Protein AF-A0A078KXL0-F1 (afdb_monomer_lite)

Foldseek 3Di:
DFAEEEEEFEEQPFALVVVCCLAANDDVPGHFAFDLRYKYKGFYAQLQCQQQVDHNVCSNAAGQRLNVLVQQLVQADPQRWGFPVSVCVSRPRRMDMDSQVPHGTGRHQAYEYEYAACSLLSLQSNLVSCLVVLHAYEYERELHFLQAFPVCLPDPSRSNVVRQEAQPRDRDAEYEYEHEDEACVCCVVPVSCLGGSFGEDHQHHLNHHYYYWYFYDHGRPDDDPLVSLVVSVSCQVVVRGPDHPPVSPLLSLQQTDSALQPPCRRSHYPQAPPCDVVNLVVLLVVCCVVPVVCVVVSVVDDPLLSSLSSLLVLADDDCPQLNVLSRDPPDLLSVLSSSLSRRVSSLLVSLCVNVVVPSPCDCLPLSNVLVNQLVVLSSVQDPPQALLSLVVSLVSSVVSLVVCCVVDDPSSSVSSCSHVNVCSLDGCSLPSVCVVLVDRPDDPLLDDQLLPDLELVSNLSVLSSGYLSSQASCCVSHLVCCLRRQDALLSLLSNLLSHPLVCLLVSCPDPNNVVNCPALVSLLNSLSSHRDLSNNASSCVNCLVVVQVHDDALLSLLSNLSRHDLVSNLVSLLSHADPDPVRVLSNLVSHALVSLQSRLLSCLVNLVVVVPPPDVVCLVVLVVSLVVVVVSHDDPSSVVSSCSRRNDPVVVVVVVVVVVVVVVVVVVVVVPDVPCVVVVVD

Sequence (682 aa):
MGKKILFVFAGTGGEASDEHSRFEEISDTDPVPYKEDVVRVYFSGCQYSQIGGRSTLMGLISPNLDTVGKNIKNCFNLNNYLSLNELQEKFGNAVIIEGAEGEDLIPVDSIDMTGFSRGAVTTFSVARHLDELNIPMSLLAVEPVPGHSKQNAKKNGSEFVKNCDLTGLQNLVQAEVMLGAYTKHPVLTMPFHGKFFRQMAPLFPSNCDTSIYTYPKFDHNEANRTLHQRMFNFIKRRNLSPFEDIPANNNDTVFFVPKVVQQKFLPGVDGRLQILPEIKEKLFALVAQKYPDLQTRLGTLSTKQLQALHALKQCYTSKEHLVNIVISDRTSQAEAIREFIIEFENINQYINKQFQRGNDLSPTNPVQIFRNNVYNLLRDFPENATPLQKRLFRENMLANLESIKPMIPYLEYGNLKNLMTPFIQENVLLHPDLLQYLDQQNDGELILDIKTIDNPKVLAKQLHFMSEASRKSAYDLFKGNLPNIVKNSEDLGNILRYIPAEKVESVLNKQGLKSLIGSMSDVNKLMDKLLTDQQKNAAFKALKGSIKEMEKTPEQLGELMQQISPAQGRSLLKSLSFTSEKFIHQFLRTLTTPQINQFLPALEKAWTPFKLLTNINHQMERMGLRTNLEAKVTSKEAKSCLDKICPSQTQIQAQQFNFKQQLQELRRDIDDTPQLSIARAC

pLDDT: mean 78.83, std 16.82, range [30.83, 98.5]

Radius of gyration: 33.64 Å; chains: 1; bounding box: 85×69×122 Å

Organism: NCBI:txid1034943

Secondary structure (DSSP, 8-state):
-PEEEEEEE--TT--HHHHHHHHHS--SS------TTEEEEEE--TTSHHHHSS-HHHHHHS--THHHHHHHHTTB-TTSEEEHHHHHHHHGGGEEEES-TT-SEEEEEEEEEEEETHHHHHHHHHHHHHGGG---EEEEEES------HHHHTSTT-HHHHHSB-TT-SSEEEEEEEEEEE-SHHHHH-HHHHHH------B--TTSEEEEEEEEESSSS---HHHHHHHHHHHHHTT-SSS------GGGGTT-B--TT-----TT-TTS----HHHHHHHHHHHHHH-GGGTTTGGG--HHHHHHHHHHHT--S--HHHHHHHH--S-HHHHHHHHHHHHHHHHHHHHHHHTT-TT---TT-HHHHHHHHHHHHHHT--TT--HHHHHHHHHHHHHHHHHTGGGS-HHHHHHHHHHHHHHHHS-TTT-GGGHHHH--SS-S-S-S-TTT---HHHHHHHHHTS-HHHHHHHHHHHTTTHHHH--SHHHHHHHHTTS-HHHHHHHHTSTTTGGG--SHHHHHHHHHH--SHHHHHHHHHHHHHHHHHS---HHHHHHHHHHS-HHHHHHHHTTPPPS-HHHHHHHHHHS-HHHHHHHHHHHHHHHGGGGG---GGGHHHHHHHHHHHHTT--SHHHHHHHHHHS--HHHHHHHHHHHHHHHHHHHHHHHT-TTSTTTT--

Structure (mmCIF, N/CA/C/O backbone):
data_AF-A0A078KXL0-F1
#
_entry.id   AF-A0A078KXL0-F1
#
loop_
_atom_site.group_PDB
_atom_site.id
_atom_site.type_symbol
_atom_site.label_atom_id
_atom_site.label_alt_id
_atom_site.label_comp_id
_atom_site.label_asym_id
_atom_site.label_entity_id
_atom_site.label_seq_id
_atom_site.pdbx_PDB_ins_code
_atom_site.Cartn_x
_atom_site.Cartn_y
_atom_site.Cartn_z
_atom_site.occupancy
_atom_site.B_iso_or_equiv
_atom_site.auth_seq_id
_atom_site.auth_comp_id
_atom_site.auth_asym_id
_atom_site.auth_atom_id
_atom_site.pdbx_PDB_model_num
ATOM 1 N N . MET A 1 1 ? 18.145 -22.558 -32.317 1.00 68.00 1 MET A N 1
ATOM 2 C CA . MET A 1 1 ? 17.330 -22.056 -31.191 1.00 68.00 1 MET A CA 1
ATOM 3 C C . MET A 1 1 ? 17.604 -20.569 -31.121 1.00 68.00 1 MET A C 1
ATOM 5 O O . MET A 1 1 ? 18.760 -20.221 -31.350 1.00 68.00 1 MET A O 1
ATOM 9 N N . GLY A 1 2 ? 16.594 -19.713 -30.963 1.00 83.62 2 GLY A N 1
ATOM 10 C CA . GLY A 1 2 ? 16.874 -18.290 -30.823 1.00 83.62 2 GLY A CA 1
ATOM 11 C C . GLY A 1 2 ? 17.541 -18.009 -29.482 1.00 83.62 2 GLY A C 1
ATOM 12 O O . GLY A 1 2 ? 17.475 -18.809 -28.547 1.00 83.62 2 GLY A O 1
ATOM 13 N N . LYS A 1 3 ? 18.266 -16.900 -29.432 1.00 93.50 3 LYS A N 1
ATOM 14 C CA . LYS A 1 3 ? 18.935 -16.390 -28.241 1.00 93.50 3 LYS A CA 1
ATOM 15 C C . LYS A 1 3 ? 17.990 -15.446 -27.504 1.00 93.50 3 LYS A C 1
ATOM 17 O O . LYS A 1 3 ? 17.107 -14.825 -28.104 1.00 93.50 3 LYS A O 1
ATOM 22 N N . LYS A 1 4 ? 18.206 -15.292 -26.205 1.00 96.44 4 LYS A N 1
ATOM 23 C CA . LYS A 1 4 ? 17.589 -14.230 -25.406 1.00 96.44 4 LYS A CA 1
ATOM 24 C C . LYS A 1 4 ? 18.556 -13.063 -25.315 1.00 96.44 4 LYS A C 1
ATOM 26 O O . LYS A 1 4 ? 19.750 -13.277 -25.117 1.00 96.44 4 LYS A O 1
ATOM 31 N N . ILE A 1 5 ? 18.047 -11.844 -25.426 1.00 97.88 5 ILE A N 1
ATOM 32 C CA . ILE A 1 5 ? 18.871 -10.637 -25.331 1.00 97.88 5 ILE A CA 1
ATOM 33 C C . ILE A 1 5 ? 18.564 -9.913 -24.030 1.00 97.88 5 ILE A C 1
ATOM 35 O O . ILE A 1 5 ? 17.402 -9.630 -23.756 1.00 97.88 5 ILE A O 1
ATOM 39 N N . LEU A 1 6 ? 19.596 -9.566 -23.264 1.00 97.62 6 LEU A N 1
ATOM 40 C CA . LEU A 1 6 ? 19.499 -8.655 -22.128 1.00 97.62 6 LEU A CA 1
ATOM 41 C C . LEU A 1 6 ? 20.152 -7.316 -22.483 1.00 97.62 6 LEU A C 1
ATOM 43 O O . LEU A 1 6 ? 21.374 -7.226 -22.579 1.00 97.62 6 LEU A O 1
ATOM 47 N N . PHE A 1 7 ? 19.344 -6.268 -22.634 1.00 98.38 7 PHE A N 1
ATOM 48 C CA . PHE A 1 7 ? 19.827 -4.895 -22.769 1.00 98.38 7 PHE A CA 1
ATOM 49 C C . PHE A 1 7 ?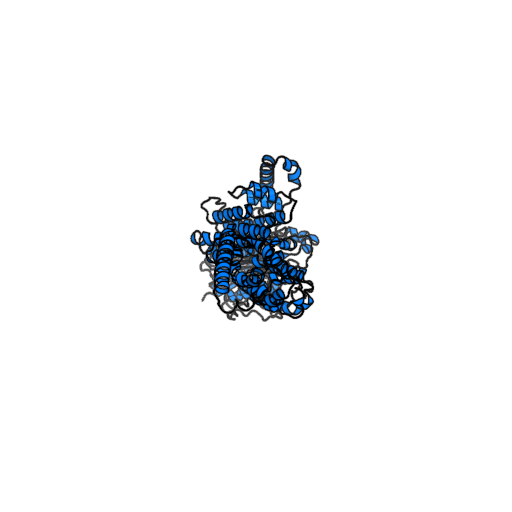 19.892 -4.206 -21.401 1.00 98.38 7 PHE A C 1
ATOM 51 O O . PHE A 1 7 ? 18.881 -4.094 -20.700 1.00 98.38 7 PHE A O 1
ATOM 58 N N . VAL A 1 8 ? 21.067 -3.694 -21.040 1.00 96.94 8 VAL A N 1
ATOM 59 C CA . VAL A 1 8 ? 21.310 -2.975 -19.782 1.00 96.94 8 VAL A CA 1
ATOM 60 C C . VAL A 1 8 ? 21.686 -1.529 -20.088 1.00 96.94 8 VAL A C 1
ATOM 62 O O . VAL A 1 8 ? 22.669 -1.278 -20.776 1.00 96.94 8 VAL A O 1
ATOM 65 N N . PHE A 1 9 ? 20.915 -0.566 -19.581 1.00 97.38 9 PHE A N 1
ATOM 66 C CA . PHE A 1 9 ? 21.124 0.859 -19.855 1.00 97.38 9 PHE A CA 1
ATOM 67 C C . PHE A 1 9 ? 21.590 1.622 -18.615 1.00 97.38 9 PHE A C 1
ATOM 69 O O . PHE A 1 9 ? 20.838 1.759 -17.640 1.00 97.38 9 PHE A O 1
ATOM 76 N N . ALA A 1 10 ? 22.789 2.200 -18.695 1.00 94.69 10 ALA A N 1
ATOM 77 C CA . ALA A 1 10 ? 23.344 3.023 -17.633 1.00 94.69 10 ALA A CA 1
ATOM 78 C C . ALA A 1 10 ? 22.560 4.332 -17.414 1.00 94.69 10 ALA A C 1
ATOM 80 O O . ALA A 1 10 ? 21.876 4.875 -18.295 1.00 94.69 10 ALA A O 1
ATOM 81 N N . GLY A 1 11 ? 22.687 4.870 -16.200 1.00 90.25 11 GLY A N 1
ATOM 82 C CA . GLY A 1 11 ? 22.170 6.187 -15.834 1.00 90.25 11 GLY A CA 1
ATOM 83 C C . GLY A 1 11 ? 22.905 7.343 -16.522 1.00 90.25 11 GLY A C 1
ATOM 84 O O . GLY A 1 11 ? 23.854 7.167 -17.278 1.00 90.25 11 GLY A O 1
ATOM 85 N N . THR A 1 12 ? 22.477 8.579 -16.246 1.00 87.38 12 THR A N 1
ATOM 86 C CA . THR A 1 12 ? 23.182 9.765 -16.770 1.00 87.38 12 THR A CA 1
ATOM 87 C C . THR A 1 12 ? 24.609 9.808 -16.223 1.00 87.38 12 THR A C 1
ATOM 89 O O . THR A 1 12 ? 24.774 9.877 -15.010 1.00 87.38 12 THR A O 1
ATOM 92 N N . GLY A 1 13 ? 25.611 9.831 -17.103 1.00 87.50 13 GLY A N 1
ATOM 93 C CA . GLY A 1 13 ? 27.024 9.862 -16.718 1.00 87.50 13 GLY A CA 1
ATOM 94 C C . GLY A 1 13 ? 27.641 8.495 -16.411 1.00 87.50 13 GLY A C 1
ATOM 95 O O . GLY A 1 13 ? 28.834 8.461 -16.150 1.00 87.50 13 GLY A O 1
ATOM 96 N N . GLY A 1 14 ? 26.866 7.404 -16.447 1.00 89.81 14 GLY A N 1
ATOM 97 C CA . GLY A 1 14 ? 27.397 6.044 -16.295 1.00 89.81 14 GLY A CA 1
ATOM 98 C C . GLY A 1 14 ? 27.927 5.485 -17.613 1.00 89.81 14 GLY A C 1
ATOM 99 O O . GLY A 1 14 ? 27.461 5.886 -18.688 1.00 89.81 14 GLY A O 1
ATOM 100 N N . GLU A 1 15 ? 28.884 4.570 -17.529 1.00 94.69 15 GLU A N 1
ATOM 101 C CA . GLU A 1 15 ? 29.526 3.933 -18.677 1.00 94.69 15 GLU A CA 1
ATOM 102 C C . GLU A 1 15 ? 29.092 2.475 -18.861 1.00 94.69 15 GLU A C 1
ATOM 104 O O . GLU A 1 15 ? 28.695 1.803 -17.910 1.00 94.69 15 GLU A O 1
ATOM 109 N N . ALA A 1 16 ? 29.190 1.966 -20.092 1.00 94.94 16 ALA A N 1
ATOM 110 C CA . ALA A 1 16 ? 28.942 0.559 -20.398 1.00 94.94 16 ALA A CA 1
ATOM 111 C C . ALA A 1 16 ? 29.853 -0.362 -19.574 1.00 94.94 16 ALA A C 1
ATOM 113 O O . ALA A 1 16 ? 29.405 -1.416 -19.137 1.00 94.94 16 ALA A O 1
ATOM 114 N N . SER A 1 17 ? 31.094 0.062 -19.310 1.00 94.25 17 SER A N 1
ATOM 115 C CA . SER A 1 17 ? 32.030 -0.651 -18.435 1.00 94.25 17 SER A CA 1
ATOM 116 C C . SER A 1 17 ? 31.536 -0.741 -16.995 1.00 94.25 17 SER A C 1
ATOM 118 O O . SER A 1 17 ? 31.717 -1.772 -16.369 1.00 94.25 17 SER A O 1
ATOM 120 N N . ASP A 1 18 ? 30.877 0.299 -16.474 1.00 90.00 18 ASP A N 1
ATOM 121 C CA . ASP A 1 18 ? 30.382 0.287 -15.093 1.00 90.00 18 ASP A CA 1
ATOM 122 C C . ASP A 1 18 ? 29.254 -0.738 -14.929 1.00 90.00 18 ASP A C 1
ATOM 124 O O . ASP A 1 18 ? 29.208 -1.475 -13.943 1.00 90.00 18 ASP A O 1
ATOM 128 N N . GLU A 1 19 ? 28.338 -0.799 -15.901 1.00 89.50 19 GLU A N 1
ATOM 129 C CA . GLU A 1 19 ? 27.270 -1.801 -15.895 1.00 89.50 19 GLU A CA 1
ATOM 130 C C . GLU A 1 19 ? 27.816 -3.198 -16.213 1.00 89.50 19 GLU A C 1
ATOM 132 O O . GLU A 1 19 ? 27.396 -4.159 -15.580 1.00 89.50 19 GLU A O 1
ATOM 137 N N . HIS A 1 20 ? 28.789 -3.328 -17.117 1.00 92.50 20 HIS A N 1
ATOM 138 C CA . HIS A 1 20 ? 29.473 -4.601 -17.362 1.00 92.50 20 HIS A CA 1
ATOM 139 C C . HIS A 1 20 ? 30.111 -5.135 -16.076 1.00 92.50 20 HIS A C 1
ATOM 141 O O . HIS A 1 20 ? 29.720 -6.206 -15.621 1.00 92.50 20 HIS A O 1
ATOM 147 N N . SER A 1 21 ? 30.959 -4.356 -15.398 1.00 87.44 21 SER A N 1
ATOM 148 C CA . SER A 1 21 ? 31.566 -4.772 -14.129 1.00 87.44 21 SER A CA 1
ATOM 149 C C . SER A 1 21 ? 30.506 -5.098 -13.072 1.00 87.44 21 SER A C 1
ATOM 151 O O . SER A 1 21 ? 30.623 -6.076 -12.342 1.00 87.44 21 SER A O 1
ATOM 153 N N . ARG A 1 22 ? 29.410 -4.337 -13.002 1.00 81.56 22 ARG A N 1
ATOM 154 C CA . ARG A 1 22 ? 28.330 -4.587 -12.033 1.00 81.56 22 ARG A CA 1
ATOM 155 C C . ARG A 1 22 ? 27.589 -5.909 -12.256 1.00 81.56 22 ARG A C 1
ATOM 157 O O . ARG A 1 22 ? 27.083 -6.475 -11.285 1.00 81.56 22 ARG A O 1
ATOM 164 N N . PHE A 1 23 ? 27.448 -6.351 -13.504 1.00 83.75 23 PHE A N 1
ATOM 165 C CA . PHE A 1 23 ? 26.671 -7.542 -13.858 1.00 83.75 23 PHE A CA 1
ATOM 166 C C . PHE A 1 23 ? 27.535 -8.778 -14.150 1.00 83.75 23 PHE A C 1
ATOM 168 O O . PHE A 1 23 ? 27.017 -9.887 -14.006 1.00 83.75 23 PHE A O 1
ATOM 175 N N . GLU A 1 24 ? 28.802 -8.600 -14.531 1.00 84.50 24 GLU A N 1
ATOM 176 C CA . GLU A 1 24 ? 29.737 -9.666 -14.921 1.00 84.50 24 GLU A CA 1
ATOM 177 C C . GLU A 1 24 ? 30.858 -9.886 -13.887 1.00 84.50 24 GLU A C 1
ATOM 179 O O . GLU A 1 24 ? 31.277 -11.024 -13.671 1.00 84.50 24 GLU A O 1
ATOM 184 N N . GLU A 1 25 ? 31.357 -8.835 -13.218 1.00 71.19 25 GLU A N 1
ATOM 185 C CA . GLU A 1 25 ? 32.474 -8.970 -12.274 1.00 71.19 25 GLU A CA 1
ATOM 186 C C . GLU A 1 25 ? 32.020 -9.376 -10.861 1.00 71.19 25 GLU A C 1
ATOM 188 O O . GLU A 1 25 ? 30.939 -9.043 -10.367 1.00 71.19 25 GLU A O 1
ATOM 193 N N . ILE A 1 26 ? 32.900 -10.117 -10.184 1.00 52.09 26 ILE A N 1
ATOM 194 C CA . ILE A 1 26 ? 32.725 -10.638 -8.827 1.00 52.09 26 ILE A CA 1
ATOM 195 C C . ILE A 1 26 ? 32.760 -9.466 -7.837 1.00 52.09 26 ILE A C 1
ATOM 197 O O . ILE A 1 26 ? 33.818 -9.083 -7.341 1.00 52.09 26 ILE A O 1
ATOM 201 N N . SER A 1 27 ? 31.604 -8.889 -7.521 1.00 46.97 27 SER A N 1
ATOM 202 C CA . SER A 1 27 ? 31.453 -8.165 -6.253 1.00 46.97 27 SER A CA 1
ATOM 203 C C . SER A 1 27 ? 31.366 -9.173 -5.094 1.00 46.97 27 SER A C 1
ATOM 205 O O . SER A 1 27 ? 31.181 -10.364 -5.327 1.00 46.97 27 SER A O 1
ATOM 207 N N . ASP A 1 28 ? 31.448 -8.730 -3.833 1.00 45.59 28 ASP A N 1
ATOM 208 C CA . ASP A 1 28 ? 31.313 -9.570 -2.616 1.00 45.59 28 ASP A CA 1
ATOM 209 C C . ASP A 1 28 ? 29.984 -10.376 -2.511 1.00 45.59 28 ASP A C 1
ATOM 211 O O . ASP A 1 28 ? 29.689 -11.020 -1.500 1.00 45.59 28 ASP A O 1
ATOM 215 N N . THR A 1 29 ? 29.146 -10.325 -3.545 1.00 48.81 29 THR A N 1
ATOM 216 C CA . THR A 1 29 ? 27.987 -11.175 -3.799 1.00 48.81 29 THR A CA 1
ATOM 217 C C . THR A 1 29 ? 28.222 -11.906 -5.118 1.00 48.81 29 THR A C 1
ATOM 219 O O . THR A 1 29 ? 28.430 -11.231 -6.122 1.00 48.81 29 THR A O 1
ATOM 222 N N . ASP A 1 30 ? 28.201 -13.244 -5.092 1.00 52.59 30 ASP A N 1
ATOM 223 C CA . ASP A 1 30 ? 28.503 -14.149 -6.215 1.00 52.59 30 ASP A CA 1
ATOM 224 C C . ASP A 1 30 ? 28.101 -13.585 -7.599 1.00 52.59 30 ASP A C 1
ATOM 226 O O . ASP A 1 30 ? 26.975 -13.087 -7.734 1.00 52.59 30 ASP A O 1
ATOM 230 N N . PRO A 1 31 ? 28.972 -13.681 -8.628 1.00 60.44 31 PRO A N 1
ATOM 231 C CA . PRO A 1 31 ? 28.665 -13.204 -9.977 1.00 60.44 31 PRO A CA 1
ATOM 232 C C . PRO A 1 31 ? 27.371 -13.843 -10.485 1.00 60.44 31 PRO A C 1
ATOM 234 O O . PRO A 1 31 ? 27.039 -14.970 -10.112 1.00 60.44 31 PRO A O 1
ATOM 237 N N . VAL A 1 32 ? 26.634 -13.144 -11.349 1.00 66.44 32 VAL A N 1
ATOM 238 C CA . VAL A 1 32 ? 25.444 -13.723 -11.981 1.00 66.44 32 VAL A CA 1
ATOM 239 C C . VAL A 1 32 ? 25.909 -14.643 -13.092 1.00 66.44 32 VAL A C 1
ATOM 241 O O . VAL A 1 32 ? 26.371 -14.147 -14.115 1.00 66.44 32 VAL A O 1
ATOM 244 N N . PRO A 1 33 ? 25.769 -15.972 -12.980 1.00 80.12 33 PRO A N 1
ATOM 245 C CA . PRO A 1 33 ? 25.959 -16.778 -14.160 1.00 80.12 33 PRO A CA 1
ATOM 246 C C . PRO A 1 33 ? 24.772 -16.549 -15.084 1.00 80.12 33 PRO A C 1
ATOM 248 O O . PRO A 1 33 ? 23.611 -16.498 -14.652 1.00 80.12 33 PRO A O 1
ATOM 251 N N . TYR A 1 34 ? 25.078 -16.467 -16.365 1.00 90.06 34 TYR A N 1
ATOM 252 C CA . TYR A 1 34 ? 24.105 -16.428 -17.439 1.00 90.06 34 TYR A CA 1
ATOM 253 C C . TYR A 1 34 ? 24.125 -17.743 -18.195 1.00 90.06 34 TYR A C 1
ATOM 255 O O . TYR A 1 34 ? 25.107 -18.486 -18.164 1.00 90.06 34 TYR A O 1
ATOM 263 N N . LYS A 1 35 ? 23.004 -18.068 -18.832 1.00 91.12 35 LYS A N 1
ATOM 264 C CA . LYS A 1 35 ? 22.946 -19.234 -19.709 1.00 91.12 35 LYS A CA 1
ATOM 265 C C . LYS A 1 35 ? 23.684 -18.956 -21.019 1.00 91.12 35 LYS A C 1
ATOM 267 O O . LYS A 1 35 ? 23.788 -17.810 -21.447 1.00 91.12 35 LYS A O 1
ATOM 272 N N . GLU A 1 36 ? 24.128 -20.020 -21.678 1.00 90.25 36 GLU A N 1
ATOM 273 C CA . GLU A 1 36 ? 24.818 -19.957 -22.977 1.00 90.25 36 GLU A CA 1
ATOM 274 C C . GLU A 1 36 ? 23.938 -19.391 -24.112 1.00 90.25 36 GLU A C 1
ATOM 276 O O . GLU A 1 36 ? 24.443 -18.935 -25.138 1.00 90.25 36 GLU A O 1
ATOM 281 N N . ASP A 1 37 ? 22.610 -19.410 -23.950 1.00 93.44 37 ASP A N 1
ATOM 282 C CA . ASP A 1 37 ? 21.651 -18.847 -24.904 1.00 93.44 37 ASP A CA 1
ATOM 283 C C . ASP A 1 37 ? 21.340 -17.359 -24.665 1.00 93.44 37 ASP A C 1
ATOM 285 O O . ASP A 1 37 ? 20.463 -16.810 -25.334 1.00 93.44 37 ASP A O 1
ATOM 289 N N . VAL A 1 38 ? 22.040 -16.694 -23.737 1.00 95.50 38 VAL A N 1
ATOM 290 C CA . VAL A 1 38 ? 21.784 -15.297 -23.356 1.00 95.50 38 VAL A CA 1
ATOM 291 C C . VAL A 1 38 ? 22.918 -14.384 -23.806 1.00 95.50 38 VAL A C 1
ATOM 293 O O . VAL A 1 38 ? 24.023 -14.446 -23.266 1.00 95.50 38 VAL A O 1
ATOM 296 N N . VAL A 1 39 ? 22.602 -13.464 -24.715 1.00 97.25 39 VAL A N 1
ATOM 297 C CA . VAL A 1 39 ? 23.498 -12.378 -25.133 1.00 97.25 39 VAL A CA 1
ATOM 298 C C . VAL A 1 39 ? 23.200 -11.137 -24.303 1.00 97.25 39 VAL A C 1
ATOM 300 O O . VAL A 1 39 ? 22.041 -10.750 -24.130 1.00 97.25 39 VAL A O 1
ATOM 303 N N . ARG A 1 40 ? 24.244 -10.508 -23.770 1.00 96.50 40 ARG A N 1
ATOM 304 C CA . ARG A 1 40 ? 24.143 -9.390 -22.826 1.00 96.50 40 ARG A CA 1
ATOM 305 C C . ARG A 1 40 ? 24.803 -8.181 -23.453 1.00 96.50 40 ARG A C 1
ATOM 307 O O . ARG A 1 40 ? 25.907 -8.281 -23.977 1.00 96.50 40 ARG A O 1
ATOM 314 N N . VAL A 1 41 ? 24.109 -7.053 -23.445 1.00 97.88 41 VAL A N 1
ATOM 315 C CA . VAL A 1 41 ? 24.576 -5.838 -24.107 1.00 97.88 41 VAL A CA 1
ATOM 316 C C . VAL A 1 41 ? 24.422 -4.666 -23.148 1.00 97.88 41 VAL A C 1
ATOM 318 O O . VAL A 1 41 ? 23.310 -4.286 -22.766 1.00 97.88 41 VAL A O 1
ATOM 321 N N . TYR A 1 42 ? 25.558 -4.101 -22.764 1.00 97.62 42 TYR A N 1
ATOM 322 C CA . TYR A 1 42 ? 25.678 -3.021 -21.795 1.00 97.62 42 TYR A CA 1
ATOM 323 C C . TYR A 1 42 ? 25.855 -1.700 -22.530 1.00 97.62 42 TYR A C 1
ATOM 325 O O . TYR A 1 42 ? 26.774 -1.561 -23.330 1.00 97.62 42 TYR A O 1
ATOM 333 N N . PHE A 1 43 ? 24.988 -0.730 -22.262 1.00 98.19 43 PHE A N 1
ATOM 334 C CA . PHE A 1 43 ? 25.017 0.593 -22.878 1.00 98.19 43 PHE A CA 1
ATOM 335 C C . PHE A 1 43 ? 25.427 1.661 -21.868 1.00 98.19 43 PHE A C 1
ATOM 337 O O . PHE A 1 43 ? 24.896 1.707 -20.755 1.00 98.19 43 PHE A O 1
ATOM 344 N N . SER A 1 44 ? 26.282 2.590 -22.302 1.00 97.12 44 SER A N 1
ATOM 345 C CA . SER A 1 44 ? 26.569 3.819 -21.559 1.00 97.12 44 SER A CA 1
ATOM 346 C C . SER A 1 44 ? 25.324 4.713 -21.422 1.00 97.12 44 SER A C 1
ATOM 348 O O . SER A 1 44 ? 24.249 4.476 -21.978 1.00 97.12 44 SER A O 1
ATOM 350 N N . GLY A 1 45 ? 25.458 5.789 -20.656 1.00 93.50 45 GLY A N 1
ATOM 351 C CA . GLY A 1 45 ? 24.387 6.743 -20.418 1.00 93.50 45 GLY A CA 1
ATOM 352 C C . GLY A 1 45 ? 24.105 7.692 -21.587 1.00 93.50 45 GLY A C 1
ATOM 353 O O . GLY A 1 45 ? 24.798 7.764 -22.605 1.00 93.50 45 GLY A O 1
ATOM 354 N N . CYS A 1 46 ? 23.076 8.522 -21.409 1.00 92.25 46 CYS A N 1
ATOM 355 C CA . CYS A 1 46 ? 22.597 9.462 -22.426 1.00 92.25 46 CYS A CA 1
ATOM 356 C C . CYS A 1 46 ? 23.558 10.625 -22.755 1.00 92.25 46 CYS A C 1
ATOM 358 O O . CYS A 1 46 ? 23.230 11.463 -23.597 1.00 92.25 46 CYS A O 1
ATOM 360 N N . GLN A 1 47 ? 24.717 10.711 -22.096 1.00 91.75 47 GLN A N 1
ATOM 361 C CA . GLN A 1 47 ? 25.797 11.633 -22.452 1.00 91.75 47 GLN A CA 1
ATOM 362 C C . GLN A 1 47 ? 26.469 11.266 -23.783 1.00 91.75 47 GLN A C 1
ATOM 364 O O . GLN A 1 47 ? 27.078 12.127 -24.416 1.00 91.75 47 GLN A O 1
ATOM 369 N N . TYR A 1 48 ? 26.332 10.021 -24.241 1.00 93.88 48 TYR A N 1
ATOM 370 C CA . TYR A 1 48 ? 26.819 9.604 -25.552 1.00 93.88 48 TYR A CA 1
ATOM 371 C C . TYR A 1 48 ? 25.837 10.009 -26.641 1.00 93.88 48 TYR A C 1
ATOM 373 O O . TYR A 1 48 ? 24.637 9.758 -26.539 1.00 93.88 48 TYR A O 1
ATOM 381 N N . SER A 1 49 ? 26.339 10.621 -27.712 1.00 93.62 49 SER A N 1
ATOM 382 C CA . SER A 1 49 ? 25.499 11.126 -28.806 1.00 93.62 49 SER A CA 1
ATOM 383 C C . SER A 1 49 ? 24.727 10.025 -29.539 1.00 93.62 49 SER A C 1
ATOM 385 O O . SER A 1 49 ? 23.601 10.247 -29.973 1.00 93.62 49 SER A O 1
ATOM 387 N N . GLN A 1 50 ? 25.290 8.820 -29.580 1.00 94.19 50 GLN A N 1
ATOM 388 C CA . GLN A 1 50 ? 24.698 7.600 -30.121 1.00 94.19 50 GLN A CA 1
ATOM 389 C C . GLN A 1 50 ? 23.492 7.133 -29.294 1.00 94.19 50 GLN A C 1
ATOM 391 O O . GLN A 1 50 ? 22.631 6.417 -29.802 1.00 94.19 50 GLN A O 1
ATOM 396 N N . ILE A 1 51 ? 23.418 7.566 -28.028 1.00 93.56 51 ILE A N 1
ATOM 397 C CA . ILE A 1 51 ? 22.383 7.173 -27.074 1.00 93.56 51 ILE A CA 1
ATOM 398 C C . ILE A 1 51 ? 21.378 8.307 -26.864 1.00 93.56 51 ILE A C 1
ATOM 400 O O . ILE A 1 51 ? 20.181 8.152 -27.107 1.00 93.56 51 ILE A O 1
ATOM 404 N N . GLY A 1 52 ? 21.867 9.478 -26.453 1.00 90.75 52 GLY A N 1
ATOM 405 C CA . GLY A 1 52 ? 21.068 10.670 -26.176 1.00 90.75 52 GLY A CA 1
ATOM 406 C C . GLY A 1 52 ? 20.809 11.579 -27.380 1.00 90.75 52 GLY A C 1
ATOM 407 O O . GLY A 1 52 ? 20.151 12.605 -27.213 1.00 90.75 52 GLY A O 1
ATOM 408 N N . GLY A 1 53 ? 21.321 11.270 -28.575 1.00 89.56 53 GLY A N 1
ATOM 409 C CA . GLY A 1 53 ? 21.030 12.003 -29.818 1.00 89.56 53 GLY A CA 1
ATOM 410 C C . GLY A 1 53 ? 21.527 13.442 -29.885 1.00 89.56 53 GLY A C 1
ATOM 411 O O . GLY A 1 53 ? 21.076 14.207 -30.737 1.00 89.56 53 GLY A O 1
ATOM 412 N N . ARG A 1 54 ? 22.376 13.861 -28.944 1.00 85.56 54 ARG A N 1
ATOM 413 C CA . ARG A 1 54 ? 22.859 15.240 -28.805 1.00 85.56 54 ARG A CA 1
ATOM 414 C C . ARG A 1 54 ? 24.319 15.253 -28.368 1.00 85.56 54 ARG A C 1
ATOM 416 O O . ARG A 1 54 ? 24.851 14.229 -27.953 1.00 85.56 54 ARG A O 1
ATOM 423 N N . SER A 1 55 ? 24.959 16.421 -28.446 1.00 83.31 55 SER A N 1
ATOM 424 C CA . SER A 1 55 ? 26.297 16.620 -27.878 1.00 83.31 55 SER A CA 1
ATOM 425 C C . SER A 1 55 ? 26.316 16.273 -26.389 1.00 83.31 55 SER A C 1
ATOM 427 O O . SER A 1 55 ? 25.292 16.402 -25.719 1.00 83.31 55 SER A O 1
ATOM 429 N N . THR A 1 56 ? 27.476 15.891 -25.855 1.00 79.00 56 THR A N 1
ATOM 430 C CA . THR A 1 56 ? 27.630 15.389 -24.480 1.00 79.00 56 THR A CA 1
ATOM 431 C C . THR A 1 56 ? 26.941 16.266 -23.435 1.00 79.00 56 THR A C 1
ATOM 433 O O . THR A 1 56 ? 26.102 15.789 -22.672 1.00 79.00 56 THR A O 1
ATOM 436 N N . LEU A 1 57 ? 27.193 17.579 -23.463 1.00 77.19 57 LEU A N 1
ATOM 437 C CA . LEU A 1 57 ? 26.578 18.527 -22.531 1.00 77.19 57 LEU A CA 1
ATOM 438 C C . LEU A 1 57 ? 25.046 18.589 -22.670 1.00 77.19 57 LEU A C 1
ATOM 440 O O . LEU A 1 57 ? 24.329 18.665 -21.675 1.00 77.19 57 LEU A O 1
ATOM 444 N N . MET A 1 58 ? 24.525 18.535 -23.897 1.00 74.88 58 MET A N 1
ATOM 445 C CA . MET A 1 58 ? 23.082 18.584 -24.146 1.00 74.88 58 MET A CA 1
ATOM 446 C C . MET A 1 58 ? 22.391 17.247 -23.869 1.00 74.88 58 MET A C 1
ATOM 448 O O . MET A 1 58 ? 21.247 17.255 -23.417 1.00 74.88 58 MET A O 1
ATOM 452 N N . GLY A 1 59 ? 23.073 16.118 -24.075 1.00 74.81 59 GLY A N 1
ATOM 453 C CA . GLY A 1 59 ? 22.611 14.782 -23.695 1.00 74.81 59 GLY A CA 1
ATOM 454 C C . GLY A 1 59 ? 22.467 14.630 -22.179 1.00 74.81 59 GLY A C 1
ATOM 455 O O . GLY A 1 59 ? 21.503 14.034 -21.705 1.00 74.81 59 GLY A O 1
ATOM 456 N N . LEU A 1 60 ? 23.339 15.278 -21.398 1.00 77.38 60 LEU A N 1
ATOM 457 C CA . LEU A 1 60 ? 23.225 15.346 -19.936 1.00 77.38 60 LEU A CA 1
ATOM 458 C C . LEU A 1 60 ? 22.019 16.167 -19.448 1.00 77.38 60 LEU A C 1
ATOM 460 O O . LEU A 1 60 ? 21.530 15.951 -18.339 1.00 77.38 60 LEU A O 1
ATOM 464 N N . ILE A 1 61 ? 21.506 17.110 -20.240 1.00 73.00 61 ILE A N 1
ATOM 465 C CA . ILE A 1 61 ? 20.448 18.036 -19.796 1.00 73.00 61 ILE A CA 1
ATOM 466 C C . ILE A 1 61 ? 19.084 17.651 -20.377 1.00 73.00 61 ILE A C 1
ATOM 468 O O . ILE A 1 61 ? 18.085 17.625 -19.661 1.00 73.00 61 ILE A O 1
ATOM 472 N N . SER A 1 62 ? 19.030 17.356 -21.672 1.00 77.88 62 SER A N 1
ATOM 473 C CA . SER A 1 62 ? 17.807 17.092 -22.429 1.00 77.88 62 SER A CA 1
ATOM 474 C C . SER A 1 62 ? 18.125 16.102 -23.553 1.00 77.88 62 SER A C 1
ATOM 476 O O . SER A 1 62 ? 18.257 16.520 -24.706 1.00 77.88 62 SER A O 1
ATOM 478 N N . PRO A 1 63 ? 18.299 14.810 -23.234 1.00 87.50 63 PRO A N 1
ATOM 479 C CA . PRO A 1 63 ? 18.563 13.798 -24.245 1.00 87.50 63 PRO A CA 1
ATOM 480 C C . PRO A 1 63 ? 17.330 13.546 -25.115 1.00 87.50 63 PRO A C 1
ATOM 482 O O . PRO A 1 63 ? 16.202 13.850 -24.729 1.00 87.50 63 PRO A O 1
ATOM 485 N N . ASN A 1 64 ? 17.574 12.974 -26.289 1.00 92.00 64 ASN A N 1
ATOM 486 C CA . ASN A 1 64 ? 16.588 12.387 -27.180 1.00 92.00 64 ASN A CA 1
ATOM 487 C C . ASN A 1 64 ? 16.774 10.864 -27.200 1.00 92.00 64 ASN A C 1
ATOM 489 O O . ASN A 1 64 ? 17.548 10.342 -28.010 1.00 92.00 64 ASN A O 1
ATOM 493 N N . LEU A 1 65 ? 16.065 10.162 -26.315 1.00 94.69 65 LEU A N 1
ATOM 494 C CA . LEU A 1 65 ? 16.234 8.716 -26.121 1.00 94.69 65 LEU A CA 1
ATOM 495 C C . LEU A 1 65 ? 15.613 7.885 -27.252 1.00 94.69 65 LEU A C 1
ATOM 497 O O . LEU A 1 65 ? 15.796 6.671 -27.298 1.00 94.69 65 LEU A O 1
ATOM 501 N N . ASP A 1 66 ? 14.917 8.508 -28.209 1.00 95.75 66 ASP A N 1
ATOM 502 C CA . ASP A 1 66 ? 14.529 7.826 -29.450 1.00 95.75 66 ASP A CA 1
ATOM 503 C C . ASP A 1 66 ? 15.755 7.421 -30.284 1.00 95.75 66 ASP A C 1
ATOM 505 O O . ASP A 1 66 ? 15.651 6.543 -31.132 1.00 95.75 66 ASP A O 1
ATOM 509 N N . THR A 1 67 ? 16.907 8.064 -30.068 1.00 96.31 67 THR A N 1
ATOM 510 C CA . THR A 1 67 ? 18.135 7.800 -30.833 1.00 96.31 67 THR A CA 1
ATOM 511 C C . THR A 1 67 ? 18.637 6.382 -30.593 1.00 96.31 67 THR A C 1
ATOM 513 O O . THR A 1 67 ? 18.766 5.626 -31.550 1.00 96.31 67 THR A O 1
ATOM 516 N N . VAL A 1 68 ? 18.834 5.990 -29.330 1.00 97.19 68 VAL A N 1
ATOM 517 C CA . VAL A 1 68 ? 19.223 4.614 -28.978 1.00 97.19 68 VAL A CA 1
ATOM 518 C C . VAL A 1 68 ? 18.191 3.591 -29.444 1.00 97.19 68 VAL A C 1
ATOM 520 O O . VAL A 1 68 ? 18.573 2.603 -30.057 1.00 97.19 68 VAL A O 1
ATOM 523 N N . GLY A 1 69 ? 16.892 3.851 -29.252 1.00 97.06 69 GLY A N 1
ATOM 524 C CA . GLY A 1 69 ? 15.839 2.934 -29.699 1.00 97.06 69 GLY A CA 1
ATOM 525 C C . GLY A 1 69 ? 15.862 2.691 -31.210 1.00 97.06 69 GLY A C 1
ATOM 526 O O . GLY A 1 69 ? 15.836 1.544 -31.646 1.00 97.06 69 GLY A O 1
ATOM 527 N N . LYS A 1 70 ? 15.998 3.753 -32.014 1.00 97.69 70 LYS A N 1
ATOM 528 C CA . LYS A 1 70 ? 16.136 3.643 -33.476 1.00 97.69 70 LYS A CA 1
ATOM 529 C C . LYS A 1 70 ? 17.433 2.957 -33.888 1.00 97.69 70 LYS A C 1
ATOM 531 O O . LYS A 1 70 ? 17.421 2.160 -34.817 1.00 97.69 70 LYS A O 1
ATOM 536 N N . ASN A 1 71 ? 18.540 3.266 -33.217 1.00 97.81 71 ASN A N 1
ATOM 537 C CA . ASN A 1 71 ? 19.831 2.665 -33.530 1.00 97.81 71 ASN A CA 1
ATOM 538 C C . ASN A 1 71 ? 19.823 1.158 -33.258 1.00 97.81 71 ASN A C 1
ATOM 540 O O . ASN A 1 71 ? 20.235 0.416 -34.140 1.00 97.81 71 ASN A O 1
ATOM 544 N N . ILE A 1 72 ? 19.283 0.714 -32.113 1.00 98.19 72 ILE A N 1
ATOM 545 C CA . ILE A 1 72 ? 19.115 -0.716 -31.801 1.00 98.19 72 ILE A CA 1
ATOM 546 C C . ILE A 1 72 ? 18.186 -1.374 -32.820 1.00 98.19 72 ILE A C 1
ATOM 548 O O . ILE A 1 72 ? 18.535 -2.404 -33.381 1.00 98.19 72 ILE A O 1
ATOM 552 N N . LYS A 1 73 ? 17.029 -0.764 -33.106 1.00 97.69 73 LYS A N 1
ATOM 553 C CA . LYS A 1 73 ? 16.080 -1.273 -34.105 1.00 97.69 73 LYS A CA 1
ATOM 554 C C . LYS A 1 73 ? 16.747 -1.506 -35.462 1.00 97.69 73 LYS A C 1
ATOM 556 O O . LYS A 1 73 ? 16.528 -2.535 -36.082 1.00 97.69 73 LYS A O 1
ATOM 561 N N . ASN A 1 74 ? 17.576 -0.565 -35.906 1.00 97.38 74 ASN A N 1
ATOM 562 C CA . ASN A 1 74 ? 18.268 -0.657 -37.188 1.00 97.38 74 ASN A CA 1
ATOM 563 C C . ASN A 1 74 ? 19.326 -1.768 -37.235 1.00 97.38 74 ASN A C 1
ATOM 565 O O . ASN A 1 74 ? 19.787 -2.072 -38.324 1.00 97.38 74 ASN A O 1
ATOM 569 N N . CYS A 1 75 ? 19.715 -2.345 -36.095 1.00 97.62 75 CYS A N 1
ATOM 570 C CA . CYS A 1 75 ? 20.580 -3.523 -36.043 1.00 97.62 75 CYS A CA 1
ATOM 571 C C . CYS A 1 75 ? 19.798 -4.837 -36.218 1.00 97.62 75 CYS A C 1
ATOM 573 O O . CYS A 1 75 ? 20.419 -5.895 -36.287 1.00 97.62 75 CYS A O 1
ATOM 575 N N . PHE A 1 76 ? 18.460 -4.802 -36.271 1.00 97.75 76 PHE A N 1
ATOM 576 C CA . PHE A 1 76 ? 17.635 -5.964 -36.597 1.00 97.75 76 PHE A CA 1
ATOM 577 C C . PHE A 1 76 ? 17.335 -6.015 -38.096 1.00 97.75 76 PHE A C 1
ATOM 579 O O . PHE A 1 76 ? 16.941 -5.019 -38.705 1.00 97.75 76 PHE A O 1
ATOM 586 N N . ASN A 1 77 ? 17.469 -7.199 -38.692 1.00 93.62 77 ASN A N 1
ATOM 587 C CA . ASN A 1 77 ? 17.038 -7.433 -40.068 1.00 93.62 77 ASN A CA 1
ATOM 588 C C . ASN A 1 77 ? 15.541 -7.799 -40.152 1.00 93.62 77 ASN A C 1
ATOM 590 O O . ASN A 1 77 ? 14.863 -7.984 -39.144 1.00 93.62 77 ASN A O 1
ATOM 594 N N . LEU A 1 78 ? 15.026 -7.962 -41.376 1.00 88.00 78 LEU A N 1
ATOM 595 C CA . LEU A 1 78 ? 13.614 -8.298 -41.636 1.00 88.00 78 LEU A CA 1
ATOM 596 C C . LEU A 1 78 ? 13.162 -9.651 -41.056 1.00 88.00 78 LEU A C 1
ATOM 598 O O . LEU A 1 78 ? 11.965 -9.896 -40.955 1.00 88.00 78 LEU A O 1
ATOM 602 N N . ASN A 1 79 ? 14.106 -10.521 -40.694 1.00 90.12 79 ASN A N 1
ATOM 603 C CA . ASN A 1 79 ? 13.845 -11.823 -40.085 1.00 90.12 79 ASN A CA 1
ATOM 604 C C . ASN A 1 79 ? 14.054 -11.799 -38.561 1.00 90.12 79 ASN A C 1
ATOM 606 O O . ASN A 1 79 ? 14.171 -12.865 -37.962 1.00 90.12 79 ASN A O 1
ATOM 610 N N . ASN A 1 80 ? 14.136 -10.614 -37.943 1.00 90.06 80 ASN A N 1
ATOM 611 C CA . ASN A 1 80 ? 14.369 -10.426 -36.508 1.00 90.06 80 ASN A CA 1
ATOM 612 C C . ASN A 1 80 ? 15.711 -10.965 -35.994 1.00 90.06 80 ASN A C 1
ATOM 614 O O . ASN A 1 80 ? 15.851 -11.265 -34.807 1.00 90.06 80 ASN A O 1
ATOM 618 N N . TYR A 1 81 ? 16.717 -11.068 -36.863 1.00 96.06 81 TYR A N 1
ATOM 619 C CA . TYR A 1 81 ? 18.074 -11.337 -36.406 1.00 96.06 81 TYR A CA 1
ATOM 620 C C . TYR A 1 81 ? 18.760 -10.026 -36.046 1.00 96.06 81 TYR A C 1
ATOM 622 O O . TYR A 1 81 ? 18.715 -9.076 -36.829 1.00 96.06 81 TYR A O 1
ATOM 630 N N . LEU A 1 82 ? 19.428 -10.007 -34.899 1.00 97.38 82 LEU A N 1
ATOM 631 C CA . LEU A 1 82 ? 20.234 -8.890 -34.427 1.00 97.38 82 LEU A CA 1
ATOM 632 C C . LEU A 1 82 ? 21.671 -9.028 -34.950 1.00 97.38 82 LEU A C 1
ATOM 634 O O . LEU A 1 82 ? 22.285 -10.075 -34.755 1.00 97.38 82 LEU A O 1
ATOM 638 N N . SER A 1 83 ? 22.208 -7.992 -35.599 1.00 97.81 83 SER A N 1
ATOM 639 C CA . SER A 1 83 ? 23.630 -7.909 -35.957 1.00 97.81 83 SER A CA 1
ATOM 640 C C . SER A 1 83 ? 24.438 -7.258 -34.834 1.00 97.81 83 SER A C 1
ATOM 642 O O . SER A 1 83 ? 24.208 -6.103 -34.461 1.00 97.81 83 SER A O 1
ATOM 644 N N . LEU A 1 84 ? 25.407 -8.006 -34.312 1.00 96.38 84 LEU A N 1
ATOM 645 C CA . LEU A 1 84 ? 26.320 -7.571 -33.262 1.00 96.38 84 LEU A CA 1
ATOM 646 C C . LEU A 1 84 ? 27.415 -6.655 -33.813 1.00 96.38 84 LEU A C 1
ATOM 648 O O . LEU A 1 84 ? 27.756 -5.674 -33.151 1.00 96.38 84 LEU A O 1
ATOM 652 N N . ASN A 1 85 ? 27.892 -6.890 -35.042 1.00 95.75 85 ASN A N 1
ATOM 653 C CA . ASN A 1 85 ? 28.808 -5.961 -35.708 1.00 95.75 85 ASN A CA 1
ATOM 654 C C . ASN A 1 85 ? 28.147 -4.599 -35.928 1.00 95.75 85 ASN A C 1
ATOM 656 O O . ASN A 1 85 ? 28.738 -3.577 -35.586 1.00 95.75 85 ASN A O 1
ATOM 660 N N . GLU A 1 86 ? 26.898 -4.554 -36.408 1.00 97.06 86 GLU A N 1
ATOM 661 C CA . GLU A 1 86 ? 26.195 -3.278 -36.568 1.00 97.06 86 GLU A CA 1
ATOM 662 C C . GLU A 1 86 ? 25.951 -2.569 -35.230 1.00 97.06 86 GLU A C 1
ATOM 664 O O . GLU A 1 86 ? 26.008 -1.339 -35.175 1.00 97.06 86 GLU A O 1
ATOM 669 N N . LEU A 1 87 ? 25.679 -3.309 -34.147 1.00 96.00 87 LEU A N 1
ATOM 670 C CA . LEU A 1 87 ? 25.606 -2.720 -32.806 1.00 96.00 87 LEU A CA 1
ATOM 671 C C . LEU A 1 87 ? 26.949 -2.085 -32.422 1.00 96.00 87 LEU A C 1
ATOM 673 O O . LEU A 1 87 ? 26.986 -0.911 -32.041 1.00 96.00 87 LEU A O 1
ATOM 677 N N . GLN A 1 88 ? 28.049 -2.824 -32.564 1.00 96.31 88 GLN A N 1
ATOM 678 C CA . GLN A 1 88 ? 29.383 -2.338 -32.225 1.00 96.31 88 GLN A CA 1
ATOM 679 C C . GLN A 1 88 ? 29.789 -1.129 -33.083 1.00 96.31 88 GLN A C 1
ATOM 681 O O . GLN A 1 88 ? 30.342 -0.164 -32.558 1.00 96.31 88 GLN A O 1
ATOM 686 N N . GLU A 1 89 ? 29.465 -1.126 -34.378 1.00 96.44 89 GLU A N 1
ATOM 687 C CA . GLU A 1 89 ? 29.719 -0.000 -35.284 1.00 96.44 89 GLU A CA 1
ATOM 688 C C . GLU A 1 89 ? 28.894 1.241 -34.920 1.00 96.44 89 GLU A C 1
ATOM 690 O O . GLU A 1 89 ? 29.422 2.356 -34.897 1.00 96.44 89 GLU A O 1
ATOM 695 N N . LYS A 1 90 ? 27.596 1.076 -34.618 1.00 96.38 90 LYS A N 1
ATOM 696 C CA . LYS A 1 90 ? 26.708 2.210 -34.309 1.00 96.38 90 LYS A CA 1
ATOM 697 C C . LYS A 1 90 ? 27.016 2.847 -32.960 1.00 96.38 90 LYS A C 1
ATOM 699 O O . LYS A 1 90 ? 26.885 4.066 -32.831 1.00 96.38 90 LYS A O 1
ATOM 704 N N . PHE A 1 91 ? 27.373 2.051 -31.954 1.00 96.44 91 PHE A N 1
ATOM 705 C CA . PHE A 1 91 ? 27.550 2.532 -30.583 1.00 96.44 91 PHE A CA 1
ATOM 706 C C . PHE A 1 91 ? 29.021 2.713 -30.185 1.00 96.44 91 PHE A C 1
ATOM 708 O O . PHE A 1 91 ? 29.307 3.525 -29.302 1.00 96.44 91 PHE A O 1
ATOM 715 N N . GLY A 1 92 ? 29.964 2.056 -30.865 1.00 95.31 92 GLY A N 1
ATOM 716 C CA . GLY A 1 92 ? 31.395 2.152 -30.579 1.00 95.31 92 GLY A CA 1
ATOM 717 C C . GLY A 1 92 ? 31.694 1.826 -29.116 1.00 95.31 92 GLY A C 1
ATOM 718 O O . GLY A 1 92 ? 31.187 0.857 -28.567 1.00 95.31 92 GLY A O 1
ATOM 719 N N . ASN A 1 93 ? 32.460 2.688 -28.451 1.00 93.62 93 ASN A N 1
ATOM 720 C CA . ASN A 1 93 ? 32.820 2.505 -27.040 1.00 93.62 93 ASN A CA 1
ATOM 721 C C . ASN A 1 93 ? 31.643 2.700 -26.062 1.00 93.62 93 ASN A C 1
ATOM 723 O O . ASN A 1 93 ? 31.824 2.526 -24.863 1.00 93.62 93 ASN A O 1
ATOM 727 N N . ALA A 1 94 ? 30.457 3.092 -26.543 1.00 95.00 94 ALA A N 1
ATOM 728 C CA . ALA A 1 94 ? 29.264 3.235 -25.710 1.00 95.00 94 ALA A CA 1
ATOM 729 C C . ALA A 1 94 ? 28.499 1.912 -25.521 1.00 95.00 94 ALA A C 1
ATOM 731 O O . ALA A 1 94 ? 27.419 1.930 -24.924 1.00 95.00 94 ALA A O 1
ATOM 732 N N . VAL A 1 95 ? 29.013 0.797 -26.060 1.00 97.38 95 VAL A N 1
ATOM 733 C CA . VAL A 1 95 ? 28.443 -0.543 -25.903 1.00 97.38 95 VAL A CA 1
ATOM 734 C C . VAL A 1 95 ? 29.520 -1.581 -25.578 1.00 97.38 95 VAL A C 1
ATOM 736 O O . VAL A 1 95 ? 30.637 -1.497 -26.087 1.00 97.38 95 VAL A O 1
ATOM 739 N N . ILE A 1 96 ? 29.165 -2.565 -24.752 1.00 97.12 96 ILE A N 1
ATOM 740 C CA . ILE A 1 96 ? 29.923 -3.805 -24.528 1.00 97.12 96 ILE A CA 1
ATOM 741 C C . ILE A 1 96 ? 28.964 -4.980 -24.748 1.00 97.12 96 ILE A C 1
ATOM 743 O O . ILE A 1 96 ? 27.825 -4.929 -24.281 1.00 97.12 96 ILE A O 1
ATOM 747 N N . ILE A 1 97 ? 29.403 -6.013 -25.470 1.00 96.56 97 ILE A N 1
ATOM 748 C CA . ILE A 1 97 ? 28.595 -7.183 -25.849 1.00 96.56 97 ILE A CA 1
ATOM 749 C C . ILE A 1 97 ? 29.265 -8.448 -25.303 1.00 96.56 97 ILE A C 1
ATOM 751 O O . ILE A 1 97 ? 30.461 -8.632 -25.503 1.00 96.56 97 ILE A O 1
ATOM 755 N N . GLU A 1 98 ? 28.489 -9.317 -24.655 1.00 95.44 98 GLU A N 1
ATOM 756 C CA . GLU A 1 98 ? 28.955 -10.542 -23.991 1.00 95.44 98 GLU A CA 1
ATOM 757 C C . GLU A 1 98 ? 28.052 -11.748 -24.313 1.00 95.44 98 GLU A C 1
ATOM 759 O O . GLU A 1 98 ? 26.840 -11.596 -24.512 1.00 95.44 98 GLU A O 1
ATOM 764 N N . GLY A 1 99 ? 28.618 -12.964 -24.312 1.00 91.62 99 GLY A N 1
ATOM 765 C CA . GLY A 1 99 ? 27.864 -14.217 -24.494 1.00 91.62 99 GLY A CA 1
ATOM 766 C C . GLY A 1 99 ? 27.475 -14.534 -25.941 1.00 91.62 99 GLY A C 1
ATOM 767 O O . GLY A 1 99 ? 26.468 -15.204 -26.180 1.00 91.62 99 GLY A O 1
ATOM 768 N N . ALA A 1 100 ? 28.245 -14.020 -26.900 1.00 89.44 100 ALA A N 1
ATOM 769 C CA . ALA A 1 100 ? 28.043 -14.223 -28.333 1.00 89.44 100 ALA A CA 1
ATOM 770 C C . ALA A 1 100 ? 29.375 -14.400 -29.087 1.00 89.44 100 ALA A C 1
ATOM 772 O O . ALA A 1 100 ? 29.544 -13.911 -30.205 1.00 89.44 100 ALA A O 1
ATOM 773 N N . GLU A 1 101 ? 30.360 -15.050 -28.463 1.00 86.94 101 GLU A N 1
ATOM 774 C CA . GLU A 1 101 ? 31.702 -15.177 -29.026 1.00 86.94 101 GLU A CA 1
ATOM 775 C C . GLU A 1 101 ? 31.669 -15.899 -30.385 1.00 86.94 101 GLU A C 1
ATOM 777 O O . GLU A 1 101 ? 31.303 -17.068 -30.489 1.00 86.94 101 GLU A O 1
ATOM 782 N N . GLY A 1 102 ? 32.083 -15.197 -31.445 1.00 82.69 102 GLY A N 1
ATOM 783 C CA . GLY A 1 102 ? 32.125 -15.741 -32.807 1.00 82.69 102 GLY A CA 1
ATOM 784 C C . GLY A 1 102 ? 30.789 -15.726 -33.560 1.00 82.69 102 GLY A C 1
ATOM 785 O O . GLY A 1 102 ? 30.741 -16.202 -34.695 1.00 82.69 102 GLY A O 1
ATOM 786 N N . GLU A 1 103 ? 29.727 -15.162 -32.980 1.00 89.06 103 GLU A N 1
ATOM 787 C CA . GLU A 1 103 ? 28.448 -14.922 -33.651 1.00 89.06 103 GLU A CA 1
ATOM 788 C C . GLU A 1 103 ? 28.362 -13.444 -34.090 1.00 89.06 103 GLU A C 1
ATOM 790 O O . GLU A 1 103 ? 28.686 -12.548 -33.321 1.00 89.06 103 GLU A O 1
ATOM 795 N N . ASP A 1 104 ? 27.931 -13.166 -35.325 1.00 90.75 104 ASP A N 1
ATOM 796 C CA . ASP A 1 104 ? 27.610 -11.791 -35.767 1.00 90.75 104 ASP A CA 1
ATOM 797 C C . ASP A 1 104 ? 26.097 -11.581 -35.850 1.00 90.75 104 ASP A C 1
ATOM 799 O O . ASP A 1 104 ? 25.564 -10.595 -35.356 1.00 90.75 104 ASP A O 1
ATOM 803 N N . LEU A 1 105 ? 25.383 -12.536 -36.446 1.00 94.94 105 LEU A N 1
ATOM 804 C CA . LEU A 1 105 ? 23.954 -12.426 -36.698 1.00 94.94 105 LEU A CA 1
ATOM 805 C C . LEU A 1 105 ? 23.188 -13.451 -35.858 1.00 94.94 105 LEU A C 1
ATOM 807 O O . LEU A 1 105 ? 23.232 -14.647 -36.150 1.00 94.94 105 LEU A O 1
ATOM 811 N N . ILE A 1 106 ? 22.456 -12.981 -34.847 1.00 94.88 106 ILE A N 1
ATOM 812 C CA . ILE A 1 106 ? 21.788 -13.851 -33.872 1.00 94.88 106 ILE A CA 1
ATOM 813 C C . ILE A 1 106 ? 20.260 -13.817 -34.023 1.00 94.88 106 ILE A C 1
ATOM 815 O O . ILE A 1 106 ? 19.675 -12.733 -34.029 1.00 94.88 106 ILE A O 1
ATOM 819 N N . PRO A 1 107 ? 19.576 -14.972 -34.144 1.00 95.25 107 PRO A N 1
ATOM 820 C CA . PRO A 1 107 ? 18.118 -15.021 -34.069 1.00 95.25 107 PRO A CA 1
ATOM 821 C C . PRO A 1 107 ? 17.669 -14.721 -32.639 1.00 95.25 107 PRO A C 1
ATOM 823 O O . PRO A 1 107 ? 18.223 -15.292 -31.701 1.00 95.25 107 PRO A O 1
ATOM 826 N N . VAL A 1 108 ? 16.665 -13.861 -32.461 1.00 96.88 108 VAL A N 1
ATOM 827 C CA . VAL A 1 108 ? 16.224 -13.413 -31.132 1.00 96.88 108 VAL A CA 1
ATOM 828 C C . VAL A 1 108 ? 14.828 -13.941 -30.795 1.00 96.88 108 VAL A C 1
ATOM 830 O O . VAL A 1 108 ? 13.863 -13.627 -31.486 1.00 96.88 108 VAL A O 1
ATOM 833 N N . ASP A 1 109 ? 14.723 -14.696 -29.697 1.00 96.06 109 ASP A N 1
ATOM 834 C CA . ASP A 1 109 ? 13.455 -15.254 -29.195 1.00 96.06 109 ASP A CA 1
ATOM 835 C C . ASP A 1 109 ? 12.767 -14.324 -28.182 1.00 96.06 109 ASP A C 1
ATOM 837 O O . ASP A 1 109 ? 11.538 -14.263 -28.118 1.00 96.06 109 ASP A O 1
ATOM 841 N N . SER A 1 110 ? 13.542 -13.598 -27.371 1.00 97.38 110 SER A N 1
ATOM 842 C CA . SER A 1 110 ? 13.014 -12.627 -26.408 1.00 97.38 110 SER A CA 1
ATOM 843 C C . SER A 1 110 ? 14.005 -11.510 -26.112 1.00 97.38 110 SER A C 1
ATOM 845 O O . SER A 1 110 ? 15.221 -11.704 -26.178 1.00 97.38 110 SER A O 1
ATOM 847 N N . ILE A 1 111 ? 13.469 -10.348 -25.741 1.00 98.50 111 ILE A N 1
ATOM 848 C CA . ILE A 1 111 ? 14.249 -9.176 -25.341 1.00 98.50 111 ILE A CA 1
ATOM 849 C C . ILE A 1 111 ? 13.878 -8.800 -23.907 1.00 98.50 111 ILE A C 1
ATOM 851 O O . ILE A 1 111 ? 12.732 -8.481 -23.596 1.00 98.50 111 ILE A O 1
ATOM 855 N N . ASP A 1 112 ? 14.861 -8.783 -23.027 1.00 98.19 112 ASP A N 1
ATOM 856 C CA . ASP A 1 112 ? 14.734 -8.334 -21.652 1.00 98.19 112 ASP A CA 1
ATOM 857 C C . ASP A 1 112 ? 15.550 -7.046 -21.478 1.00 98.19 112 ASP A C 1
ATOM 859 O O . ASP A 1 112 ? 16.648 -6.900 -22.010 1.00 98.19 112 ASP A O 1
ATOM 863 N N . MET A 1 113 ? 14.996 -6.068 -20.767 1.00 98.25 113 MET A N 1
ATOM 864 C CA . MET A 1 113 ? 15.599 -4.745 -20.611 1.00 98.25 113 MET A CA 1
ATOM 865 C C . MET A 1 113 ? 15.673 -4.347 -19.145 1.00 98.25 113 MET A C 1
ATOM 867 O O . MET A 1 113 ? 14.724 -4.533 -18.385 1.00 98.25 113 MET A O 1
ATOM 871 N N . THR A 1 114 ? 16.770 -3.720 -18.745 1.00 96.25 114 THR A N 1
ATOM 872 C CA . THR A 1 114 ? 16.870 -3.086 -17.432 1.00 96.25 114 THR A CA 1
ATOM 873 C C . THR A 1 114 ? 17.668 -1.798 -17.510 1.00 96.25 114 THR A C 1
ATOM 875 O O . THR A 1 114 ? 18.504 -1.612 -18.392 1.00 96.25 114 THR A O 1
ATOM 878 N N . GLY A 1 115 ? 17.398 -0.872 -16.601 1.00 94.25 115 GLY A N 1
ATOM 879 C CA . GLY A 1 115 ? 18.165 0.359 -16.525 1.00 94.25 115 GLY A CA 1
ATOM 880 C C . GLY A 1 115 ? 17.862 1.156 -15.273 1.00 94.25 115 GLY A C 1
ATOM 881 O O . GLY A 1 115 ? 16.874 0.902 -14.581 1.00 94.25 115 GLY A O 1
ATOM 882 N N . PHE A 1 116 ? 18.710 2.145 -15.009 1.00 91.31 116 PHE A N 1
ATOM 883 C CA . PHE A 1 116 ? 18.608 3.044 -13.862 1.00 91.31 116 PHE A CA 1
ATOM 884 C C . PHE A 1 116 ? 18.481 4.509 -14.305 1.00 91.31 116 PHE A C 1
ATOM 886 O O . PHE A 1 116 ? 19.100 4.927 -15.284 1.00 91.31 116 PHE A O 1
ATOM 893 N N . SER A 1 117 ? 17.698 5.325 -13.593 1.00 90.44 117 SER A N 1
ATOM 894 C CA . SER A 1 117 ? 17.568 6.765 -13.857 1.00 90.44 117 SER A CA 1
ATOM 895 C C . SER A 1 117 ? 17.076 7.060 -15.284 1.00 90.44 117 SER A C 1
ATOM 897 O O . SER A 1 117 ? 15.992 6.632 -15.681 1.00 90.44 117 SER A O 1
ATOM 899 N N . ARG A 1 118 ? 17.845 7.788 -16.100 1.00 90.69 118 ARG A N 1
ATOM 900 C CA . ARG A 1 118 ? 17.542 7.957 -17.529 1.00 90.69 118 ARG A CA 1
ATOM 901 C C . ARG A 1 118 ? 17.684 6.665 -18.330 1.00 90.69 118 ARG A C 1
ATOM 903 O O . ARG A 1 118 ? 16.928 6.503 -19.278 1.00 90.69 118 ARG A O 1
ATOM 910 N N . GLY A 1 119 ? 18.558 5.743 -17.930 1.00 95.12 119 GLY A N 1
ATOM 911 C CA . GLY A 1 119 ? 18.637 4.402 -18.513 1.00 95.12 119 GLY A CA 1
ATOM 912 C C . GLY A 1 119 ? 17.341 3.613 -18.319 1.00 95.12 119 GLY A C 1
ATOM 913 O O . GLY A 1 119 ? 16.880 2.932 -19.228 1.00 95.12 119 GLY A O 1
ATOM 914 N N . ALA A 1 120 ? 16.650 3.802 -17.192 1.00 94.38 120 ALA A N 1
ATOM 915 C CA . ALA A 1 120 ? 15.315 3.239 -16.998 1.00 94.38 120 ALA A CA 1
ATOM 916 C C . ALA A 1 120 ? 14.286 3.830 -17.980 1.00 94.38 120 ALA A C 1
ATOM 918 O O . ALA A 1 120 ? 13.481 3.090 -18.537 1.00 94.38 120 ALA A O 1
ATOM 919 N N . VAL A 1 121 ? 14.341 5.137 -18.272 1.00 93.00 121 VAL A N 1
ATOM 920 C CA . VAL A 1 121 ? 13.491 5.748 -19.318 1.00 93.00 121 VAL A CA 1
ATOM 921 C C . VAL A 1 121 ? 13.887 5.261 -20.716 1.00 93.00 121 VAL A C 1
ATOM 923 O O . VAL A 1 121 ? 13.021 5.097 -21.575 1.00 93.00 121 VAL A O 1
ATOM 926 N N . THR A 1 122 ? 15.170 4.965 -20.938 1.00 97.50 122 THR A N 1
ATOM 927 C CA . THR A 1 122 ? 15.647 4.345 -22.177 1.00 97.50 122 THR A CA 1
ATOM 928 C C . THR A 1 122 ? 14.961 3.007 -22.433 1.00 97.50 122 THR A C 1
ATOM 930 O O . THR A 1 122 ? 14.567 2.779 -23.571 1.00 97.50 122 THR A O 1
ATOM 933 N N . THR A 1 123 ? 14.710 2.179 -21.408 1.00 98.19 123 THR A N 1
ATOM 934 C CA . THR A 1 123 ? 13.964 0.914 -21.593 1.00 98.19 123 THR A CA 1
ATOM 935 C C . THR A 1 123 ? 12.582 1.145 -22.218 1.00 98.19 123 THR A C 1
ATOM 937 O O . THR A 1 123 ? 12.192 0.431 -23.137 1.00 98.19 123 THR A O 1
ATOM 940 N N . PHE A 1 124 ? 11.868 2.197 -21.798 1.00 95.31 124 PHE A N 1
ATOM 941 C CA . PHE A 1 124 ? 10.564 2.562 -22.361 1.00 95.31 124 PHE A CA 1
ATOM 942 C C . PHE A 1 124 ? 10.688 3.022 -23.813 1.00 95.31 124 PHE A C 1
ATOM 944 O O . PHE A 1 124 ? 9.886 2.641 -24.662 1.00 95.31 124 PHE A O 1
ATOM 951 N N . SER A 1 125 ? 11.707 3.834 -24.103 1.00 97.06 125 SER A N 1
ATOM 952 C CA . SER A 1 125 ? 11.969 4.315 -25.458 1.00 97.06 125 SER A CA 1
ATOM 953 C C . SER A 1 125 ? 12.300 3.162 -26.403 1.00 97.06 125 SER A C 1
ATOM 955 O O . SER A 1 125 ? 11.707 3.052 -27.472 1.00 97.06 125 SER A O 1
ATOM 957 N N . VAL A 1 126 ? 13.202 2.270 -25.992 1.00 98.50 126 VAL A N 1
ATOM 958 C CA . VAL A 1 126 ? 13.603 1.092 -26.767 1.00 98.50 126 VAL A CA 1
ATOM 959 C C . VAL A 1 126 ? 12.403 0.177 -26.996 1.00 98.50 126 VAL A C 1
ATOM 961 O O . VAL A 1 126 ? 12.150 -0.175 -28.143 1.00 98.50 126 VAL A O 1
ATOM 964 N N . ALA A 1 127 ? 11.585 -0.089 -25.972 1.00 98.12 127 ALA A N 1
ATOM 965 C CA . ALA A 1 127 ? 10.355 -0.865 -26.130 1.00 98.12 127 ALA A CA 1
ATOM 966 C C . ALA A 1 127 ? 9.429 -0.290 -27.220 1.00 98.12 127 ALA A C 1
ATOM 968 O O . ALA A 1 127 ? 8.937 -1.038 -28.059 1.00 98.12 127 ALA A O 1
ATOM 969 N N . ARG A 1 128 ? 9.245 1.040 -27.281 1.00 97.31 128 ARG A N 1
ATOM 970 C CA . ARG A 1 128 ? 8.439 1.681 -28.341 1.00 97.31 128 ARG A CA 1
ATOM 971 C C . ARG A 1 128 ? 8.995 1.463 -29.747 1.00 97.31 128 ARG A C 1
ATOM 973 O O . ARG A 1 128 ? 8.216 1.385 -30.689 1.00 97.31 128 ARG A O 1
ATOM 980 N N . HIS A 1 129 ? 10.319 1.429 -29.905 1.00 98.06 129 HIS A N 1
ATOM 981 C CA . HIS A 1 129 ? 10.955 1.274 -31.220 1.00 98.06 129 HIS A CA 1
ATOM 982 C C . HIS A 1 129 ? 11.083 -0.189 -31.654 1.00 98.06 129 HIS A C 1
ATOM 984 O O . HIS A 1 129 ? 11.130 -0.443 -32.854 1.00 98.06 129 HIS A O 1
ATOM 990 N N . LEU A 1 130 ? 11.123 -1.131 -30.709 1.00 97.88 130 LEU A N 1
ATOM 991 C CA . LEU A 1 130 ? 11.248 -2.565 -30.993 1.00 97.88 130 LEU A CA 1
ATOM 992 C C . LEU A 1 130 ? 9.903 -3.301 -31.068 1.00 97.88 130 LEU A C 1
ATOM 994 O O . LEU A 1 130 ? 9.876 -4.447 -31.502 1.00 97.88 130 LEU A O 1
ATOM 998 N N . ASP A 1 131 ? 8.788 -2.661 -30.701 1.00 97.06 131 ASP A N 1
ATOM 999 C CA . ASP A 1 131 ? 7.466 -3.304 -30.687 1.00 97.06 131 ASP A CA 1
ATOM 1000 C C . ASP A 1 131 ? 7.055 -3.890 -32.042 1.00 97.06 131 ASP A C 1
ATOM 1002 O O . ASP A 1 131 ? 6.416 -4.932 -32.084 1.00 97.06 131 ASP A O 1
ATOM 1006 N N . GLU A 1 13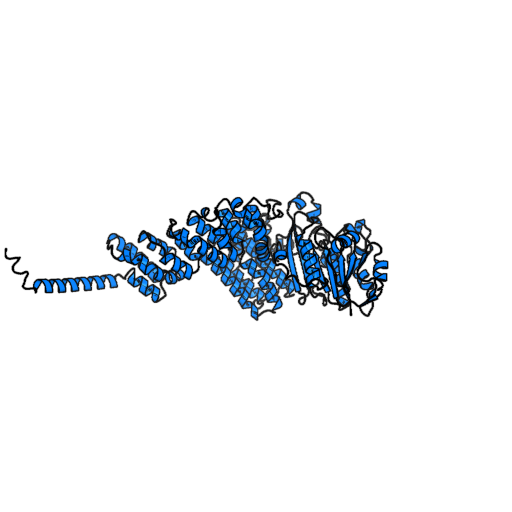2 ? 7.470 -3.298 -33.163 1.00 94.31 132 GLU A N 1
ATOM 1007 C CA . GLU A 1 132 ? 7.137 -3.825 -34.494 1.00 94.31 132 GLU A CA 1
ATOM 1008 C C . GLU A 1 132 ? 7.871 -5.123 -34.867 1.00 94.31 132 GLU A C 1
ATOM 1010 O O . GLU A 1 132 ? 7.480 -5.782 -35.830 1.00 94.31 132 GLU A O 1
ATOM 1015 N N . LEU A 1 133 ? 8.910 -5.509 -34.115 1.00 95.06 133 LEU A N 1
ATOM 1016 C CA . LEU A 1 133 ? 9.656 -6.743 -34.371 1.00 95.06 133 LEU A CA 1
ATOM 1017 C C . LEU A 1 133 ? 8.832 -7.993 -34.029 1.00 95.06 133 LEU A C 1
ATOM 1019 O O . LEU A 1 133 ? 9.199 -9.090 -34.430 1.00 95.06 133 LEU A O 1
ATOM 1023 N N . ASN A 1 134 ? 7.709 -7.869 -33.313 1.00 94.69 134 ASN A N 1
ATOM 1024 C CA . ASN A 1 134 ? 6.914 -9.016 -32.845 1.00 94.69 134 ASN A CA 1
ATOM 1025 C C . ASN A 1 134 ? 7.713 -10.003 -31.975 1.00 94.69 134 ASN A C 1
ATOM 1027 O O . ASN A 1 134 ? 7.439 -11.203 -31.959 1.00 94.69 134 ASN A O 1
ATOM 1031 N N . ILE A 1 135 ? 8.710 -9.490 -31.253 1.00 97.12 135 ILE A N 1
ATOM 1032 C CA . ILE A 1 135 ? 9.513 -10.246 -30.293 1.00 97.12 135 ILE A CA 1
ATOM 1033 C C . ILE A 1 135 ? 9.000 -9.917 -28.887 1.00 97.12 135 ILE A C 1
ATOM 1035 O O . ILE A 1 135 ? 8.935 -8.734 -28.547 1.00 97.12 135 ILE A O 1
ATOM 1039 N N . PRO A 1 136 ? 8.668 -10.911 -28.044 1.00 97.69 136 PRO A N 1
ATOM 1040 C CA . PRO A 1 136 ? 8.261 -10.666 -26.665 1.00 97.69 136 PRO A CA 1
ATOM 1041 C C . PRO A 1 136 ? 9.314 -9.880 -25.874 1.00 97.69 136 PRO A C 1
ATOM 1043 O O . PRO A 1 136 ? 10.485 -10.266 -25.811 1.00 97.69 136 PRO A O 1
ATOM 1046 N N . MET A 1 137 ? 8.873 -8.801 -25.228 1.00 98.31 137 MET A N 1
ATOM 1047 C CA . MET A 1 137 ? 9.706 -7.889 -24.451 1.00 98.31 137 MET A CA 1
ATOM 1048 C C . MET A 1 137 ? 9.332 -7.886 -22.973 1.00 98.31 137 MET A C 1
ATOM 1050 O O . MET A 1 137 ? 8.148 -7.854 -22.629 1.00 98.31 137 MET A O 1
ATOM 1054 N N . SER A 1 138 ? 10.330 -7.832 -22.092 1.00 97.81 138 SER A N 1
ATOM 1055 C CA . SER A 1 138 ? 10.127 -7.572 -20.662 1.00 97.81 138 SER A CA 1
ATOM 1056 C C . SER A 1 138 ? 11.067 -6.488 -20.158 1.00 97.81 138 SER A C 1
ATOM 1058 O O . SER A 1 138 ? 12.179 -6.359 -20.663 1.00 97.81 138 SER A O 1
ATOM 1060 N N . LEU A 1 139 ? 10.648 -5.705 -19.160 1.00 96.38 139 LEU A N 1
ATOM 1061 C CA . LEU A 1 139 ? 11.500 -4.652 -18.603 1.00 96.38 139 LEU A CA 1
ATOM 1062 C C . LEU A 1 139 ? 11.469 -4.539 -17.078 1.00 96.38 139 LEU A C 1
ATOM 1064 O O . LEU A 1 139 ? 10.445 -4.790 -16.439 1.00 96.38 139 LEU A O 1
ATOM 1068 N N . LEU A 1 140 ? 12.598 -4.092 -16.529 1.00 93.94 140 LEU A N 1
ATOM 1069 C CA . LEU A 1 140 ? 12.765 -3.593 -15.169 1.00 93.94 140 LEU A CA 1
ATOM 1070 C C . LEU A 1 140 ? 13.321 -2.161 -15.219 1.00 93.94 140 LEU A C 1
ATOM 1072 O O . LEU A 1 140 ? 14.499 -1.936 -15.485 1.00 93.94 140 LEU A O 1
ATOM 1076 N N . ALA A 1 141 ? 12.475 -1.174 -14.945 1.00 91.94 141 ALA A N 1
ATOM 1077 C CA . ALA A 1 141 ? 12.845 0.236 -14.947 1.00 91.94 141 ALA A CA 1
ATOM 1078 C C . ALA A 1 141 ? 13.068 0.745 -13.519 1.00 91.94 141 ALA A C 1
ATOM 1080 O O . ALA A 1 141 ? 12.130 0.853 -12.724 1.00 91.94 141 ALA A O 1
ATOM 1081 N N . VAL A 1 142 ? 14.308 1.105 -13.198 1.00 88.94 142 VAL A N 1
ATOM 1082 C CA . VAL A 1 142 ? 14.701 1.537 -11.857 1.00 88.94 142 VAL A CA 1
ATOM 1083 C C . VAL A 1 142 ? 14.843 3.051 -11.774 1.00 88.94 142 VAL A C 1
ATOM 1085 O O . VAL A 1 142 ? 15.661 3.658 -12.458 1.00 88.94 142 VAL A O 1
ATOM 1088 N N . GLU A 1 143 ? 14.084 3.664 -10.874 1.00 84.81 143 GLU A N 1
ATOM 1089 C CA . GLU A 1 143 ? 14.035 5.109 -10.648 1.00 84.81 143 GLU A CA 1
ATOM 1090 C C . GLU A 1 143 ? 13.958 5.916 -11.960 1.00 84.81 143 GLU A C 1
ATOM 1092 O O . GLU A 1 143 ? 14.774 6.811 -12.174 1.00 84.81 143 GLU A O 1
ATOM 1097 N N . PRO A 1 144 ? 13.014 5.617 -12.872 1.00 85.69 144 PRO A N 1
ATOM 1098 C CA . PRO A 1 144 ? 12.921 6.257 -14.186 1.00 85.69 144 PRO A CA 1
ATOM 1099 C C . PRO A 1 144 ? 12.783 7.775 -14.096 1.00 85.69 144 PRO A C 1
ATOM 1101 O O . PRO A 1 144 ? 11.722 8.290 -13.755 1.00 85.69 144 PRO A O 1
ATOM 1104 N N . VAL A 1 145 ? 13.842 8.503 -14.453 1.00 86.00 145 VAL A N 1
ATOM 1105 C CA . VAL A 1 145 ? 13.901 9.972 -14.437 1.00 86.00 145 VAL A CA 1
ATOM 1106 C C . VAL A 1 145 ? 13.986 10.483 -15.877 1.00 86.00 145 VAL A C 1
ATOM 1108 O O . VAL A 1 145 ? 15.021 10.308 -16.507 1.00 86.00 145 VAL A O 1
ATOM 1111 N N . PRO A 1 146 ? 12.977 11.188 -16.426 1.00 78.31 146 PRO A N 1
ATOM 1112 C CA . PRO A 1 146 ? 13.033 11.728 -17.782 1.00 78.31 146 PRO A CA 1
ATOM 1113 C C . PRO A 1 146 ? 13.910 12.987 -17.870 1.00 78.31 146 PRO A C 1
ATOM 1115 O O . PRO A 1 146 ? 14.145 13.503 -18.959 1.00 78.31 146 PRO A O 1
ATOM 1118 N N . GLY A 1 147 ? 14.379 13.532 -16.741 1.00 73.69 147 GLY A N 1
ATOM 1119 C CA . GLY A 1 147 ? 15.348 14.631 -16.698 1.00 73.69 147 GLY A CA 1
ATOM 1120 C C . GLY A 1 147 ? 14.810 16.001 -17.121 1.00 73.69 147 GLY A C 1
ATOM 1121 O O . GLY A 1 147 ? 15.595 16.871 -17.486 1.00 73.69 147 GLY A O 1
ATOM 1122 N N . HIS A 1 148 ? 13.492 16.213 -17.083 1.00 69.88 148 HIS A N 1
ATOM 1123 C CA . HIS A 1 148 ? 12.864 17.494 -17.416 1.00 69.88 148 HIS A CA 1
ATOM 1124 C C . HIS A 1 148 ? 12.359 18.211 -16.157 1.00 69.88 148 HIS A C 1
ATOM 1126 O O . HIS A 1 148 ? 11.862 17.590 -15.218 1.00 69.88 148 HIS A O 1
ATOM 1132 N N . SER A 1 149 ? 12.433 19.548 -16.152 1.00 64.94 149 SER A N 1
ATOM 1133 C CA . SER A 1 149 ? 11.788 20.355 -15.109 1.00 64.94 149 SER A CA 1
ATOM 1134 C C . SER A 1 149 ? 10.265 20.182 -15.138 1.00 64.94 149 SER A C 1
ATOM 1136 O O . SER A 1 149 ? 9.706 19.892 -16.191 1.00 64.94 149 SER A O 1
ATOM 1138 N N . LYS A 1 150 ? 9.559 20.453 -14.028 1.00 59.69 150 LYS A N 1
ATOM 1139 C CA . LYS A 1 150 ? 8.078 20.372 -13.965 1.00 59.69 150 LYS A CA 1
ATOM 1140 C C . LYS A 1 150 ? 7.368 21.056 -15.139 1.00 59.69 150 LYS A C 1
ATOM 1142 O O . LYS A 1 150 ? 6.399 20.536 -15.673 1.00 59.69 150 LYS A O 1
ATOM 1147 N N . GLN A 1 151 ? 7.824 22.255 -15.491 1.00 64.94 151 GLN A N 1
ATOM 1148 C CA . GLN A 1 151 ? 7.217 23.060 -16.551 1.00 64.94 151 GLN A CA 1
ATOM 1149 C C . GLN A 1 151 ? 7.538 22.501 -17.942 1.00 64.94 151 GLN A C 1
ATOM 1151 O O . GLN A 1 151 ? 6.733 22.632 -18.856 1.00 64.94 151 GLN A O 1
ATOM 1156 N N . ASN A 1 152 ? 8.700 21.861 -18.098 1.00 67.56 152 ASN A N 1
ATOM 1157 C CA . ASN A 1 152 ? 9.158 21.329 -19.378 1.00 67.56 152 ASN A CA 1
ATOM 1158 C C . ASN A 1 152 ? 8.755 19.866 -19.604 1.00 67.56 152 ASN A C 1
ATOM 1160 O O . ASN A 1 152 ? 8.695 19.446 -20.752 1.00 67.56 152 ASN A O 1
ATOM 1164 N N . ALA A 1 153 ? 8.440 19.108 -18.550 1.00 64.25 153 ALA A N 1
ATOM 1165 C CA . ALA A 1 153 ? 8.007 17.716 -18.655 1.00 64.25 153 ALA A CA 1
ATOM 1166 C C . ALA A 1 153 ? 6.730 17.571 -19.494 1.00 64.25 153 ALA A C 1
ATOM 1168 O O . ALA A 1 153 ? 6.579 16.579 -20.188 1.00 64.25 153 ALA A O 1
ATOM 1169 N N . LYS A 1 154 ? 5.862 18.588 -19.520 1.00 64.56 154 LYS A N 1
ATOM 1170 C CA . LYS A 1 154 ? 4.615 18.584 -20.300 1.00 64.56 154 LYS A CA 1
ATOM 1171 C C . LYS A 1 154 ? 4.744 19.123 -21.725 1.00 64.56 154 LYS A C 1
ATOM 1173 O O . LYS A 1 154 ? 3.747 19.191 -22.435 1.00 64.56 154 LYS A O 1
ATOM 1178 N N . LYS A 1 155 ? 5.931 19.576 -22.136 1.00 74.44 155 LYS A N 1
ATOM 1179 C CA . LYS A 1 155 ? 6.133 20.067 -23.504 1.00 74.44 155 LYS A CA 1
ATOM 1180 C C . LYS A 1 155 ? 6.142 18.889 -24.475 1.00 74.44 155 LYS A C 1
ATOM 1182 O O . LYS A 1 155 ? 6.725 17.849 -24.172 1.00 74.44 155 LYS A O 1
ATOM 1187 N N . ASN A 1 156 ? 5.542 19.085 -25.648 1.00 72.69 156 ASN A N 1
ATOM 1188 C CA . ASN A 1 156 ? 5.592 18.107 -26.732 1.00 72.69 156 ASN A CA 1
ATOM 1189 C C . ASN A 1 156 ? 7.051 17.753 -27.048 1.00 72.69 156 ASN A C 1
ATOM 1191 O O . ASN A 1 156 ? 7.893 18.640 -27.195 1.00 72.69 156 ASN A O 1
ATOM 1195 N N . GLY A 1 157 ? 7.340 16.453 -27.119 1.00 76.25 157 GLY A N 1
ATOM 1196 C CA . GLY A 1 157 ? 8.686 15.939 -27.371 1.00 76.25 157 GLY A CA 1
ATOM 1197 C C . GLY A 1 157 ? 9.594 15.835 -26.141 1.00 76.25 157 GLY A C 1
ATOM 1198 O O . GLY A 1 157 ? 10.765 15.502 -26.307 1.00 76.25 157 GLY A O 1
ATOM 1199 N N . SER A 1 158 ? 9.102 16.082 -24.922 1.00 80.44 158 SER A N 1
ATOM 1200 C CA . SER A 1 158 ? 9.843 15.703 -23.713 1.00 80.44 158 SER A CA 1
ATOM 1201 C C . SER A 1 158 ? 9.917 14.176 -23.579 1.00 80.44 158 SER A C 1
ATOM 1203 O O . SER A 1 158 ? 9.007 13.457 -23.993 1.00 80.44 158 SER A O 1
ATOM 1205 N N . GLU A 1 159 ? 10.962 13.674 -22.923 1.00 82.94 159 GLU A N 1
ATOM 1206 C CA . GLU A 1 159 ? 11.081 12.236 -22.636 1.00 82.94 159 GLU A CA 1
ATOM 1207 C C . GLU A 1 159 ? 9.978 11.724 -21.701 1.00 82.94 159 GLU A C 1
ATOM 1209 O O . GLU A 1 159 ? 9.656 10.543 -21.729 1.00 82.94 159 GLU A O 1
ATOM 1214 N N . PHE A 1 160 ? 9.339 12.599 -20.919 1.00 79.50 160 PHE A N 1
ATOM 1215 C CA . PHE A 1 160 ? 8.145 12.211 -20.172 1.00 79.50 160 PHE A CA 1
ATOM 1216 C C . PHE A 1 160 ? 6.970 11.948 -21.121 1.00 79.50 160 PHE A C 1
ATOM 1218 O O . PHE A 1 160 ? 6.425 10.854 -21.111 1.00 79.50 160 PHE A O 1
ATOM 1225 N N . VAL A 1 161 ? 6.610 12.915 -21.975 1.00 74.00 161 VAL A N 1
ATOM 1226 C CA . VAL A 1 161 ? 5.441 12.813 -22.872 1.00 74.00 161 VAL A CA 1
ATOM 1227 C C . VAL A 1 161 ? 5.574 11.646 -23.845 1.00 74.00 161 VAL A C 1
ATOM 1229 O O . VAL A 1 161 ? 4.593 10.965 -24.115 1.00 74.00 161 VAL A O 1
ATOM 1232 N N . LYS A 1 162 ? 6.782 11.396 -24.356 1.00 83.00 162 LYS A N 1
ATOM 1233 C CA . LYS A 1 162 ? 7.028 10.287 -25.285 1.00 83.00 162 LYS A CA 1
ATOM 1234 C C . LYS A 1 162 ? 6.855 8.910 -24.647 1.00 83.00 162 LYS A C 1
ATOM 1236 O O . LYS A 1 162 ? 6.491 7.975 -25.345 1.00 83.00 162 LYS A O 1
ATOM 1241 N N . ASN A 1 163 ? 7.183 8.780 -23.361 1.00 82.31 163 ASN A N 1
ATOM 1242 C CA . ASN A 1 163 ? 7.329 7.481 -22.707 1.00 82.31 163 ASN A CA 1
ATOM 1243 C C . ASN A 1 163 ? 6.315 7.257 -21.573 1.00 82.31 163 ASN A C 1
ATOM 1245 O O . ASN A 1 163 ? 6.375 6.220 -20.930 1.00 82.31 163 ASN A O 1
ATOM 1249 N N . CYS A 1 164 ? 5.420 8.208 -21.269 1.00 72.31 164 CYS A N 1
ATOM 1250 C CA . CYS A 1 164 ? 4.455 8.076 -20.168 1.00 72.31 164 CYS A CA 1
ATOM 1251 C C . CYS A 1 164 ? 3.248 7.198 -20.507 1.00 72.31 164 CYS A C 1
ATOM 1253 O O . CYS A 1 164 ? 2.527 6.790 -19.599 1.00 72.31 164 CYS A O 1
ATOM 1255 N N . ASP A 1 165 ? 3.013 6.935 -21.789 1.00 73.25 165 ASP A N 1
ATOM 1256 C CA . ASP A 1 165 ? 1.933 6.083 -22.269 1.00 73.25 165 ASP A CA 1
ATOM 1257 C C . ASP A 1 165 ? 2.504 5.046 -23.236 1.00 73.25 165 ASP A C 1
ATOM 1259 O O . ASP A 1 165 ? 2.920 5.371 -24.347 1.00 73.25 165 ASP A O 1
ATOM 1263 N N . LEU A 1 166 ? 2.561 3.803 -22.770 1.00 78.81 166 LEU A N 1
ATOM 1264 C CA . LEU A 1 166 ? 3.003 2.633 -23.519 1.00 78.81 166 LEU A CA 1
ATOM 1265 C C . LEU A 1 166 ? 1.830 1.679 -23.778 1.00 78.81 166 LEU A C 1
ATOM 1267 O O . LEU A 1 166 ? 2.051 0.530 -24.140 1.00 78.81 166 LEU A O 1
ATOM 1271 N N . THR A 1 167 ? 0.579 2.119 -23.592 1.00 75.75 167 THR A N 1
ATOM 1272 C CA . THR A 1 167 ? -0.606 1.250 -23.729 1.00 75.75 167 THR A CA 1
ATOM 1273 C C . THR A 1 167 ? -0.800 0.700 -25.140 1.00 75.75 167 THR A C 1
ATOM 1275 O O . THR A 1 167 ? -1.481 -0.307 -25.307 1.00 75.75 167 THR A O 1
ATOM 1278 N N . GLY A 1 168 ? -0.195 1.343 -26.143 1.00 80.38 168 GLY A N 1
ATOM 1279 C CA . GLY A 1 168 ? -0.234 0.908 -27.537 1.00 80.38 168 GLY A CA 1
ATOM 1280 C C . GLY A 1 168 ? 0.749 -0.207 -27.906 1.00 80.38 168 GLY A C 1
ATOM 1281 O O . GLY A 1 168 ? 0.668 -0.686 -29.032 1.00 80.38 168 GLY A O 1
ATOM 1282 N N . LEU A 1 169 ? 1.664 -0.603 -27.011 1.00 91.50 169 LEU A N 1
ATOM 1283 C CA . LEU A 1 169 ? 2.624 -1.674 -27.300 1.00 91.50 169 LEU A CA 1
ATOM 1284 C C . LEU A 1 169 ? 1.936 -3.041 -27.276 1.00 91.50 169 LEU A C 1
ATOM 1286 O O . LEU A 1 169 ? 1.118 -3.309 -26.399 1.00 91.50 169 LEU A O 1
ATOM 1290 N N . GLN A 1 170 ? 2.274 -3.918 -28.216 1.00 95.25 170 GLN A N 1
ATOM 1291 C CA . GLN A 1 170 ? 1.660 -5.247 -28.321 1.00 95.25 170 GLN A CA 1
ATOM 1292 C C . GLN A 1 170 ? 2.541 -6.347 -27.737 1.00 95.25 170 GLN A C 1
ATOM 1294 O O . GLN A 1 170 ? 2.029 -7.330 -27.197 1.00 95.25 170 GLN A O 1
ATOM 1299 N N . ASN A 1 171 ? 3.857 -6.162 -27.813 1.00 96.56 171 ASN A N 1
ATOM 1300 C CA . ASN A 1 171 ? 4.840 -7.196 -27.512 1.00 96.56 171 ASN A CA 1
ATOM 1301 C C . ASN A 1 171 ? 5.497 -7.027 -26.137 1.00 96.56 171 ASN A C 1
ATOM 1303 O O . ASN A 1 171 ? 6.281 -7.877 -25.720 1.00 96.56 171 ASN A O 1
ATOM 1307 N N . LEU A 1 172 ? 5.156 -5.970 -25.393 1.00 95.75 172 LEU A N 1
ATOM 1308 C CA . LEU A 1 172 ? 5.567 -5.810 -23.999 1.00 95.75 172 LEU A CA 1
ATOM 1309 C C . LEU A 1 172 ? 4.715 -6.709 -23.088 1.00 95.75 172 LEU A C 1
ATOM 1311 O O . LEU A 1 172 ? 3.584 -6.363 -22.750 1.00 95.75 172 LEU A O 1
ATOM 1315 N N . VAL A 1 173 ? 5.267 -7.855 -22.683 1.00 94.50 173 VAL A N 1
ATOM 1316 C CA . VAL A 1 173 ? 4.544 -8.882 -21.910 1.00 94.50 173 VAL A CA 1
ATOM 1317 C C . VAL A 1 173 ? 4.662 -8.703 -20.398 1.00 94.50 173 VAL A C 1
ATOM 1319 O O . VAL A 1 173 ? 3.786 -9.146 -19.659 1.00 94.50 173 VAL A O 1
ATOM 1322 N N . GLN A 1 174 ? 5.732 -8.058 -19.928 1.00 92.25 174 GLN A N 1
ATOM 1323 C CA . GLN A 1 174 ? 5.972 -7.834 -18.505 1.00 92.25 174 GLN A CA 1
ATOM 1324 C C . GLN A 1 174 ? 6.708 -6.514 -18.269 1.00 92.25 174 GLN A C 1
ATOM 1326 O O . GLN A 1 174 ? 7.686 -6.202 -18.951 1.00 92.25 174 GLN A O 1
ATOM 1331 N N . ALA A 1 175 ? 6.281 -5.758 -17.261 1.00 85.62 175 ALA A N 1
ATOM 1332 C CA . ALA A 1 175 ? 6.925 -4.510 -16.887 1.00 85.62 175 ALA A CA 1
ATOM 1333 C C . ALA A 1 175 ? 6.967 -4.314 -15.371 1.00 85.62 175 ALA A C 1
ATOM 1335 O O . ALA A 1 175 ? 5.943 -4.269 -14.687 1.00 85.62 175 ALA A O 1
ATOM 1336 N N . GLU A 1 176 ? 8.173 -4.129 -14.849 1.00 86.38 176 GLU A N 1
ATOM 1337 C CA . GLU A 1 176 ? 8.414 -3.780 -13.459 1.00 86.38 176 GLU A CA 1
ATOM 1338 C C . GLU A 1 176 ? 9.010 -2.374 -13.357 1.00 86.38 176 GLU A C 1
ATOM 1340 O O . GLU A 1 176 ? 9.983 -2.053 -14.035 1.00 86.38 176 GLU A O 1
ATOM 1345 N N . VAL A 1 177 ? 8.440 -1.525 -12.501 1.00 79.88 177 VAL A N 1
ATOM 1346 C CA . VAL A 1 177 ? 8.946 -0.169 -12.248 1.00 79.88 177 VAL A CA 1
ATOM 1347 C C . VAL A 1 177 ? 9.241 0.000 -10.767 1.00 79.88 177 VAL A C 1
ATOM 1349 O O . VAL A 1 177 ? 8.372 -0.213 -9.922 1.00 79.88 177 VAL A O 1
ATOM 1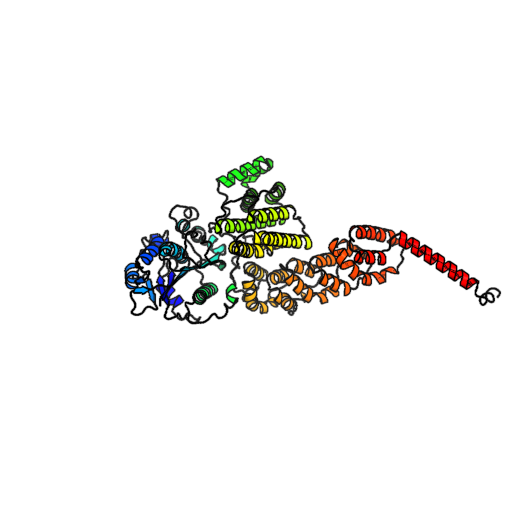352 N N . MET A 1 178 ? 10.454 0.434 -10.443 1.00 77.38 178 MET A N 1
ATOM 1353 C CA . MET A 1 178 ? 10.875 0.713 -9.074 1.00 77.38 178 MET A CA 1
ATOM 1354 C C . MET A 1 178 ? 11.050 2.217 -8.884 1.00 77.38 178 MET A C 1
ATOM 1356 O O . MET A 1 178 ? 11.767 2.860 -9.641 1.00 77.38 178 MET A O 1
ATOM 1360 N N . LEU A 1 179 ? 10.411 2.784 -7.868 1.00 71.75 179 LEU A N 1
ATOM 1361 C CA . LEU A 1 179 ? 10.423 4.213 -7.578 1.00 71.75 179 LEU A CA 1
ATOM 1362 C C . LEU A 1 179 ? 11.111 4.487 -6.234 1.00 71.75 179 LEU A C 1
ATOM 1364 O O . LEU A 1 179 ? 10.701 3.966 -5.197 1.00 71.75 179 LEU A O 1
ATOM 1368 N N . GLY A 1 180 ? 12.120 5.353 -6.231 1.00 70.38 180 GLY A N 1
ATOM 1369 C CA . GLY A 1 180 ? 12.795 5.810 -5.019 1.00 70.38 180 GLY A CA 1
ATOM 1370 C C . GLY A 1 180 ? 11.944 6.818 -4.236 1.00 70.38 180 GLY A C 1
ATOM 1371 O O . GLY A 1 180 ? 11.487 7.825 -4.778 1.00 70.38 180 GLY A O 1
ATOM 1372 N N . ALA A 1 181 ? 11.736 6.583 -2.947 1.00 65.06 181 ALA A N 1
ATOM 1373 C CA . ALA A 1 181 ? 11.092 7.504 -2.020 1.00 65.06 181 ALA A CA 1
ATOM 1374 C C . ALA A 1 181 ? 12.170 8.282 -1.253 1.00 65.06 181 ALA A C 1
ATOM 1376 O O . ALA A 1 181 ? 12.651 7.840 -0.209 1.00 65.06 181 ALA A O 1
ATOM 1377 N N . TYR A 1 182 ? 12.551 9.439 -1.803 1.00 62.97 182 TYR A N 1
ATOM 1378 C CA . TYR A 1 182 ? 13.607 10.287 -1.250 1.00 62.97 182 TYR A CA 1
ATOM 1379 C C . TYR A 1 182 ? 13.184 10.996 0.038 1.00 62.97 182 TYR A C 1
ATOM 1381 O O . TYR A 1 182 ? 12.038 11.440 0.183 1.00 62.97 182 TYR A O 1
ATOM 1389 N N . THR A 1 183 ? 14.138 11.210 0.944 1.00 53.97 183 THR A N 1
ATOM 1390 C CA . THR A 1 183 ? 13.950 12.172 2.038 1.00 53.97 183 THR A CA 1
ATOM 1391 C C . THR A 1 183 ? 13.858 13.600 1.477 1.00 53.97 183 THR A C 1
ATOM 1393 O O . THR A 1 183 ? 14.297 13.890 0.363 1.00 53.97 183 THR A O 1
ATOM 1396 N N . LYS A 1 184 ? 13.274 14.542 2.228 1.00 50.19 184 LYS A N 1
ATOM 1397 C CA . LYS A 1 184 ? 13.242 15.957 1.807 1.00 50.19 184 LYS A CA 1
ATOM 1398 C C . LYS A 1 184 ? 14.609 16.638 1.880 1.00 50.19 184 LYS A C 1
ATOM 1400 O O . LYS A 1 184 ? 14.772 17.699 1.282 1.00 50.19 184 LYS A O 1
ATOM 1405 N N . HIS A 1 185 ? 15.568 16.052 2.595 1.00 52.25 185 HIS A N 1
ATOM 1406 C CA . HIS A 1 185 ? 16.860 16.671 2.869 1.00 52.25 185 HIS A CA 1
ATOM 1407 C C . HIS A 1 185 ? 17.630 17.011 1.572 1.00 52.25 185 HIS A C 1
ATOM 1409 O O . HIS A 1 185 ? 17.923 18.190 1.387 1.00 52.25 185 HIS A O 1
ATOM 1415 N N . PRO A 1 186 ? 17.821 16.095 0.596 1.00 48.22 186 PRO A N 1
ATOM 1416 C CA . PRO A 1 186 ? 18.415 16.438 -0.700 1.00 48.22 186 PRO A CA 1
ATOM 1417 C C . PRO A 1 186 ? 17.626 17.473 -1.508 1.00 48.22 186 PRO A C 1
ATOM 1419 O O . PRO A 1 186 ? 18.209 18.225 -2.276 1.00 48.22 186 PRO A O 1
ATOM 1422 N N . VAL A 1 187 ? 16.297 17.537 -1.368 1.00 47.66 187 VAL A N 1
ATOM 1423 C CA . VAL A 1 187 ? 15.478 18.538 -2.079 1.00 47.66 187 VAL A CA 1
ATOM 1424 C C . VAL A 1 187 ? 15.709 19.943 -1.511 1.00 47.66 187 VAL A C 1
ATOM 1426 O O . VAL A 1 187 ? 15.640 20.920 -2.257 1.00 47.66 187 VAL A O 1
ATOM 1429 N N . LEU A 1 188 ? 15.990 20.041 -0.208 1.00 47.94 188 LEU A N 1
ATOM 1430 C CA . LEU A 1 188 ? 16.292 21.292 0.489 1.00 47.94 188 LEU A CA 1
ATOM 1431 C C . LEU A 1 188 ? 17.760 21.712 0.325 1.00 47.94 188 LEU A C 1
ATOM 1433 O O . LEU A 1 188 ? 18.027 22.904 0.197 1.00 47.94 188 LEU A O 1
ATOM 1437 N N . THR A 1 189 ? 18.700 20.762 0.287 1.00 49.31 189 THR A N 1
ATOM 1438 C CA . THR A 1 189 ? 20.140 21.047 0.158 1.00 49.31 189 THR A CA 1
ATOM 1439 C C . THR A 1 189 ? 20.639 21.081 -1.291 1.00 49.31 189 THR A C 1
ATOM 1441 O O . THR A 1 189 ? 21.637 21.740 -1.569 1.00 49.31 189 THR A O 1
ATOM 1444 N N . MET A 1 190 ? 19.938 20.443 -2.237 1.00 58.31 190 MET A N 1
ATOM 1445 C CA . MET A 1 190 ? 20.252 20.443 -3.673 1.00 58.31 190 MET A CA 1
ATOM 1446 C C . MET A 1 190 ? 19.001 20.796 -4.502 1.00 58.31 190 MET A C 1
ATOM 1448 O O . MET A 1 190 ? 18.315 19.913 -5.026 1.00 58.31 190 MET A O 1
ATOM 1452 N N . PRO A 1 191 ? 18.693 22.093 -4.702 1.00 57.28 191 PRO A N 1
ATOM 1453 C CA . PRO A 1 191 ? 17.468 22.547 -5.378 1.00 57.28 191 PRO A CA 1
ATOM 1454 C C . PRO A 1 191 ? 17.275 21.981 -6.797 1.00 57.28 191 PRO A C 1
ATOM 1456 O O . PRO A 1 191 ? 16.147 21.842 -7.282 1.00 57.28 191 PRO A O 1
ATOM 1459 N N . PHE A 1 192 ? 18.372 21.623 -7.472 1.00 58.19 192 PHE A N 1
ATOM 1460 C CA . PHE A 1 192 ? 18.352 20.971 -8.782 1.00 58.19 192 PHE A CA 1
ATOM 1461 C C . PHE A 1 192 ? 17.716 19.571 -8.735 1.00 58.19 192 PHE A C 1
ATOM 1463 O O . PHE A 1 192 ? 17.016 19.198 -9.682 1.00 58.19 192 PHE A O 1
ATOM 1470 N N . HIS A 1 193 ? 17.852 18.833 -7.627 1.00 57.19 193 HIS A N 1
ATOM 1471 C CA . HIS A 1 193 ? 17.290 17.490 -7.475 1.00 57.19 193 HIS A CA 1
ATOM 1472 C C . HIS A 1 193 ? 15.756 17.497 -7.521 1.00 57.19 193 HIS A C 1
ATOM 1474 O O . HIS A 1 193 ? 15.158 16.832 -8.368 1.00 57.19 193 HIS A O 1
ATOM 1480 N N . GLY A 1 194 ? 15.094 18.356 -6.738 1.00 54.31 194 GLY A N 1
ATOM 1481 C CA . GLY A 1 194 ? 13.627 18.501 -6.781 1.00 54.31 194 GLY A CA 1
ATOM 1482 C C . GLY A 1 194 ? 13.074 19.054 -8.109 1.00 54.31 194 GLY A C 1
ATOM 1483 O O . GLY A 1 194 ? 11.873 18.955 -8.404 1.00 54.31 194 GLY A O 1
ATOM 1484 N N . LYS A 1 195 ? 13.939 19.653 -8.938 1.00 61.41 195 LYS A N 1
ATOM 1485 C CA . LYS A 1 195 ? 13.556 20.202 -10.240 1.00 61.41 195 LYS A CA 1
ATOM 1486 C C . LYS A 1 195 ? 13.644 19.161 -11.354 1.00 61.41 195 LYS A C 1
ATOM 1488 O O . LYS A 1 195 ? 12.694 19.100 -12.130 1.00 61.41 195 LYS A O 1
ATOM 1493 N N . PHE A 1 196 ? 14.712 18.361 -11.415 1.00 63.00 196 PHE A N 1
ATOM 1494 C CA . PHE A 1 196 ? 15.027 17.498 -12.566 1.00 63.00 196 PHE A CA 1
ATOM 1495 C C . PHE A 1 196 ? 14.952 15.987 -12.293 1.00 63.00 196 PHE A C 1
ATOM 1497 O O . PHE A 1 196 ? 14.710 15.234 -13.233 1.00 63.00 196 PHE A O 1
ATOM 1504 N N . PHE A 1 197 ? 15.062 15.536 -11.038 1.00 65.56 197 PHE A N 1
ATOM 1505 C CA . PHE A 1 197 ? 15.062 14.108 -10.663 1.00 65.56 197 PHE A CA 1
ATOM 1506 C C . PHE A 1 197 ? 13.662 13.590 -10.340 1.00 65.56 197 PHE A C 1
ATOM 1508 O O . PHE A 1 197 ? 13.384 12.898 -9.360 1.00 65.56 197 PHE A O 1
ATOM 1515 N N . ARG A 1 198 ? 12.737 14.005 -11.196 1.00 69.94 198 ARG A N 1
ATOM 1516 C CA . ARG A 1 198 ? 11.328 13.661 -11.129 1.00 69.94 198 ARG A CA 1
ATOM 1517 C C . ARG A 1 198 ? 11.163 12.271 -11.703 1.00 69.94 198 ARG A C 1
ATOM 1519 O O . ARG A 1 198 ? 11.492 12.087 -12.862 1.00 69.94 198 ARG A O 1
ATOM 1526 N N . GLN A 1 199 ? 10.678 11.314 -10.927 1.00 73.31 199 GLN A N 1
ATOM 1527 C CA . GLN A 1 199 ? 10.483 9.968 -11.457 1.00 73.31 199 GLN A CA 1
ATOM 1528 C C . GLN A 1 199 ? 9.169 9.863 -12.247 1.00 73.31 199 GLN A C 1
ATOM 1530 O O . GLN A 1 199 ? 8.268 10.681 -12.048 1.00 73.31 199 GLN A O 1
ATOM 1535 N N . MET A 1 200 ? 9.043 8.881 -13.138 1.00 68.19 200 MET A N 1
ATOM 1536 C CA . MET A 1 200 ? 7.826 8.629 -13.915 1.00 68.19 200 MET A CA 1
ATOM 1537 C C . MET A 1 200 ? 7.389 7.169 -13.841 1.00 68.19 200 MET A C 1
ATOM 1539 O O . MET A 1 200 ? 8.206 6.267 -13.906 1.00 68.19 200 MET A O 1
ATOM 1543 N N . ALA A 1 201 ? 6.087 6.931 -13.756 1.00 73.62 201 ALA A N 1
ATOM 1544 C CA . ALA A 1 201 ? 5.515 5.605 -13.936 1.00 73.62 201 ALA A CA 1
ATOM 1545 C C . ALA A 1 201 ? 4.650 5.646 -15.201 1.00 73.62 201 ALA A C 1
ATOM 1547 O O . ALA A 1 201 ? 3.698 6.433 -15.230 1.00 73.62 201 ALA A O 1
ATOM 1548 N N . PRO A 1 202 ? 5.001 4.900 -16.257 1.00 72.12 202 PRO A N 1
ATOM 1549 C CA . PRO A 1 202 ? 4.221 4.892 -17.482 1.00 72.12 202 PRO A CA 1
ATOM 1550 C C . PRO A 1 202 ? 2.949 4.050 -17.334 1.00 72.12 202 PRO A C 1
ATOM 1552 O O . PRO A 1 202 ? 2.837 3.206 -16.444 1.00 72.12 202 PRO A O 1
ATOM 1555 N N . LEU A 1 203 ? 1.990 4.294 -18.222 1.00 67.75 203 LEU A N 1
ATOM 1556 C CA . LEU A 1 203 ? 0.870 3.386 -18.462 1.00 67.75 203 LEU A CA 1
ATOM 1557 C C . LEU A 1 203 ? 1.338 2.259 -19.381 1.00 67.75 203 LEU A C 1
ATOM 1559 O O . LEU A 1 203 ? 2.089 2.515 -20.319 1.00 67.75 203 LEU A O 1
ATOM 1563 N N . PHE A 1 204 ? 0.883 1.037 -19.134 1.00 77.31 204 PHE A N 1
ATOM 1564 C CA . PHE A 1 204 ? 1.309 -0.153 -19.875 1.00 77.31 204 PHE A CA 1
ATOM 1565 C C . PHE A 1 204 ? 0.126 -0.850 -20.559 1.00 77.31 204 PHE A C 1
ATOM 1567 O O . PHE A 1 204 ? -1.014 -0.633 -20.138 1.00 77.31 204 PHE A O 1
ATOM 1574 N N . PRO A 1 205 ? 0.374 -1.702 -21.573 1.00 80.25 205 PRO A N 1
ATOM 1575 C CA . PRO A 1 205 ? -0.668 -2.469 -22.253 1.00 80.25 205 PRO A CA 1
ATOM 1576 C C . PRO A 1 205 ? -1.511 -3.304 -21.286 1.00 80.25 205 PRO A C 1
ATOM 1578 O O . PRO A 1 205 ? -1.022 -3.777 -20.261 1.00 80.25 205 PRO A O 1
ATOM 1581 N N . SER A 1 206 ? -2.784 -3.523 -21.614 1.00 70.69 206 SER A N 1
ATOM 1582 C CA . SER A 1 206 ? -3.699 -4.287 -20.753 1.00 70.69 206 SER A CA 1
ATOM 1583 C C . SER A 1 206 ? -3.351 -5.775 -20.663 1.00 70.69 206 SER A C 1
ATOM 1585 O O . SER A 1 206 ? -3.761 -6.426 -19.711 1.00 70.69 206 SER A O 1
ATOM 1587 N N . ASN A 1 207 ? -2.599 -6.311 -21.624 1.00 79.31 207 ASN A N 1
ATOM 1588 C CA . ASN A 1 207 ? -2.072 -7.677 -21.645 1.00 79.31 207 ASN A CA 1
ATOM 1589 C C . ASN A 1 207 ? -0.679 -7.808 -20.998 1.00 79.31 207 ASN A C 1
ATOM 1591 O O . ASN A 1 207 ? -0.152 -8.917 -20.944 1.00 79.31 207 ASN A O 1
ATOM 1595 N N . CYS A 1 208 ? -0.087 -6.710 -20.524 1.00 81.75 208 CYS A N 1
ATOM 1596 C CA . CYS A 1 208 ? 1.204 -6.711 -19.846 1.00 81.75 208 CYS A CA 1
ATOM 1597 C C . CYS A 1 208 ? 1.028 -7.033 -18.353 1.00 81.75 208 CYS A C 1
ATOM 1599 O O . CYS A 1 208 ? 0.175 -6.445 -17.680 1.00 81.75 208 CYS A O 1
ATOM 1601 N N . ASP A 1 209 ? 1.848 -7.938 -17.813 1.00 78.00 209 ASP A N 1
ATOM 1602 C CA . ASP A 1 209 ? 1.957 -8.138 -16.365 1.00 78.00 209 ASP A CA 1
ATOM 1603 C C . ASP A 1 209 ? 2.769 -6.994 -15.744 1.00 78.00 209 ASP A C 1
ATOM 1605 O O . ASP A 1 209 ? 3.986 -6.892 -15.921 1.00 78.00 209 ASP A O 1
ATOM 1609 N N . THR A 1 210 ? 2.081 -6.097 -15.038 1.00 70.00 210 THR A N 1
ATOM 1610 C CA . THR A 1 210 ? 2.660 -4.844 -14.548 1.00 70.00 210 THR A CA 1
ATOM 1611 C C . THR A 1 210 ? 2.799 -4.833 -13.039 1.00 70.00 210 THR A C 1
ATOM 1613 O O . THR A 1 210 ? 1.827 -5.059 -12.315 1.00 70.00 210 THR A O 1
ATOM 1616 N N . SER A 1 211 ? 3.973 -4.443 -12.553 1.00 69.81 211 SER A N 1
ATOM 1617 C CA . SER A 1 211 ? 4.212 -4.209 -11.131 1.00 69.81 211 SER A CA 1
ATOM 1618 C C . SER A 1 211 ? 4.948 -2.892 -10.908 1.00 69.81 211 SER A C 1
ATOM 1620 O O . SER A 1 211 ? 5.980 -2.635 -11.519 1.00 69.81 211 SER A O 1
ATOM 1622 N N . ILE A 1 212 ? 4.431 -2.051 -10.012 1.00 64.94 212 ILE A N 1
ATOM 1623 C CA . ILE A 1 212 ? 5.068 -0.786 -9.630 1.00 64.94 212 ILE A CA 1
ATOM 1624 C C . ILE A 1 212 ? 5.325 -0.812 -8.131 1.00 64.94 212 ILE A C 1
ATOM 1626 O O . ILE A 1 212 ? 4.409 -1.039 -7.338 1.00 64.94 212 ILE A O 1
ATOM 1630 N N . TYR A 1 213 ? 6.567 -0.544 -7.755 1.00 62.78 213 TYR A N 1
ATOM 1631 C CA . TYR A 1 213 ? 7.029 -0.587 -6.379 1.00 62.78 213 TYR A CA 1
ATOM 1632 C C . TYR A 1 213 ? 7.645 0.744 -5.972 1.00 62.78 213 TYR A C 1
ATOM 1634 O O . TYR A 1 213 ? 8.290 1.411 -6.774 1.00 62.78 213 TYR A O 1
ATOM 1642 N N . THR A 1 214 ? 7.503 1.109 -4.702 1.00 59.59 214 THR A N 1
ATOM 1643 C CA . THR A 1 214 ? 8.257 2.209 -4.085 1.00 59.59 214 THR A CA 1
ATOM 1644 C C . THR A 1 214 ? 9.211 1.660 -3.033 1.00 59.59 214 THR A C 1
ATOM 1646 O O . THR A 1 214 ? 8.811 0.735 -2.333 1.00 59.59 214 THR A O 1
ATOM 1649 N N . TYR A 1 215 ? 10.403 2.239 -2.869 1.00 59.66 215 TYR A N 1
ATOM 1650 C CA . TYR A 1 215 ? 11.351 1.892 -1.798 1.00 59.66 215 TYR A CA 1
ATOM 1651 C C . TYR A 1 215 ? 12.034 3.139 -1.218 1.00 59.66 215 TYR A C 1
ATOM 1653 O O . TYR A 1 215 ? 12.247 4.100 -1.955 1.00 59.66 215 TYR A O 1
ATOM 1661 N N . PRO A 1 216 ? 12.372 3.176 0.082 1.00 60.38 216 PRO A N 1
ATOM 1662 C CA . PRO A 1 216 ? 12.990 4.342 0.701 1.00 60.38 216 PRO A CA 1
ATOM 1663 C C . PRO A 1 216 ? 14.460 4.483 0.277 1.00 60.38 216 PRO A C 1
ATOM 1665 O O . PRO A 1 216 ? 15.170 3.485 0.135 1.00 60.38 216 PRO A O 1
ATOM 1668 N N . LYS A 1 217 ? 14.905 5.728 0.066 1.00 60.16 217 LYS A N 1
ATOM 1669 C CA . LYS A 1 217 ? 16.282 6.064 -0.333 1.00 60.16 217 LYS A CA 1
ATOM 1670 C C . LYS A 1 217 ? 16.676 7.461 0.159 1.00 60.16 217 LYS A C 1
ATOM 1672 O O . LYS A 1 217 ? 15.818 8.345 0.237 1.00 60.16 217 LYS A O 1
ATOM 1677 N N . PHE A 1 218 ? 17.936 7.683 0.520 1.00 59.12 218 PHE A N 1
ATOM 1678 C CA . PHE A 1 218 ? 18.404 8.987 0.985 1.00 59.12 218 PHE A CA 1
ATOM 1679 C C . PHE A 1 218 ? 18.513 9.975 -0.171 1.00 59.12 218 PHE A C 1
ATOM 1681 O O . PHE A 1 218 ? 17.925 11.054 -0.092 1.00 59.12 218 PHE A O 1
ATOM 1688 N N . ASP A 1 219 ? 19.178 9.580 -1.256 1.00 65.25 219 ASP A N 1
ATOM 1689 C CA . ASP A 1 219 ? 19.364 10.372 -2.473 1.00 65.25 219 ASP A CA 1
ATOM 1690 C C . ASP A 1 219 ? 19.182 9.518 -3.740 1.00 65.25 219 ASP A C 1
ATOM 1692 O O . ASP A 1 219 ? 18.997 8.316 -3.657 1.00 65.25 219 ASP A O 1
ATOM 1696 N N . HIS A 1 220 ? 19.187 10.119 -4.931 1.00 73.25 220 HIS A N 1
ATOM 1697 C CA . HIS A 1 220 ? 18.961 9.369 -6.171 1.00 73.25 220 HIS A CA 1
ATOM 1698 C C . HIS A 1 220 ? 20.117 8.433 -6.550 1.00 73.25 220 HIS A C 1
ATOM 1700 O O . HIS A 1 220 ? 19.858 7.402 -7.152 1.00 73.25 220 HIS A O 1
ATOM 1706 N N . ASN A 1 221 ? 21.366 8.732 -6.196 1.00 73.00 221 ASN A N 1
ATOM 1707 C CA . ASN A 1 221 ? 22.541 7.974 -6.644 1.00 73.00 221 ASN A CA 1
ATOM 1708 C C . ASN A 1 221 ? 23.030 6.937 -5.620 1.00 73.00 221 ASN A C 1
ATOM 1710 O O . ASN A 1 221 ? 23.930 6.164 -5.929 1.00 73.00 221 ASN A O 1
ATOM 1714 N N . GLU A 1 222 ? 22.446 6.891 -4.423 1.00 70.31 222 GLU A N 1
ATOM 1715 C CA . GLU A 1 222 ? 22.811 5.934 -3.379 1.00 70.31 222 GLU A CA 1
ATOM 1716 C C . GLU A 1 222 ? 22.719 4.482 -3.893 1.00 70.31 222 GLU A C 1
ATOM 1718 O O . GLU A 1 222 ? 21.732 4.054 -4.504 1.00 70.31 222 GLU A O 1
ATOM 1723 N N . ALA A 1 223 ? 23.765 3.694 -3.655 1.00 60.12 223 ALA A N 1
ATOM 1724 C CA . ALA A 1 223 ? 23.751 2.276 -3.978 1.00 60.12 223 ALA A CA 1
ATOM 1725 C C . ALA A 1 223 ? 22.812 1.544 -3.009 1.00 60.12 223 ALA A C 1
ATOM 1727 O O . ALA A 1 223 ? 22.953 1.652 -1.793 1.00 60.12 223 ALA A O 1
ATOM 1728 N N . ASN A 1 224 ? 21.854 0.776 -3.533 1.00 62.00 224 ASN A N 1
ATOM 1729 C CA . ASN A 1 224 ? 20.919 0.017 -2.707 1.00 62.00 224 ASN A CA 1
ATOM 1730 C C . ASN A 1 224 ? 21.079 -1.482 -2.982 1.00 62.00 224 ASN A C 1
ATOM 1732 O O . ASN A 1 224 ? 20.761 -1.967 -4.066 1.00 62.00 224 ASN A O 1
ATOM 1736 N N . ARG A 1 225 ? 21.539 -2.242 -1.984 1.00 61.12 225 ARG A N 1
ATOM 1737 C CA . ARG A 1 225 ? 21.710 -3.701 -2.099 1.00 61.12 225 ARG A CA 1
ATOM 1738 C C . ARG A 1 225 ? 20.411 -4.417 -2.496 1.00 61.12 225 ARG A C 1
ATOM 1740 O O . ARG A 1 225 ? 20.449 -5.356 -3.284 1.00 61.12 225 ARG A O 1
ATOM 1747 N N . THR A 1 226 ? 19.266 -3.942 -2.008 1.00 57.81 226 THR A N 1
ATOM 1748 C CA . THR A 1 226 ? 17.934 -4.480 -2.346 1.00 57.81 226 THR A CA 1
ATOM 1749 C C . THR A 1 226 ? 17.618 -4.293 -3.824 1.00 57.81 226 THR A C 1
ATOM 1751 O O . THR A 1 226 ? 17.017 -5.158 -4.454 1.00 57.81 226 THR A O 1
ATOM 1754 N N . LEU A 1 227 ? 18.037 -3.160 -4.392 1.00 66.62 227 LEU A N 1
ATOM 1755 C CA . LEU A 1 227 ? 17.863 -2.890 -5.808 1.00 66.62 227 LEU A CA 1
ATOM 1756 C C . LEU A 1 227 ? 18.662 -3.888 -6.654 1.00 66.62 227 LEU A C 1
ATOM 1758 O O . LEU A 1 227 ? 18.110 -4.475 -7.581 1.00 66.62 227 LEU A O 1
ATOM 1762 N N . HIS A 1 228 ? 19.927 -4.123 -6.297 1.00 69.38 228 HIS A N 1
ATOM 1763 C CA . HIS A 1 228 ? 20.768 -5.110 -6.983 1.00 69.38 228 HIS A CA 1
ATOM 1764 C C . HIS A 1 228 ? 20.139 -6.498 -6.918 1.00 69.38 228 HIS A C 1
ATOM 1766 O O . HIS A 1 228 ? 19.978 -7.163 -7.937 1.00 69.38 228 HIS A O 1
ATOM 1772 N N . GLN A 1 229 ? 19.671 -6.895 -5.737 1.00 69.06 229 GLN A N 1
ATOM 1773 C CA . GLN A 1 229 ? 19.034 -8.190 -5.555 1.00 69.06 229 GLN A CA 1
ATOM 1774 C C . GLN A 1 229 ? 17.738 -8.334 -6.365 1.00 69.06 229 GLN A C 1
ATOM 1776 O O . GLN A 1 229 ? 17.471 -9.388 -6.944 1.00 69.06 229 GLN A O 1
ATOM 1781 N N . ARG A 1 230 ? 16.957 -7.257 -6.502 1.00 74.06 230 ARG A N 1
ATOM 1782 C CA . ARG A 1 230 ? 15.759 -7.251 -7.346 1.00 74.06 230 ARG A CA 1
ATOM 1783 C C . ARG A 1 230 ? 16.087 -7.352 -8.836 1.00 74.06 230 ARG A C 1
ATOM 1785 O O . ARG A 1 230 ? 15.397 -8.083 -9.545 1.00 74.06 230 ARG A O 1
ATOM 1792 N N . MET A 1 231 ? 17.144 -6.682 -9.289 1.00 77.81 231 MET A N 1
ATOM 1793 C CA . MET A 1 231 ? 17.660 -6.821 -10.653 1.00 77.81 231 MET A CA 1
ATOM 1794 C C . MET A 1 231 ? 18.117 -8.264 -10.922 1.00 77.81 231 MET A C 1
ATOM 1796 O O . MET A 1 231 ? 17.730 -8.845 -11.934 1.00 77.81 231 MET A O 1
ATOM 1800 N N . PHE A 1 232 ? 18.803 -8.905 -9.972 1.00 75.81 232 PHE A N 1
ATOM 1801 C CA . PHE A 1 232 ? 19.157 -10.326 -10.071 1.00 75.81 232 PHE A CA 1
ATOM 1802 C C . PHE A 1 232 ? 17.931 -11.247 -10.103 1.00 75.81 232 PHE A C 1
ATOM 1804 O O . PHE A 1 232 ? 17.871 -12.183 -10.899 1.00 75.81 232 PHE A O 1
ATOM 1811 N N . ASN A 1 233 ? 16.906 -10.968 -9.299 1.00 77.00 233 ASN A N 1
ATOM 1812 C CA . ASN A 1 233 ? 15.654 -11.727 -9.337 1.00 77.00 233 ASN A CA 1
ATOM 1813 C C . ASN A 1 233 ? 14.878 -11.534 -10.638 1.00 77.00 233 ASN A C 1
ATOM 1815 O O . ASN A 1 233 ? 14.156 -12.436 -11.057 1.00 77.00 233 ASN A O 1
ATOM 1819 N N . PHE A 1 234 ? 14.976 -10.364 -11.267 1.00 84.94 234 PHE A N 1
ATOM 1820 C CA . PHE A 1 234 ? 14.450 -10.167 -12.611 1.00 84.94 234 PHE A CA 1
ATOM 1821 C C . PHE A 1 234 ? 15.171 -11.095 -13.596 1.00 84.94 234 PHE A C 1
ATOM 1823 O O . PHE A 1 234 ? 14.500 -11.903 -14.230 1.00 84.94 234 PHE A O 1
ATOM 1830 N N . ILE A 1 235 ? 16.509 -11.107 -13.618 1.00 85.62 235 ILE A N 1
ATOM 1831 C CA . ILE A 1 235 ? 17.303 -12.014 -14.473 1.00 85.62 235 ILE A CA 1
ATOM 1832 C C . ILE A 1 235 ? 16.896 -13.487 -14.273 1.00 85.62 235 ILE A C 1
ATOM 1834 O O . ILE A 1 235 ? 16.667 -14.212 -15.244 1.00 85.62 235 ILE A O 1
ATOM 1838 N N . LYS A 1 236 ? 16.740 -13.930 -13.018 1.00 82.44 236 LYS A N 1
ATOM 1839 C CA . LYS A 1 236 ? 16.323 -15.305 -12.691 1.00 82.44 236 LYS A CA 1
ATOM 1840 C C . LYS A 1 236 ? 14.902 -15.624 -13.160 1.00 82.44 236 LYS A C 1
ATOM 1842 O O . LYS A 1 236 ? 14.718 -16.592 -13.889 1.00 82.44 236 LYS A O 1
ATOM 1847 N N . ARG A 1 237 ? 13.912 -14.778 -12.836 1.00 83.69 237 ARG A N 1
ATOM 1848 C CA . ARG A 1 237 ? 12.503 -14.968 -13.251 1.00 83.69 237 ARG A CA 1
ATOM 1849 C C . ARG A 1 237 ? 12.322 -14.964 -14.766 1.00 83.69 237 ARG A C 1
ATOM 1851 O O . ARG A 1 237 ? 11.422 -15.619 -15.281 1.00 83.69 237 ARG A O 1
ATOM 1858 N N . ARG A 1 238 ? 13.175 -14.231 -15.485 1.00 89.06 238 ARG A N 1
ATOM 1859 C CA . ARG A 1 238 ? 13.220 -14.216 -16.954 1.00 89.06 238 ARG A CA 1
ATOM 1860 C C . ARG A 1 238 ? 13.976 -15.412 -17.545 1.00 89.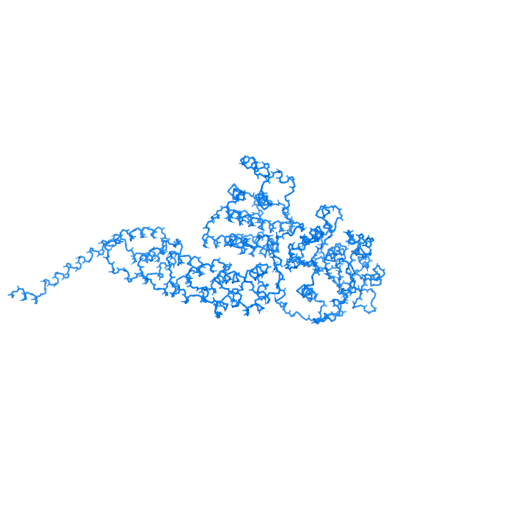06 238 ARG A C 1
ATOM 1862 O O . ARG A 1 238 ? 14.078 -15.554 -18.763 1.00 89.06 238 ARG A O 1
ATOM 1869 N N . ASN A 1 239 ? 14.440 -16.330 -16.693 1.00 89.62 239 ASN A N 1
ATOM 1870 C CA . ASN A 1 239 ? 15.133 -17.551 -17.079 1.00 89.62 239 ASN A CA 1
ATOM 1871 C C . ASN A 1 239 ? 16.408 -17.249 -17.895 1.00 89.62 239 ASN A C 1
ATOM 1873 O O . ASN A 1 239 ? 16.698 -17.941 -18.875 1.00 89.62 239 ASN A O 1
ATOM 1877 N N . LEU A 1 240 ? 17.122 -16.181 -17.514 1.00 90.31 240 LEU A N 1
ATOM 1878 C CA . LEU A 1 240 ? 18.385 -15.742 -18.123 1.00 90.31 240 LEU A CA 1
ATOM 1879 C C . LEU A 1 240 ? 19.619 -16.308 -17.392 1.00 90.31 240 LEU A C 1
ATOM 1881 O O . LEU A 1 240 ? 20.727 -16.281 -17.917 1.00 90.31 240 LEU A O 1
ATOM 1885 N N . SER A 1 241 ? 19.430 -16.838 -16.182 1.00 86.69 241 SER A N 1
ATOM 1886 C CA . SER A 1 241 ? 20.474 -17.462 -15.359 1.00 86.69 241 SER A CA 1
ATOM 1887 C C . SER A 1 241 ? 20.291 -18.989 -15.323 1.00 86.69 241 SER A C 1
ATOM 1889 O O . SER A 1 241 ? 19.146 -19.446 -15.367 1.00 86.69 241 SER A O 1
ATOM 1891 N N . PRO A 1 242 ? 21.368 -19.804 -15.265 1.00 80.81 242 PRO A N 1
ATOM 1892 C CA . PRO A 1 242 ? 21.275 -21.261 -15.171 1.00 80.81 242 PRO A CA 1
ATOM 1893 C C . PRO A 1 242 ? 20.848 -21.739 -13.780 1.00 80.81 242 PRO A C 1
ATOM 1895 O O . PRO A 1 242 ? 20.468 -22.897 -13.632 1.00 80.81 242 PRO A O 1
ATOM 1898 N N . PHE A 1 243 ? 20.890 -20.875 -12.764 1.00 75.81 243 PHE A N 1
ATOM 1899 C CA . PHE A 1 243 ? 20.369 -21.217 -11.449 1.00 75.81 243 PHE A CA 1
ATOM 1900 C C . PHE A 1 243 ? 18.842 -21.271 -11.470 1.00 75.81 243 PHE A C 1
ATOM 1902 O O . PHE A 1 243 ? 18.185 -20.300 -11.849 1.00 75.81 243 PHE A O 1
ATOM 1909 N N . GLU A 1 244 ? 18.292 -22.404 -11.028 1.00 61.25 244 GLU A N 1
ATOM 1910 C CA . GLU A 1 244 ? 16.857 -22.568 -10.807 1.00 61.25 244 GLU A CA 1
ATOM 1911 C C . GLU A 1 244 ? 16.332 -21.551 -9.783 1.00 61.25 244 GLU A C 1
ATOM 1913 O O . GLU A 1 244 ? 17.089 -21.013 -8.965 1.00 61.25 244 GLU A O 1
ATOM 1918 N N . ASP A 1 245 ? 15.019 -21.303 -9.827 1.00 53.03 245 ASP A N 1
ATOM 1919 C CA . ASP A 1 245 ? 14.302 -20.512 -8.830 1.00 53.03 245 ASP A CA 1
ATOM 1920 C C . ASP A 1 245 ? 14.611 -21.056 -7.425 1.00 53.03 245 ASP A C 1
ATOM 1922 O O . ASP A 1 245 ? 13.961 -21.973 -6.924 1.00 53.03 245 ASP A O 1
ATOM 1926 N N . ILE A 1 246 ? 15.571 -20.443 -6.726 1.00 45.12 246 ILE A N 1
ATOM 1927 C CA . ILE A 1 246 ? 15.500 -20.400 -5.269 1.00 45.12 246 ILE A CA 1
ATOM 1928 C C . ILE A 1 246 ? 14.197 -19.644 -5.037 1.00 45.12 246 ILE A C 1
ATOM 1930 O O . ILE A 1 246 ? 14.171 -18.470 -5.423 1.00 45.12 246 ILE A O 1
ATOM 1934 N N . PRO A 1 247 ? 13.128 -20.286 -4.516 1.00 41.84 247 PRO A N 1
ATOM 1935 C CA . PRO A 1 247 ? 11.792 -19.705 -4.444 1.00 41.84 247 PRO A CA 1
ATOM 1936 C C . PRO A 1 247 ? 11.974 -18.312 -3.904 1.00 41.84 247 PRO A C 1
ATOM 1938 O O . PRO A 1 247 ? 12.449 -18.228 -2.767 1.00 41.84 247 PRO A O 1
ATOM 1941 N N . ALA A 1 248 ? 11.749 -17.302 -4.773 1.00 39.75 248 ALA A N 1
ATOM 1942 C CA . ALA A 1 248 ? 12.232 -15.935 -4.595 1.00 39.75 248 ALA A CA 1
ATOM 1943 C C . ALA A 1 248 ? 12.149 -15.665 -3.119 1.00 39.75 248 ALA A C 1
ATOM 1945 O O . ALA A 1 248 ? 11.029 -15.690 -2.598 1.00 39.75 248 ALA A O 1
ATOM 1946 N N . ASN A 1 249 ? 13.301 -15.651 -2.432 1.00 37.72 249 ASN A N 1
ATOM 1947 C CA . ASN A 1 249 ? 13.276 -15.682 -0.983 1.00 37.72 249 ASN A CA 1
ATOM 1948 C C . ASN A 1 249 ? 12.402 -14.480 -0.671 1.00 37.72 249 ASN A C 1
ATOM 1950 O O . ASN A 1 249 ? 12.765 -13.372 -1.066 1.00 37.72 249 ASN A O 1
ATOM 1954 N N . ASN A 1 250 ? 11.189 -14.693 -0.138 1.00 39.00 250 ASN A N 1
ATOM 1955 C CA . ASN A 1 250 ? 10.177 -13.629 -0.085 1.00 39.00 250 ASN A CA 1
ATOM 1956 C C . ASN A 1 250 ? 10.734 -12.413 0.693 1.00 39.00 250 ASN A C 1
ATOM 1958 O O . ASN A 1 250 ? 10.182 -11.325 0.646 1.00 39.00 250 ASN A O 1
ATOM 1962 N N . ASN A 1 251 ? 11.894 -12.604 1.322 1.00 36.94 251 ASN A N 1
ATOM 1963 C CA . ASN A 1 251 ? 12.943 -11.682 1.732 1.00 36.94 251 ASN A CA 1
ATOM 1964 C C . ASN A 1 251 ? 13.415 -10.592 0.757 1.00 36.94 251 ASN A C 1
ATOM 1966 O O . ASN A 1 251 ? 13.990 -9.631 1.248 1.00 36.94 251 ASN A O 1
ATOM 1970 N N . ASP A 1 252 ? 13.142 -10.635 -0.546 1.00 34.62 252 ASP A N 1
ATOM 1971 C CA . ASP A 1 252 ? 13.366 -9.473 -1.428 1.00 34.62 252 ASP A CA 1
ATOM 1972 C C . ASP A 1 252 ? 12.170 -8.538 -1.507 1.00 34.62 252 ASP A C 1
ATOM 1974 O O . ASP A 1 252 ? 12.239 -7.475 -2.113 1.00 34.62 252 ASP A O 1
ATOM 1978 N N . THR A 1 253 ? 11.065 -8.867 -0.844 1.00 35.62 253 THR A N 1
ATOM 1979 C CA . THR A 1 253 ? 9.970 -7.911 -0.707 1.00 35.62 253 THR A CA 1
ATOM 1980 C C . THR A 1 253 ? 10.296 -6.795 0.277 1.00 35.62 253 THR A C 1
ATOM 1982 O O . THR A 1 253 ? 9.479 -5.899 0.392 1.00 35.62 253 THR A O 1
ATOM 1985 N N . VAL A 1 254 ? 11.463 -6.780 0.940 1.00 35.69 254 VAL A N 1
ATOM 1986 C CA . VAL A 1 254 ? 11.803 -5.994 2.149 1.00 35.69 254 VAL A CA 1
ATOM 1987 C C . VAL A 1 254 ? 11.623 -4.472 2.067 1.00 35.69 254 VAL A C 1
ATOM 1989 O O . VAL A 1 254 ? 11.596 -3.849 3.115 1.00 35.69 254 VAL A O 1
ATOM 1992 N N . PHE A 1 255 ? 11.314 -3.849 0.932 1.00 35.97 255 PHE A N 1
ATOM 1993 C CA . PHE A 1 255 ? 10.957 -2.418 0.932 1.00 35.97 255 PHE A CA 1
ATOM 1994 C C . PHE A 1 255 ? 9.802 -2.011 0.025 1.00 35.97 255 PHE A C 1
ATOM 1996 O O . PHE A 1 255 ? 9.509 -0.827 -0.093 1.00 35.97 255 PHE A O 1
ATOM 2003 N N . PHE A 1 256 ? 9.122 -2.968 -0.596 1.00 37.78 256 PHE A N 1
ATOM 2004 C CA . PHE A 1 256 ? 8.274 -2.671 -1.738 1.00 37.78 256 PHE A CA 1
ATOM 2005 C C . PHE A 1 256 ? 6.815 -2.632 -1.364 1.00 37.78 256 PHE A C 1
ATOM 2007 O O . PHE A 1 256 ? 6.190 -3.673 -1.212 1.00 37.78 256 PHE A O 1
ATOM 2014 N N . VAL A 1 257 ? 6.260 -1.432 -1.252 1.00 36.19 257 VAL A N 1
ATOM 2015 C CA . VAL A 1 257 ? 4.822 -1.276 -1.082 1.00 36.19 257 VAL A CA 1
ATOM 2016 C C . VAL A 1 257 ? 4.119 -1.461 -2.432 1.00 36.19 257 VAL A C 1
ATOM 2018 O O . VAL A 1 257 ? 4.399 -0.680 -3.342 1.00 36.19 257 VAL A O 1
ATOM 2021 N N . PRO A 1 258 ? 3.158 -2.399 -2.591 1.00 32.59 258 PRO A N 1
ATOM 2022 C CA . PRO A 1 258 ? 2.147 -2.309 -3.639 1.00 32.59 258 PRO A CA 1
ATOM 2023 C C . PRO A 1 258 ? 1.174 -1.200 -3.233 1.00 32.59 258 PRO A C 1
ATOM 2025 O O . PRO A 1 258 ? 0.037 -1.418 -2.828 1.00 32.59 258 PRO A O 1
ATOM 2028 N N . LYS A 1 259 ? 1.676 0.028 -3.247 1.00 38.81 259 LYS A N 1
ATOM 2029 C CA . LYS A 1 259 ? 0.880 1.225 -3.088 1.00 38.81 259 LYS A CA 1
ATOM 2030 C C . LYS A 1 259 ? 1.117 2.022 -4.357 1.00 38.81 259 LYS A C 1
ATOM 2032 O O . LYS A 1 259 ? 2.029 2.833 -4.435 1.00 38.81 259 LYS A O 1
ATOM 2037 N N . VAL A 1 260 ? 0.135 1.956 -5.248 1.00 36.69 260 VAL A N 1
ATOM 2038 C CA . VAL A 1 260 ? -0.210 3.073 -6.152 1.00 36.69 260 VAL A CA 1
ATOM 2039 C C . VAL A 1 260 ? -0.471 4.381 -5.364 1.00 36.69 260 VAL A C 1
ATOM 2041 O O . VAL A 1 260 ? -0.687 5.440 -5.939 1.00 36.69 260 VAL A O 1
ATOM 2044 N N . VAL A 1 261 ? -0.389 4.325 -4.027 1.00 34.03 261 VAL A N 1
ATOM 2045 C CA . VAL A 1 261 ? -1.092 5.169 -3.076 1.00 34.03 261 VAL A CA 1
ATOM 2046 C C . VAL A 1 261 ? -0.229 5.792 -1.977 1.00 34.03 261 VAL A C 1
ATOM 2048 O O . VAL A 1 261 ? -0.671 6.721 -1.317 1.00 34.03 261 VAL A O 1
ATOM 2051 N N . GLN A 1 262 ? 1.065 5.470 -1.887 1.00 33.75 262 GLN A N 1
ATOM 2052 C CA . GLN A 1 262 ? 2.044 6.362 -1.248 1.00 33.75 262 GLN A CA 1
ATOM 2053 C C . GLN A 1 262 ? 2.634 7.321 -2.274 1.00 33.75 262 GLN A C 1
ATOM 2055 O O . GLN A 1 262 ? 3.798 7.707 -2.266 1.00 33.75 262 GLN A O 1
ATOM 2060 N N . GLN A 1 263 ? 1.710 7.860 -3.055 1.00 36.22 263 GLN A N 1
ATOM 2061 C CA . GLN A 1 263 ? 1.736 9.209 -3.562 1.00 36.22 263 GLN A CA 1
ATOM 2062 C C . GLN A 1 263 ? 1.716 10.245 -2.415 1.00 36.22 263 GLN A C 1
ATOM 2064 O O . GLN A 1 263 ? 1.047 11.275 -2.494 1.00 36.22 263 GLN A O 1
ATOM 2069 N N . LYS A 1 264 ? 2.656 10.140 -1.467 1.00 36.97 264 LYS A N 1
ATOM 2070 C CA . LYS A 1 264 ? 3.539 11.290 -1.276 1.00 36.97 264 LYS A CA 1
ATOM 2071 C C . LYS A 1 264 ? 4.306 11.433 -2.587 1.00 36.97 264 LYS A C 1
ATOM 2073 O O . LYS A 1 264 ? 5.480 11.101 -2.669 1.00 36.97 264 LYS A O 1
ATOM 2078 N N . PHE A 1 265 ? 3.625 11.902 -3.637 1.00 40.38 265 PHE A N 1
ATOM 2079 C CA . PHE A 1 265 ? 4.294 12.361 -4.833 1.00 40.38 265 PHE A CA 1
ATOM 2080 C C . PHE A 1 265 ? 5.251 13.430 -4.344 1.00 40.38 265 PHE A C 1
ATOM 2082 O O . PHE A 1 265 ? 4.825 14.540 -3.983 1.00 40.38 265 PHE A O 1
ATOM 2089 N N . LEU A 1 266 ? 6.530 13.063 -4.288 1.00 34.47 266 LEU A N 1
ATOM 2090 C CA . LEU A 1 266 ? 7.635 13.991 -4.196 1.00 34.47 266 LEU A CA 1
ATOM 2091 C C . LEU A 1 266 ? 7.322 15.144 -5.158 1.00 34.47 266 LEU A C 1
ATOM 2093 O O . LEU A 1 266 ? 6.725 14.894 -6.214 1.00 34.47 266 LEU A O 1
ATOM 2097 N N . PRO A 1 267 ? 7.657 16.400 -4.831 1.00 30.83 267 PRO A N 1
ATOM 2098 C CA . PRO A 1 267 ? 7.616 17.487 -5.799 1.00 30.83 267 PRO A CA 1
ATOM 2099 C C . PRO A 1 267 ? 8.381 17.054 -7.059 1.00 30.83 267 PRO A C 1
ATOM 2101 O O . PRO A 1 267 ? 9.597 17.145 -7.109 1.00 30.83 267 PRO A O 1
ATOM 2104 N N . GLY A 1 268 ? 7.692 16.491 -8.054 1.00 33.66 268 GLY A N 1
ATOM 2105 C CA . GLY A 1 268 ? 8.417 15.563 -8.915 1.00 33.66 268 GLY A CA 1
ATOM 2106 C C . GLY A 1 268 ? 7.561 14.796 -9.896 1.00 33.66 268 GLY A C 1
ATOM 2107 O O . GLY A 1 268 ? 7.485 15.188 -11.050 1.00 33.66 268 GLY A O 1
ATOM 2108 N N . VAL A 1 269 ? 6.904 13.744 -9.436 1.00 35.03 269 VAL A N 1
ATOM 2109 C CA . VAL A 1 269 ? 6.244 12.749 -10.293 1.00 35.03 269 VAL A CA 1
ATOM 2110 C C . VAL A 1 269 ? 4.940 13.303 -10.893 1.00 35.03 269 VAL A C 1
ATOM 2112 O O . VAL A 1 269 ? 4.112 13.876 -10.174 1.00 35.03 269 VAL A O 1
ATOM 2115 N N . ASP A 1 270 ? 4.756 13.175 -12.210 1.00 34.78 270 ASP A N 1
ATOM 2116 C CA . ASP A 1 270 ? 3.489 13.492 -12.884 1.00 34.78 270 ASP A CA 1
ATOM 2117 C C . ASP A 1 270 ? 2.472 12.366 -12.626 1.00 34.78 270 ASP A C 1
ATOM 2119 O O . ASP A 1 270 ? 2.797 11.189 -12.731 1.00 34.78 270 ASP A O 1
ATOM 2123 N N . GLY A 1 271 ? 1.244 12.727 -12.231 1.00 35.88 271 GLY A N 1
ATOM 2124 C CA . GLY A 1 271 ? 0.233 11.766 -11.765 1.00 35.88 271 GLY A CA 1
ATOM 2125 C C . GLY A 1 271 ? -0.655 12.252 -10.618 1.00 35.88 271 GLY A C 1
ATOM 2126 O O . GLY A 1 271 ? -1.686 11.640 -10.366 1.00 35.88 271 GLY A O 1
ATOM 2127 N N . ARG A 1 272 ? -0.330 13.373 -9.948 1.00 38.44 272 ARG A N 1
ATOM 2128 C CA . ARG A 1 272 ? -1.308 14.043 -9.066 1.00 38.44 272 ARG A CA 1
ATOM 2129 C C . ARG A 1 272 ? -2.610 14.272 -9.842 1.00 38.44 272 ARG A C 1
ATOM 2131 O O . ARG A 1 272 ? -2.548 14.668 -11.007 1.00 38.44 272 ARG A O 1
ATOM 2138 N N . LEU A 1 273 ? -3.749 14.203 -9.146 1.00 36.22 273 LEU A N 1
ATOM 2139 C CA . LEU A 1 273 ? -4.861 15.141 -9.343 1.00 36.22 273 LEU A CA 1
ATOM 2140 C C . LEU A 1 273 ? -4.269 16.557 -9.322 1.00 36.22 273 LEU A C 1
ATOM 2142 O O . LEU A 1 273 ? -4.176 17.222 -8.287 1.00 36.22 273 LEU A O 1
ATOM 2146 N N . GLN A 1 274 ? -3.714 16.976 -10.455 1.00 37.81 274 GLN A N 1
ATOM 2147 C CA . GLN A 1 274 ? -3.203 18.312 -10.634 1.00 37.81 274 GLN A CA 1
ATOM 2148 C C . GLN A 1 274 ? -4.436 19.152 -10.854 1.00 37.81 274 GLN A C 1
ATOM 2150 O O . GLN A 1 274 ? -5.067 19.105 -11.906 1.00 37.81 274 GLN A O 1
ATOM 2155 N N . ILE A 1 275 ? -4.783 19.910 -9.826 1.00 39.06 275 ILE A N 1
ATOM 2156 C CA . ILE A 1 275 ? -5.717 21.006 -9.977 1.00 39.06 275 ILE A CA 1
ATOM 2157 C C . ILE A 1 275 ? -5.017 21.993 -10.902 1.00 39.06 275 ILE A C 1
ATOM 2159 O O . ILE A 1 275 ? -4.139 22.747 -10.477 1.00 39.06 275 ILE A O 1
ATOM 2163 N N . LEU A 1 276 ? -5.338 21.911 -12.193 1.00 38.25 276 LEU A N 1
ATOM 2164 C CA . LEU A 1 276 ? -4.936 22.922 -13.158 1.00 38.25 276 LEU A CA 1
ATOM 2165 C C . LEU A 1 276 ? -5.411 24.283 -12.631 1.00 38.25 276 LEU A C 1
ATOM 2167 O O . LEU A 1 276 ? -6.468 24.330 -11.994 1.00 38.25 276 LEU A O 1
ATOM 2171 N N . PRO A 1 277 ? -4.682 25.383 -12.871 1.00 43.12 277 PRO A N 1
ATOM 2172 C CA . PRO A 1 277 ? -5.116 26.713 -12.447 1.00 43.12 277 PRO A CA 1
ATOM 2173 C C . PRO A 1 277 ? -6.579 27.005 -12.820 1.00 43.12 277 PRO A C 1
ATOM 2175 O O . PRO A 1 277 ? -7.340 27.469 -11.982 1.00 43.12 277 PRO A O 1
ATOM 2178 N N . GLU A 1 278 ? -7.030 26.585 -14.005 1.00 42.66 278 GLU A N 1
ATOM 2179 C CA . GLU A 1 278 ? -8.432 26.726 -14.430 1.00 42.66 278 GLU A CA 1
ATOM 2180 C C . GLU A 1 278 ? -9.423 25.878 -13.608 1.00 42.66 278 GLU A C 1
ATOM 2182 O O . GLU A 1 278 ? -10.565 26.278 -13.389 1.00 42.66 278 GLU A O 1
ATOM 2187 N N . ILE A 1 279 ? -9.016 24.691 -13.143 1.00 44.78 279 ILE A N 1
ATOM 2188 C CA . ILE A 1 279 ? -9.824 23.842 -12.252 1.00 44.78 279 ILE A CA 1
ATOM 2189 C C . ILE A 1 279 ? -9.853 24.449 -10.848 1.00 44.78 279 ILE A C 1
ATOM 2191 O O . ILE A 1 279 ? -10.884 24.370 -10.186 1.00 44.78 279 ILE A O 1
ATOM 2195 N N . LYS A 1 280 ? -8.754 25.083 -10.421 1.00 48.62 280 LYS A N 1
ATOM 2196 C CA . LYS A 1 280 ? -8.645 25.811 -9.152 1.00 48.62 280 LYS A CA 1
ATOM 2197 C C . LYS A 1 280 ? -9.649 26.962 -9.128 1.00 48.62 280 LYS A C 1
ATOM 2199 O O . LYS A 1 280 ? -10.493 26.986 -8.245 1.00 48.62 280 LYS A O 1
ATOM 2204 N N . GLU A 1 281 ? -9.635 27.811 -10.154 1.00 53.78 281 GLU A N 1
ATOM 2205 C CA . GLU A 1 281 ? -10.582 28.920 -10.350 1.00 53.78 281 GLU A CA 1
ATOM 2206 C C . GLU A 1 281 ? -12.041 28.431 -10.435 1.00 53.78 281 GLU A C 1
ATOM 2208 O O . GLU A 1 281 ? -12.932 28.982 -9.795 1.00 53.78 281 GLU A O 1
ATOM 2213 N N . LYS A 1 282 ? -12.311 27.330 -11.153 1.00 53.19 282 LYS A N 1
ATOM 2214 C CA . LYS A 1 282 ? -13.667 26.751 -11.239 1.00 53.19 282 LYS A CA 1
ATOM 2215 C C . LYS A 1 282 ? -14.142 26.114 -9.929 1.00 53.19 282 LYS A C 1
ATOM 2217 O O . LYS A 1 282 ? -15.330 26.173 -9.626 1.00 53.19 282 LYS A O 1
ATOM 2222 N N . LEU A 1 283 ? -13.255 25.472 -9.167 1.00 52.34 283 LEU A N 1
ATOM 2223 C CA . LEU A 1 283 ? -13.564 24.957 -7.827 1.00 52.34 283 LEU A CA 1
ATOM 2224 C C . LEU A 1 283 ? -13.795 26.113 -6.855 1.00 52.34 283 LEU A C 1
ATOM 2226 O O . LEU A 1 283 ? -14.728 26.050 -6.064 1.00 52.34 283 LEU A O 1
ATOM 2230 N N . PHE A 1 284 ? -13.001 27.177 -6.965 1.00 59.03 284 PHE A N 1
ATOM 2231 C CA . PHE A 1 284 ? -13.179 28.412 -6.211 1.00 59.03 284 PHE A CA 1
ATOM 2232 C C . PHE A 1 284 ? -14.527 29.060 -6.486 1.00 59.03 284 PHE A C 1
ATOM 2234 O O . PHE A 1 284 ? -15.244 29.343 -5.535 1.00 59.03 284 PHE A O 1
ATOM 2241 N N . ALA A 1 285 ? -14.922 29.199 -7.751 1.00 57.47 285 ALA A N 1
ATOM 2242 C CA . ALA A 1 285 ? -16.235 29.722 -8.115 1.00 57.47 285 ALA A CA 1
ATOM 2243 C C . ALA A 1 285 ? -17.380 28.865 -7.544 1.00 57.47 285 ALA A C 1
ATOM 2245 O O . ALA A 1 285 ? -18.350 29.399 -7.015 1.00 57.47 285 ALA A O 1
ATOM 2246 N N . LEU A 1 286 ? -17.250 27.535 -7.588 1.00 54.03 286 LEU A N 1
ATOM 2247 C CA . LEU A 1 286 ? -18.283 26.601 -7.129 1.00 54.03 286 LEU A CA 1
ATOM 2248 C C . LEU A 1 286 ? -18.411 26.562 -5.596 1.00 54.03 286 LEU A C 1
ATOM 2250 O O . LEU A 1 286 ? -19.520 26.478 -5.070 1.00 54.03 286 LEU A O 1
ATOM 2254 N N . VAL A 1 287 ? -17.289 26.658 -4.875 1.00 53.69 287 VAL A N 1
ATOM 2255 C CA . VAL A 1 287 ? -17.277 26.795 -3.409 1.00 53.69 287 VAL A CA 1
ATOM 2256 C C . VAL A 1 287 ? -17.794 28.175 -2.999 1.00 53.69 287 VAL A C 1
ATOM 2258 O O . VAL A 1 287 ? -18.645 28.248 -2.122 1.00 53.69 287 VAL A O 1
ATOM 2261 N N . ALA A 1 288 ? -17.358 29.249 -3.666 1.00 60.50 288 ALA A N 1
ATOM 2262 C CA . ALA A 1 288 ? -17.816 30.617 -3.408 1.00 60.50 288 ALA A CA 1
ATOM 2263 C C . ALA A 1 288 ? -19.326 30.790 -3.619 1.00 60.50 288 ALA A C 1
ATOM 2265 O O . ALA A 1 288 ? -19.980 31.473 -2.840 1.00 60.50 288 ALA A O 1
ATOM 2266 N N . GLN A 1 289 ? -19.889 30.153 -4.650 1.00 60.84 289 GLN A N 1
ATOM 2267 C CA . GLN A 1 289 ? -21.319 30.228 -4.954 1.00 60.84 289 GLN A CA 1
ATOM 2268 C C . GLN A 1 289 ? -22.184 29.577 -3.867 1.00 60.84 289 GLN A C 1
ATOM 2270 O O . GLN A 1 289 ? -23.299 30.024 -3.613 1.00 60.84 289 GLN A O 1
ATOM 2275 N N . LYS A 1 290 ? -21.686 28.504 -3.244 1.00 53.19 290 LYS A N 1
ATOM 2276 C CA . LYS A 1 290 ? -22.439 27.706 -2.267 1.00 53.19 290 LYS A CA 1
ATOM 2277 C C . LYS A 1 290 ? -22.133 28.078 -0.814 1.00 53.19 290 LYS A C 1
ATOM 2279 O O . LYS A 1 290 ? -22.946 27.820 0.065 1.00 53.19 290 LYS A O 1
ATOM 2284 N N . TYR A 1 291 ? -20.982 28.706 -0.585 1.00 57.75 291 TYR A N 1
ATOM 2285 C CA . TYR A 1 291 ? -20.503 29.174 0.711 1.00 57.75 291 TYR A CA 1
ATOM 2286 C C . TYR A 1 291 ? -19.883 30.572 0.544 1.00 57.75 291 TYR A C 1
ATOM 2288 O O . TYR A 1 291 ? -18.654 30.702 0.506 1.00 57.75 291 TYR A O 1
ATOM 2296 N N . PRO A 1 292 ? -20.711 31.626 0.428 1.00 59.78 292 PRO A N 1
ATOM 2297 C CA . PRO A 1 292 ? -20.243 32.999 0.210 1.00 59.78 292 PRO A CA 1
ATOM 2298 C C . PRO A 1 292 ? -19.247 33.457 1.285 1.00 59.78 292 PRO A C 1
ATOM 2300 O O . PRO A 1 292 ? -18.273 34.146 0.997 1.00 59.78 292 PRO A O 1
ATOM 2303 N N . ASP A 1 293 ? -19.415 32.965 2.512 1.00 57.75 293 ASP A N 1
ATOM 2304 C CA . ASP A 1 293 ? -18.561 33.277 3.664 1.00 57.75 293 ASP A CA 1
ATOM 2305 C C . ASP A 1 293 ? -17.136 32.707 3.542 1.00 57.75 293 ASP A C 1
ATOM 2307 O O . ASP A 1 293 ? -16.216 33.147 4.231 1.00 57.75 293 ASP A O 1
ATOM 2311 N N . LEU A 1 294 ? -16.927 31.718 2.663 1.00 56.25 294 LEU A N 1
ATOM 2312 C CA . LEU A 1 294 ? -15.604 31.159 2.375 1.00 56.25 294 LEU A CA 1
ATOM 2313 C C . LEU A 1 294 ? -14.857 31.945 1.304 1.00 56.25 294 LEU A C 1
ATOM 2315 O O . LEU A 1 294 ? -13.655 31.736 1.160 1.00 56.25 294 LEU A O 1
ATOM 2319 N N . GLN A 1 295 ? -15.519 32.845 0.573 1.00 56.66 295 GLN A N 1
ATOM 2320 C CA . GLN A 1 295 ? -14.929 33.587 -0.543 1.00 56.66 295 GLN A CA 1
ATOM 2321 C C . GLN A 1 295 ? -13.702 34.411 -0.101 1.00 56.66 295 GLN A C 1
ATOM 2323 O O . GLN A 1 295 ? -12.728 34.524 -0.842 1.00 56.66 295 GLN A O 1
ATOM 2328 N N . THR A 1 296 ? -13.689 34.864 1.156 1.00 55.78 296 THR A N 1
ATOM 2329 C CA . THR A 1 296 ? -12.562 35.545 1.821 1.00 55.78 296 THR A CA 1
ATOM 2330 C C . THR A 1 296 ? -11.438 34.603 2.289 1.00 55.78 296 THR A C 1
ATOM 2332 O O . THR A 1 296 ? -10.321 35.056 2.524 1.00 55.78 296 THR A O 1
ATOM 2335 N N . ARG A 1 297 ? -11.693 33.289 2.394 1.00 57.16 297 ARG A N 1
ATOM 2336 C CA . ARG A 1 297 ? -10.754 32.240 2.858 1.00 57.16 297 ARG A CA 1
ATOM 2337 C C . ARG A 1 297 ? -10.248 31.317 1.740 1.00 57.16 297 ARG A C 1
ATOM 2339 O O . ARG A 1 297 ? -9.394 30.469 1.976 1.00 57.16 297 ARG A O 1
ATOM 2346 N N . LEU A 1 298 ? -10.722 31.464 0.502 1.00 57.53 298 LEU A N 1
ATOM 2347 C CA . LEU A 1 298 ? -10.318 30.596 -0.619 1.00 57.53 298 LEU A CA 1
ATOM 2348 C C . LEU A 1 298 ? -8.809 30.643 -0.914 1.00 57.53 298 LEU A C 1
ATOM 2350 O O . LEU A 1 298 ? -8.225 29.629 -1.298 1.00 57.53 298 LEU A O 1
ATOM 2354 N N . GLY A 1 299 ? -8.163 31.789 -0.673 1.00 58.91 299 GLY A N 1
ATOM 2355 C CA . GLY A 1 299 ? -6.708 31.941 -0.778 1.00 58.91 299 GLY A CA 1
ATOM 2356 C C . GLY A 1 299 ? -5.911 31.218 0.316 1.00 58.91 299 GLY A C 1
ATOM 2357 O O . GLY A 1 299 ? -4.709 31.025 0.149 1.00 58.91 299 GLY A O 1
ATOM 2358 N N . THR A 1 300 ? -6.561 30.793 1.407 1.00 65.75 300 THR A N 1
ATOM 2359 C CA . THR A 1 300 ? -5.914 30.157 2.567 1.00 65.75 300 THR A CA 1
ATOM 2360 C C . THR A 1 300 ? -6.094 28.640 2.605 1.00 65.75 300 THR A C 1
ATOM 2362 O O . THR A 1 300 ? -5.549 27.992 3.494 1.00 65.75 300 THR A O 1
ATOM 2365 N N . LEU A 1 301 ? -6.850 28.053 1.668 1.00 70.19 301 LEU A N 1
ATOM 2366 C CA . LEU A 1 301 ? -7.029 26.603 1.606 1.00 70.19 301 LEU A CA 1
ATOM 2367 C C . LEU A 1 301 ? -5.710 25.905 1.248 1.00 70.19 301 LEU A C 1
ATOM 2369 O O . LEU A 1 301 ? -5.047 26.225 0.257 1.00 70.19 301 LEU A O 1
ATOM 2373 N N . SER A 1 302 ? -5.361 24.892 2.034 1.00 73.19 302 SER A N 1
ATOM 2374 C CA . SER A 1 302 ? -4.214 24.028 1.779 1.00 73.19 302 SER A CA 1
ATOM 2375 C C . SER A 1 302 ? -4.370 23.248 0.468 1.00 73.19 302 SER A C 1
ATOM 2377 O O . SER A 1 302 ? -5.471 22.967 -0.011 1.00 73.19 302 SER A O 1
ATOM 2379 N N . THR A 1 303 ? -3.246 22.809 -0.105 1.00 68.25 303 THR A N 1
ATOM 2380 C CA . THR A 1 303 ? -3.260 21.975 -1.322 1.00 68.25 303 THR A CA 1
ATOM 2381 C C . THR A 1 303 ? -4.092 20.701 -1.135 1.00 68.25 303 THR A C 1
ATOM 2383 O O . THR A 1 303 ? -4.825 20.320 -2.044 1.00 68.25 303 THR A O 1
ATOM 2386 N N . LYS A 1 304 ? -4.031 20.079 0.050 1.00 74.25 304 LYS A N 1
ATOM 2387 C CA . LYS A 1 304 ? -4.788 18.864 0.382 1.00 74.25 304 LYS A CA 1
ATOM 2388 C C . LYS A 1 304 ? -6.298 19.116 0.394 1.00 74.25 304 LYS A C 1
ATOM 2390 O O . LYS A 1 304 ? -7.049 18.343 -0.192 1.00 74.25 304 LYS A O 1
ATOM 2395 N N . GLN A 1 305 ? -6.745 20.231 0.977 1.00 78.75 305 GLN A N 1
ATOM 2396 C CA . GLN A 1 305 ? -8.157 20.631 0.935 1.00 78.75 305 GLN A CA 1
ATOM 2397 C C . GLN A 1 305 ? -8.649 20.769 -0.505 1.00 78.75 305 GLN A C 1
ATOM 2399 O O . GLN A 1 305 ? -9.677 20.202 -0.867 1.00 78.75 305 GLN A O 1
ATOM 2404 N N . LEU A 1 306 ? -7.880 21.449 -1.355 1.00 71.00 306 LEU A N 1
ATOM 2405 C CA . LEU A 1 306 ? -8.247 21.613 -2.758 1.00 71.00 306 LEU A CA 1
ATOM 2406 C C . LEU A 1 306 ? -8.305 20.268 -3.499 1.00 71.00 306 LEU A C 1
ATOM 2408 O O . LEU A 1 306 ? -9.206 20.057 -4.310 1.00 71.00 306 LEU A O 1
ATOM 2412 N N . GLN A 1 307 ? -7.371 19.349 -3.228 1.00 72.06 307 GLN A N 1
ATOM 2413 C CA . GLN A 1 307 ? -7.340 18.028 -3.867 1.00 72.06 307 GLN A CA 1
ATOM 2414 C C . GLN A 1 307 ? -8.553 17.186 -3.477 1.00 72.06 307 GLN A C 1
ATOM 2416 O O . GLN A 1 307 ? -9.216 16.638 -4.357 1.00 72.06 307 GLN A O 1
ATOM 2421 N N . ALA A 1 308 ? -8.889 17.150 -2.187 1.00 80.00 308 ALA A N 1
ATOM 2422 C CA . ALA A 1 308 ? -10.075 16.458 -1.697 1.00 80.00 308 ALA A CA 1
ATOM 2423 C C . ALA A 1 308 ? -11.371 17.061 -2.276 1.00 80.00 308 ALA A C 1
ATOM 2425 O O . ALA A 1 308 ? -12.263 16.324 -2.691 1.00 80.00 308 ALA A O 1
ATOM 2426 N N . LEU A 1 309 ? -11.464 18.392 -2.400 1.00 77.12 309 LEU A N 1
ATOM 2427 C CA . LEU A 1 309 ? -12.599 19.048 -3.064 1.00 77.12 309 LEU A CA 1
ATOM 2428 C C . LEU A 1 309 ? -12.695 18.684 -4.550 1.00 77.12 309 LEU A C 1
ATOM 2430 O O . LEU A 1 309 ? -13.791 18.446 -5.065 1.00 77.12 309 LEU A O 1
ATOM 2434 N N . HIS A 1 310 ? -11.560 18.619 -5.249 1.00 74.62 310 HIS A N 1
ATOM 2435 C CA . HIS A 1 310 ? -11.537 18.223 -6.652 1.00 74.62 310 HIS A CA 1
ATOM 2436 C C . HIS A 1 310 ? -12.016 16.778 -6.844 1.00 74.62 310 HIS A C 1
ATOM 2438 O O . HIS A 1 310 ? -12.833 16.526 -7.732 1.00 74.62 310 HIS A O 1
ATOM 2444 N N . ALA A 1 311 ? -11.547 15.872 -5.989 1.00 76.50 311 ALA A N 1
ATOM 2445 C CA . ALA A 1 311 ? -11.997 14.489 -5.901 1.00 76.50 311 ALA A CA 1
ATOM 2446 C C . ALA A 1 311 ? -13.517 14.405 -5.688 1.00 76.50 311 ALA A C 1
ATOM 2448 O O . ALA A 1 311 ? -14.236 13.817 -6.497 1.00 76.50 311 ALA A O 1
ATOM 2449 N N . LEU A 1 312 ? -14.031 15.105 -4.669 1.00 79.06 312 LEU A N 1
ATOM 2450 C CA . LEU A 1 312 ? -15.463 15.146 -4.381 1.00 79.06 312 LEU A CA 1
ATOM 2451 C C . LEU A 1 312 ? -16.267 15.651 -5.582 1.00 79.06 312 LEU A C 1
ATOM 2453 O O . LEU A 1 312 ? -17.312 15.080 -5.884 1.00 79.06 312 LEU A O 1
ATOM 2457 N N . LYS A 1 313 ? -15.794 16.651 -6.341 1.00 74.12 313 LYS A N 1
ATOM 2458 C CA . LYS A 1 313 ? -16.489 17.148 -7.548 1.00 74.12 313 LYS A CA 1
ATOM 2459 C C . LYS A 1 313 ? -16.823 16.037 -8.553 1.00 74.12 313 LYS A C 1
ATOM 2461 O O . LYS A 1 313 ? -17.863 16.130 -9.195 1.00 74.12 313 LYS A O 1
ATOM 2466 N N . GLN A 1 314 ? -16.022 14.982 -8.641 1.00 68.00 314 GLN A N 1
ATOM 2467 C CA . GLN A 1 314 ? -16.214 13.887 -9.595 1.00 68.00 314 GLN A CA 1
ATOM 2468 C C . GLN A 1 314 ? -17.161 12.767 -9.105 1.00 68.00 314 GLN A C 1
ATOM 2470 O O . GLN A 1 314 ? -17.398 11.824 -9.852 1.00 68.00 314 GLN A O 1
ATOM 2475 N N . CYS A 1 315 ? -17.694 12.838 -7.879 1.00 67.19 315 CYS A N 1
ATOM 2476 C CA . CYS A 1 315 ? -18.646 11.859 -7.324 1.00 67.19 315 CYS A CA 1
ATOM 2477 C C . CYS A 1 315 ? -20.125 12.208 -7.651 1.00 67.19 315 CYS A C 1
ATOM 2479 O O . CYS A 1 315 ? -20.411 13.348 -8.004 1.00 67.19 315 CYS A O 1
ATOM 2481 N N . TYR A 1 316 ? -21.085 11.283 -7.530 1.00 60.94 316 TYR A N 1
ATOM 2482 C CA . TYR A 1 316 ? -22.519 11.554 -7.787 1.00 60.94 316 TYR A CA 1
ATOM 2483 C C . TYR A 1 316 ? -23.380 11.754 -6.536 1.00 60.94 316 TYR A C 1
ATOM 2485 O O . TYR A 1 316 ? -24.505 12.237 -6.639 1.00 60.94 316 TYR A O 1
ATOM 2493 N N . THR A 1 317 ? -22.889 11.390 -5.353 1.00 61.03 317 THR A N 1
ATOM 2494 C CA . THR A 1 317 ? -23.693 11.390 -4.121 1.00 61.03 317 THR A CA 1
ATOM 2495 C C . THR A 1 317 ? -23.714 12.767 -3.450 1.00 61.03 317 THR A C 1
ATOM 2497 O O . THR A 1 317 ? -22.901 13.628 -3.776 1.00 61.03 317 THR A O 1
ATOM 2500 N N . SER A 1 318 ? -24.668 13.014 -2.538 1.00 60.19 318 SER A N 1
ATOM 2501 C CA . SER A 1 318 ? -24.802 14.294 -1.819 1.00 60.19 318 SER A CA 1
ATOM 2502 C C . SER A 1 318 ? -23.506 14.664 -1.083 1.00 60.19 318 SER A C 1
ATOM 2504 O O . SER A 1 318 ? -23.124 14.021 -0.105 1.00 60.19 318 SER A O 1
ATOM 2506 N N . LYS A 1 319 ? -22.817 15.699 -1.580 1.00 71.88 319 LYS A N 1
ATOM 2507 C CA . LYS A 1 319 ? -21.445 16.061 -1.172 1.00 71.88 319 LYS A CA 1
ATOM 2508 C C . LYS A 1 319 ? -21.382 17.108 -0.079 1.00 71.88 319 LYS A C 1
ATOM 2510 O O . LYS A 1 319 ? -20.299 17.354 0.426 1.00 71.88 319 LYS A O 1
ATOM 2515 N N . GLU A 1 320 ? -22.490 17.764 0.246 1.00 75.69 320 GLU A N 1
ATOM 2516 C CA . GLU A 1 320 ? -22.480 18.961 1.100 1.00 75.69 320 GLU A CA 1
ATOM 2517 C C . GLU A 1 320 ? -21.853 18.691 2.464 1.00 75.69 320 GLU A C 1
ATOM 2519 O O . GLU A 1 320 ? -20.996 19.450 2.910 1.00 75.69 320 GLU A O 1
ATOM 2524 N N . HIS A 1 321 ? -22.202 17.559 3.077 1.00 81.44 321 HIS A N 1
ATOM 2525 C CA . HIS A 1 321 ? -21.623 17.154 4.350 1.00 81.44 321 HIS A CA 1
ATOM 2526 C C . HIS A 1 321 ? -20.105 16.924 4.250 1.00 81.44 321 HIS A C 1
ATOM 2528 O O . HIS A 1 321 ? -19.341 17.518 5.006 1.00 81.44 321 HIS A O 1
ATOM 2534 N N . LEU A 1 322 ? -19.648 16.137 3.269 1.00 84.38 322 LEU A N 1
ATOM 2535 C CA . LEU A 1 322 ? -18.219 15.853 3.076 1.00 84.38 322 LEU A CA 1
ATOM 2536 C C . LEU A 1 322 ? -17.420 17.096 2.675 1.00 84.38 322 LEU A C 1
ATOM 2538 O O . LEU A 1 322 ? -16.291 17.265 3.125 1.00 84.38 322 LEU A O 1
ATOM 2542 N N . VAL A 1 323 ? -18.001 17.986 1.867 1.00 83.94 323 VAL A N 1
ATOM 2543 C CA . VAL A 1 323 ? -17.400 19.276 1.512 1.00 83.94 323 VAL A CA 1
ATOM 2544 C C . VAL A 1 323 ? -17.176 20.102 2.772 1.00 83.94 323 VAL A C 1
ATOM 2546 O O . VAL A 1 323 ? -16.056 20.565 2.966 1.00 83.94 323 VAL A O 1
ATOM 2549 N N . ASN A 1 324 ? -18.181 20.209 3.651 1.00 82.31 324 ASN A N 1
ATOM 2550 C CA . ASN A 1 324 ? -18.078 20.941 4.918 1.00 82.31 324 ASN A CA 1
ATOM 2551 C C . ASN A 1 324 ? -16.975 20.386 5.830 1.00 82.31 324 ASN A C 1
ATOM 2553 O O . ASN A 1 324 ? -16.245 21.155 6.456 1.00 82.31 324 ASN A O 1
ATOM 2557 N N . ILE A 1 325 ? -16.818 19.061 5.883 1.00 84.88 325 ILE A N 1
ATOM 2558 C CA . ILE A 1 325 ? -15.730 18.436 6.643 1.00 84.88 325 ILE A CA 1
ATOM 2559 C C . ILE A 1 325 ? -14.376 18.751 6.000 1.00 84.88 325 ILE A C 1
ATOM 2561 O O . ILE A 1 325 ? -13.453 19.185 6.686 1.00 84.88 325 ILE A O 1
ATOM 2565 N N . VAL A 1 326 ? -14.249 18.583 4.680 1.00 84.94 326 VAL A N 1
ATOM 2566 C CA . VAL A 1 326 ? -12.990 18.801 3.953 1.00 84.94 326 VAL A CA 1
ATOM 2567 C C . VAL A 1 326 ? -12.476 20.229 4.131 1.00 84.94 326 VAL A C 1
ATOM 2569 O O . VAL A 1 326 ? -11.280 20.400 4.358 1.00 84.94 326 VAL A O 1
ATOM 2572 N N . ILE A 1 327 ? -13.341 21.244 4.079 1.00 80.56 327 ILE A N 1
ATOM 2573 C CA . ILE A 1 327 ? -12.948 22.655 4.260 1.00 80.56 327 ILE A CA 1
ATOM 2574 C C . ILE A 1 327 ? -12.666 23.039 5.720 1.00 80.56 327 ILE A C 1
ATOM 2576 O O . ILE A 1 327 ? -12.143 24.121 5.973 1.00 80.56 327 ILE A O 1
ATOM 2580 N N . SER A 1 328 ? -13.025 22.193 6.686 1.00 79.81 328 SER A N 1
ATOM 2581 C CA . SER A 1 328 ? -12.827 22.485 8.103 1.00 79.81 328 SER A CA 1
ATOM 2582 C C . SER A 1 328 ? -11.360 22.301 8.498 1.00 79.81 328 SER A C 1
ATOM 2584 O O . SER A 1 328 ? -10.790 21.221 8.339 1.00 79.81 328 SER A O 1
ATOM 2586 N N . ASP A 1 329 ? -10.756 23.337 9.078 1.00 69.25 329 ASP A N 1
ATOM 2587 C CA . ASP A 1 329 ? -9.413 23.268 9.682 1.00 69.25 329 ASP A CA 1
ATOM 2588 C C . ASP A 1 329 ? -9.445 22.703 11.115 1.00 69.25 329 ASP A C 1
ATOM 2590 O O . ASP A 1 329 ? -8.437 22.708 11.813 1.00 69.25 329 ASP A O 1
ATOM 2594 N N . ARG A 1 330 ? -10.620 22.283 11.606 1.00 62.47 330 ARG A N 1
ATOM 2595 C CA . ARG A 1 330 ? -10.876 22.225 13.051 1.00 62.47 330 ARG A CA 1
ATOM 2596 C C . ARG A 1 330 ? -10.503 20.904 13.729 1.00 62.47 330 ARG A C 1
ATOM 2598 O O . ARG A 1 330 ? -10.463 20.897 14.955 1.00 62.47 330 ARG A O 1
ATOM 2605 N N . THR A 1 331 ? -10.253 19.809 12.998 1.00 76.44 331 THR A N 1
ATOM 2606 C CA . THR A 1 331 ? -10.085 18.474 13.615 1.00 76.44 331 THR A CA 1
ATOM 2607 C C . THR A 1 331 ? -9.118 17.547 12.864 1.00 76.44 331 THR A C 1
ATOM 2609 O O . THR A 1 331 ? -8.985 17.614 11.639 1.00 76.44 331 THR A O 1
ATOM 2612 N N . SER A 1 332 ? -8.478 16.628 13.600 1.00 79.75 332 SER A N 1
ATOM 2613 C CA . SER A 1 332 ? -7.682 15.520 13.041 1.00 79.75 332 SER A CA 1
ATOM 2614 C C . SER A 1 332 ? -8.529 14.586 12.172 1.00 79.75 332 SER A C 1
ATOM 2616 O O . SER A 1 332 ? -8.040 14.025 11.195 1.00 79.75 332 SER A O 1
ATOM 2618 N N . GLN A 1 333 ? -9.826 14.465 12.464 1.00 81.81 333 GLN A N 1
ATOM 2619 C CA . GLN A 1 333 ? -10.757 13.701 11.639 1.00 81.81 333 GLN A CA 1
ATOM 2620 C C . GLN A 1 333 ? -10.955 14.337 10.257 1.00 81.81 333 GLN A C 1
ATOM 2622 O O . GLN A 1 333 ? -10.941 13.628 9.251 1.00 81.81 333 GLN A O 1
ATOM 2627 N N . ALA A 1 334 ? -11.101 15.664 10.178 1.00 85.44 334 ALA A N 1
ATOM 2628 C CA . ALA A 1 334 ? -11.195 16.355 8.896 1.00 85.44 334 ALA A CA 1
ATOM 2629 C C . ALA A 1 334 ? -9.932 16.124 8.052 1.00 85.44 334 ALA A C 1
ATOM 2631 O O . ALA A 1 334 ? -10.014 15.933 6.838 1.00 85.44 334 ALA A O 1
ATOM 2632 N N . GLU A 1 335 ? -8.762 16.078 8.694 1.00 85.75 335 GLU A N 1
ATOM 2633 C CA . GLU A 1 335 ? -7.510 15.721 8.030 1.00 85.75 335 GLU A CA 1
ATOM 2634 C C . GLU A 1 335 ? -7.496 14.269 7.551 1.00 85.75 335 GLU A C 1
ATOM 2636 O O . GLU A 1 335 ? -7.200 14.026 6.381 1.00 85.75 335 GLU A O 1
ATOM 2641 N N . ALA A 1 336 ? -7.910 13.324 8.394 1.00 86.88 336 ALA A N 1
ATOM 2642 C CA . ALA A 1 336 ? -8.020 11.919 8.019 1.00 86.88 336 ALA A CA 1
ATOM 2643 C C . ALA A 1 336 ? -8.978 11.706 6.832 1.00 86.88 336 ALA A C 1
ATOM 2645 O O . ALA A 1 336 ? -8.660 10.969 5.903 1.00 86.88 336 ALA A O 1
ATOM 2646 N N . ILE A 1 337 ? -10.121 12.397 6.808 1.00 89.19 337 ILE A N 1
ATOM 2647 C CA . ILE A 1 337 ? -11.080 12.336 5.695 1.00 89.19 337 ILE A CA 1
ATOM 2648 C C . ILE A 1 337 ? -10.464 12.887 4.407 1.00 89.19 337 ILE A C 1
ATOM 2650 O O . ILE A 1 337 ? -10.633 12.283 3.347 1.00 89.19 337 ILE A O 1
ATOM 2654 N N . ARG A 1 338 ? -9.715 13.995 4.473 1.00 86.44 338 ARG A N 1
ATOM 2655 C CA . ARG A 1 338 ? -9.005 14.533 3.303 1.00 86.44 338 ARG A CA 1
ATOM 2656 C C . ARG A 1 338 ? -8.001 13.532 2.745 1.00 86.44 338 ARG A C 1
ATOM 2658 O O . ARG A 1 338 ? -8.038 13.268 1.546 1.00 86.44 338 ARG A O 1
ATOM 2665 N N . GLU A 1 339 ? -7.143 12.974 3.595 1.00 83.25 339 GLU A N 1
ATOM 2666 C CA . GLU A 1 339 ? -6.142 11.987 3.176 1.00 83.25 339 GLU A CA 1
ATOM 2667 C C . GLU A 1 339 ? -6.801 10.739 2.586 1.00 83.25 339 GLU A C 1
ATOM 2669 O O . GLU A 1 339 ? -6.429 10.317 1.494 1.00 83.25 339 GLU A O 1
ATOM 2674 N N . PHE A 1 340 ? -7.838 10.214 3.245 1.00 88.69 340 PHE A N 1
ATOM 2675 C CA . PHE A 1 340 ? -8.596 9.067 2.752 1.00 88.69 340 PHE A CA 1
ATOM 2676 C C . PHE A 1 340 ? -9.162 9.329 1.353 1.00 88.69 340 PHE A C 1
ATOM 2678 O O . PHE A 1 340 ? -8.972 8.515 0.456 1.00 88.69 340 PHE A O 1
ATOM 2685 N N . ILE A 1 341 ? -9.830 10.472 1.147 1.00 86.81 341 ILE A N 1
ATOM 2686 C CA . ILE A 1 341 ? -10.427 10.832 -0.148 1.00 86.81 341 ILE A CA 1
ATOM 2687 C C . ILE A 1 341 ? -9.354 10.937 -1.229 1.00 86.81 341 ILE A C 1
ATOM 2689 O O . ILE A 1 341 ? -9.555 10.454 -2.340 1.00 86.81 341 ILE A O 1
ATOM 2693 N N . ILE A 1 342 ? -8.234 11.592 -0.924 1.00 78.31 342 ILE A N 1
ATOM 2694 C CA . ILE A 1 342 ? -7.158 11.801 -1.894 1.00 78.31 342 ILE A CA 1
ATOM 2695 C C . ILE A 1 342 ? -6.583 10.459 -2.328 1.00 78.31 342 ILE A C 1
ATOM 2697 O O . ILE A 1 342 ? -6.470 10.200 -3.525 1.00 78.31 342 ILE A O 1
ATOM 2701 N N . GLU A 1 343 ? -6.223 9.608 -1.373 1.00 75.94 343 GLU A N 1
ATOM 2702 C CA . GLU A 1 343 ? -5.548 8.355 -1.689 1.00 75.94 343 GLU A CA 1
ATOM 2703 C C . GLU A 1 343 ? -6.519 7.347 -2.339 1.00 75.94 343 GLU A C 1
ATOM 2705 O O . GLU A 1 343 ? -6.169 6.738 -3.353 1.00 75.94 343 GLU A O 1
ATOM 2710 N N . PHE A 1 344 ? -7.782 7.301 -1.896 1.00 85.12 344 PHE A N 1
ATOM 2711 C CA . PHE A 1 344 ? -8.846 6.537 -2.556 1.00 85.12 344 PHE A CA 1
ATOM 2712 C C . PHE A 1 344 ? -9.022 6.922 -4.032 1.00 85.12 344 PHE A C 1
ATOM 2714 O O . PHE A 1 344 ? -9.081 6.063 -4.915 1.00 85.12 344 PHE A O 1
ATOM 2721 N N . GLU A 1 345 ? -9.093 8.218 -4.331 1.00 80.31 345 GLU A N 1
ATOM 2722 C CA . GLU A 1 345 ? -9.318 8.691 -5.699 1.00 80.31 345 GLU A CA 1
ATOM 2723 C C . GLU A 1 345 ? -8.102 8.510 -6.597 1.00 80.31 345 GLU A C 1
ATOM 2725 O O . GLU A 1 345 ? -8.256 8.231 -7.784 1.00 80.31 345 GLU A O 1
ATOM 2730 N N . ASN A 1 346 ? -6.896 8.589 -6.040 1.00 68.62 346 ASN A N 1
ATOM 2731 C CA . ASN A 1 346 ? -5.684 8.292 -6.790 1.00 68.62 346 ASN A CA 1
ATOM 2732 C C . ASN A 1 346 ? -5.664 6.835 -7.287 1.00 68.62 346 ASN A C 1
ATOM 2734 O O . ASN A 1 346 ? -5.306 6.604 -8.443 1.00 68.62 346 ASN A O 1
ATOM 2738 N N . ILE A 1 347 ? -6.101 5.863 -6.467 1.00 69.12 347 ILE A N 1
ATOM 2739 C CA . ILE A 1 347 ? -6.230 4.459 -6.910 1.00 69.12 347 ILE A CA 1
ATOM 2740 C C . ILE A 1 347 ? -7.244 4.352 -8.050 1.00 69.12 347 ILE A C 1
ATOM 2742 O O . ILE A 1 347 ? -6.951 3.760 -9.087 1.00 69.12 347 ILE A O 1
ATOM 2746 N N . ASN A 1 348 ? -8.431 4.941 -7.876 1.00 75.31 348 ASN A N 1
ATOM 2747 C CA . ASN A 1 348 ? -9.492 4.866 -8.881 1.00 75.31 348 ASN A CA 1
ATOM 2748 C C . ASN A 1 348 ? -9.066 5.509 -10.210 1.00 75.31 348 ASN A C 1
ATOM 2750 O O . ASN A 1 348 ? -9.332 4.963 -11.277 1.00 75.31 348 ASN A O 1
ATOM 2754 N N . GLN A 1 349 ? -8.355 6.637 -10.169 1.00 69.44 349 GLN A N 1
ATOM 2755 C CA . GLN A 1 349 ? -7.841 7.285 -11.376 1.00 69.44 349 GLN A CA 1
ATOM 2756 C C . GLN A 1 349 ? -6.760 6.472 -12.076 1.00 69.44 349 GLN A C 1
ATOM 2758 O O . GLN A 1 349 ? -6.741 6.435 -13.307 1.00 69.44 349 GLN A O 1
ATOM 2763 N N . TYR A 1 350 ? -5.873 5.830 -11.316 1.00 62.34 350 TYR A N 1
ATOM 2764 C CA . TYR A 1 350 ? -4.884 4.919 -11.878 1.00 62.34 350 TYR A CA 1
ATOM 2765 C C . TYR A 1 350 ? -5.567 3.762 -12.615 1.00 62.34 350 TYR A C 1
ATOM 2767 O O . TYR A 1 350 ? -5.266 3.527 -13.781 1.00 62.34 350 TYR A O 1
ATOM 2775 N N . ILE A 1 351 ? -6.551 3.114 -11.982 1.00 67.44 351 ILE A N 1
ATOM 2776 C CA . ILE A 1 351 ? -7.311 2.009 -12.583 1.00 67.44 351 ILE A CA 1
ATOM 2777 C C . ILE A 1 351 ? -8.069 2.467 -13.835 1.00 67.44 351 ILE A C 1
ATOM 2779 O O . ILE A 1 351 ? -7.946 1.842 -14.886 1.00 67.44 351 ILE A O 1
ATOM 2783 N N . ASN A 1 352 ? -8.775 3.599 -13.775 1.00 68.94 352 ASN A N 1
ATOM 2784 C CA . ASN A 1 352 ? -9.514 4.117 -14.930 1.00 68.94 352 ASN A CA 1
ATOM 2785 C C . ASN A 1 352 ? -8.602 4.416 -16.128 1.00 68.94 352 ASN A C 1
ATOM 2787 O O . ASN A 1 352 ? -8.987 4.158 -17.269 1.00 68.94 352 ASN A O 1
ATOM 2791 N N . LYS A 1 353 ? -7.394 4.943 -15.880 1.00 61.62 353 LYS A N 1
ATOM 2792 C CA . LYS A 1 353 ? -6.395 5.176 -16.932 1.00 61.62 353 LYS A CA 1
ATOM 2793 C C . LYS A 1 353 ? -5.824 3.871 -17.478 1.00 61.62 353 LYS A C 1
ATOM 2795 O O . LYS A 1 353 ? -5.770 3.720 -18.693 1.00 61.62 353 LYS A O 1
ATOM 2800 N N . GLN A 1 354 ? -5.442 2.945 -16.598 1.00 60.69 354 GLN A N 1
ATOM 2801 C CA . GLN A 1 354 ? -4.829 1.668 -16.972 1.00 60.69 354 GLN A CA 1
ATOM 2802 C C . GLN A 1 354 ? -5.739 0.839 -17.887 1.00 60.69 354 GLN A C 1
ATOM 2804 O O . GLN A 1 354 ? -5.259 0.193 -18.811 1.00 60.69 354 GLN A O 1
ATOM 2809 N N . PHE A 1 355 ? -7.053 0.888 -17.664 1.00 65.81 355 PHE A N 1
ATOM 2810 C CA . PHE A 1 355 ? -8.030 0.115 -18.437 1.00 65.81 355 PHE A CA 1
ATOM 2811 C C . PHE A 1 355 ? -8.825 0.957 -19.438 1.00 65.81 355 PHE A C 1
ATOM 2813 O O . PHE A 1 355 ? -9.891 0.539 -19.881 1.00 65.81 355 PHE A O 1
ATOM 2820 N N . GLN A 1 356 ? -8.317 2.149 -19.784 1.00 66.62 356 GLN A N 1
ATOM 2821 C CA . GLN A 1 356 ? -8.890 3.048 -20.795 1.00 66.62 356 GLN A CA 1
ATOM 2822 C C . GLN A 1 356 ? -10.399 3.313 -20.625 1.00 66.62 356 GLN A C 1
ATOM 2824 O O . GLN A 1 356 ? -11.095 3.630 -21.587 1.00 66.62 356 GLN A O 1
ATOM 2829 N N . ARG A 1 357 ? -10.926 3.261 -19.394 1.00 61.06 357 ARG A N 1
ATOM 2830 C CA . ARG A 1 357 ? -12.358 3.492 -19.116 1.00 61.06 357 ARG A CA 1
ATOM 2831 C C . ARG A 1 357 ? -12.787 4.951 -19.314 1.00 61.06 357 ARG A C 1
ATOM 2833 O O . ARG A 1 357 ? -13.945 5.297 -19.101 1.00 61.06 357 ARG A O 1
ATOM 2840 N N . GLY A 1 358 ? -11.858 5.833 -19.688 1.00 55.59 358 GLY A N 1
ATOM 2841 C CA . GLY A 1 358 ? -12.068 7.275 -19.668 1.00 55.59 358 GLY A CA 1
ATOM 2842 C C . GLY A 1 358 ? -12.510 7.756 -18.280 1.00 55.59 358 GLY A C 1
ATOM 2843 O O . GLY A 1 358 ? -12.366 7.064 -17.274 1.00 55.59 358 GLY A O 1
ATOM 2844 N N . ASN A 1 359 ? -13.090 8.953 -18.219 1.00 57.66 359 ASN A N 1
ATOM 2845 C CA . ASN A 1 359 ? -13.889 9.360 -17.064 1.00 57.66 359 ASN A CA 1
ATOM 2846 C C . ASN A 1 359 ? -15.329 8.863 -17.258 1.00 57.66 359 ASN A C 1
ATOM 2848 O O . ASN A 1 359 ? -16.248 9.684 -17.241 1.00 57.66 359 ASN A O 1
ATOM 2852 N N . ASP A 1 360 ? -15.534 7.562 -17.515 1.00 66.62 360 ASP A N 1
ATOM 2853 C CA . ASP A 1 360 ? -16.883 6.998 -17.546 1.00 66.62 360 ASP A CA 1
ATOM 2854 C C . ASP A 1 360 ? -17.474 7.032 -16.136 1.00 66.62 360 ASP A C 1
ATOM 2856 O O . ASP A 1 360 ? -17.316 6.138 -15.303 1.00 66.62 360 ASP A O 1
ATOM 2860 N N . LEU A 1 361 ? -18.128 8.155 -15.895 1.00 66.19 361 LEU A N 1
ATOM 2861 C CA . LEU A 1 361 ? -18.838 8.522 -14.697 1.00 66.19 361 LEU A CA 1
ATOM 2862 C C . LEU A 1 361 ? -20.265 7.937 -14.707 1.00 66.19 361 LEU A C 1
ATOM 2864 O O . LEU A 1 361 ? -21.060 8.261 -13.828 1.00 66.19 361 LEU A O 1
ATOM 2868 N N . SER A 1 362 ? -20.612 7.070 -15.668 1.00 70.31 362 SER A N 1
ATOM 2869 C CA . SER A 1 362 ? -21.925 6.436 -15.717 1.00 70.31 362 SER A CA 1
ATOM 2870 C C . SER A 1 362 ? -22.260 5.737 -14.392 1.00 70.31 362 SER A C 1
ATOM 2872 O O . SER A 1 362 ? -21.427 5.004 -13.845 1.00 70.31 362 SER A O 1
ATOM 2874 N N . PRO A 1 363 ? -23.499 5.877 -13.885 1.00 68.19 363 PRO A N 1
ATOM 2875 C CA . PRO A 1 363 ? -23.958 5.137 -12.712 1.00 68.19 363 PRO A CA 1
ATOM 2876 C C . PRO A 1 363 ? -23.980 3.614 -12.931 1.00 68.19 363 PRO A C 1
ATOM 2878 O O . PRO A 1 363 ? -24.129 2.875 -11.962 1.00 68.19 363 PRO A O 1
ATOM 2881 N N . THR A 1 364 ? -23.825 3.140 -14.173 1.00 77.06 364 THR A N 1
ATOM 2882 C CA . THR A 1 364 ? -23.734 1.712 -14.513 1.00 77.06 364 THR A CA 1
ATOM 2883 C C . THR A 1 364 ? -22.303 1.174 -14.526 1.00 77.06 364 THR A C 1
ATOM 2885 O O . THR A 1 364 ? -22.130 -0.039 -14.601 1.00 77.06 364 THR A O 1
ATOM 2888 N N . ASN A 1 365 ? -21.274 2.030 -14.458 1.00 85.12 365 ASN A N 1
ATOM 2889 C CA . ASN A 1 365 ? -19.881 1.587 -14.395 1.00 85.12 365 ASN A CA 1
ATOM 2890 C C . ASN A 1 365 ? -19.617 0.937 -13.020 1.00 85.12 365 ASN A C 1
ATOM 2892 O O . ASN A 1 365 ? -19.715 1.627 -12.002 1.00 85.12 365 ASN A O 1
ATOM 2896 N N . PRO A 1 366 ? -19.227 -0.350 -12.945 1.00 88.69 366 PRO A N 1
ATOM 2897 C CA . PRO A 1 366 ? -19.030 -1.035 -11.666 1.00 88.69 366 PRO A CA 1
ATOM 2898 C C . PRO A 1 366 ? -17.996 -0.374 -10.746 1.00 88.69 366 PRO A C 1
ATOM 2900 O O . PRO A 1 366 ? -18.208 -0.300 -9.538 1.00 88.69 366 PRO A O 1
ATOM 2903 N N . VAL A 1 367 ? -16.914 0.185 -11.299 1.00 85.62 367 VAL A N 1
ATOM 2904 C CA . VAL A 1 367 ? -15.910 0.924 -10.511 1.00 85.62 367 VAL A CA 1
ATOM 2905 C C . VAL A 1 367 ? -16.530 2.194 -9.920 1.00 85.62 367 VAL A C 1
ATOM 2907 O O . VAL A 1 367 ? -16.299 2.519 -8.756 1.00 85.62 367 VAL A O 1
ATOM 2910 N N . GLN A 1 368 ? -17.398 2.876 -10.675 1.00 86.19 368 GLN A N 1
ATOM 2911 C CA . GLN A 1 368 ? -18.134 4.044 -10.187 1.00 86.19 368 GLN A CA 1
ATOM 2912 C C . GLN A 1 368 ? -19.203 3.671 -9.145 1.00 86.19 368 GLN A C 1
ATOM 2914 O O . GLN A 1 368 ? -19.414 4.435 -8.202 1.00 86.19 368 GLN A O 1
ATOM 2919 N N . ILE A 1 369 ? -19.845 2.503 -9.265 1.00 88.69 369 ILE A N 1
ATOM 2920 C CA . ILE A 1 369 ? -20.766 1.959 -8.250 1.00 88.69 369 ILE A CA 1
ATOM 2921 C C . ILE A 1 369 ? -20.017 1.742 -6.933 1.00 88.69 369 ILE A C 1
ATOM 2923 O O . ILE A 1 369 ? -20.426 2.278 -5.901 1.00 88.69 369 ILE A O 1
ATOM 2927 N N . PHE A 1 370 ? -18.885 1.030 -6.974 1.00 92.25 370 PHE A N 1
ATOM 2928 C CA . PHE A 1 370 ? -18.022 0.832 -5.808 1.00 92.25 370 PHE A CA 1
ATOM 2929 C C . PHE A 1 370 ? -17.616 2.173 -5.182 1.00 92.25 370 PHE A C 1
ATOM 2931 O O . PHE A 1 370 ? -17.809 2.393 -3.985 1.00 92.25 370 PHE A O 1
ATOM 2938 N N . ARG A 1 371 ? -17.146 3.111 -6.010 1.00 89.88 371 ARG A N 1
ATOM 2939 C CA . ARG A 1 371 ? -16.757 4.462 -5.598 1.00 89.88 371 ARG A CA 1
ATOM 2940 C C . ARG A 1 371 ? -17.883 5.225 -4.899 1.00 89.88 371 ARG A C 1
ATOM 2942 O O . ARG A 1 371 ? -17.679 5.765 -3.812 1.00 89.88 371 ARG A O 1
ATOM 2949 N N . ASN A 1 372 ? -19.081 5.241 -5.479 1.00 88.62 372 ASN A N 1
ATOM 2950 C CA . ASN A 1 372 ? -20.252 5.893 -4.888 1.00 88.62 372 ASN A CA 1
ATOM 2951 C C . ASN A 1 372 ? -20.639 5.257 -3.543 1.00 88.62 372 ASN A C 1
ATOM 2953 O O . ASN A 1 372 ? -20.970 5.977 -2.598 1.00 88.62 372 ASN A O 1
ATOM 2957 N N . ASN A 1 373 ? -20.557 3.929 -3.432 1.00 92.00 373 ASN A N 1
ATOM 2958 C CA . ASN A 1 373 ? -20.859 3.219 -2.190 1.00 92.00 373 ASN A CA 1
ATOM 2959 C C . ASN A 1 373 ? -19.862 3.571 -1.081 1.00 92.00 373 ASN A C 1
ATOM 2961 O O . ASN A 1 373 ? -20.285 3.846 0.041 1.00 92.00 373 ASN A O 1
ATOM 2965 N N . VAL A 1 374 ? -18.564 3.662 -1.391 1.00 93.00 374 VAL A N 1
ATOM 2966 C CA . VAL A 1 374 ? -17.545 4.120 -0.430 1.00 93.00 374 VAL A CA 1
ATOM 2967 C C . VAL A 1 374 ? -17.824 5.552 0.033 1.00 93.00 374 VAL A C 1
ATOM 2969 O O . VAL A 1 374 ? -17.774 5.824 1.231 1.00 93.00 374 VAL A O 1
ATOM 2972 N N . TYR A 1 375 ? -18.197 6.464 -0.868 1.00 91.94 375 TYR A N 1
ATOM 2973 C CA . TYR A 1 375 ? -18.555 7.831 -0.473 1.00 91.94 375 TYR A CA 1
ATOM 2974 C C . TYR A 1 375 ? -19.813 7.909 0.398 1.00 91.94 375 TYR A C 1
ATOM 2976 O O . TYR A 1 375 ? -19.871 8.747 1.297 1.00 91.94 375 TYR A O 1
ATOM 2984 N N . ASN A 1 376 ? -20.804 7.044 0.171 1.00 90.69 376 ASN A N 1
ATOM 2985 C CA . ASN A 1 376 ? -21.974 6.951 1.048 1.00 90.69 376 ASN A CA 1
ATOM 2986 C C . ASN A 1 376 ? -21.581 6.466 2.447 1.00 90.69 376 ASN A C 1
ATOM 2988 O O . ASN A 1 376 ? -21.987 7.073 3.433 1.00 90.69 376 ASN A O 1
ATOM 2992 N N . LEU A 1 377 ? -20.734 5.435 2.534 1.00 93.31 377 LEU A N 1
ATOM 2993 C CA . LEU A 1 377 ? -20.193 4.973 3.814 1.00 93.31 377 LEU A CA 1
ATOM 2994 C C . LEU A 1 377 ? -19.411 6.086 4.524 1.00 93.31 377 LEU A C 1
ATOM 2996 O O . LEU A 1 377 ? -19.538 6.244 5.733 1.00 93.31 377 LEU A O 1
ATOM 3000 N N . LEU A 1 378 ? -18.614 6.858 3.777 1.00 92.31 378 LEU A N 1
ATOM 3001 C CA . LEU A 1 378 ? -17.796 7.942 4.321 1.00 92.31 378 LEU A CA 1
ATOM 3002 C C . LEU A 1 378 ? -18.649 9.101 4.843 1.00 92.31 378 LEU A C 1
ATOM 3004 O O . LEU A 1 378 ? -18.333 9.673 5.881 1.00 92.31 378 LEU A O 1
ATOM 3008 N N . ARG A 1 379 ? -19.736 9.441 4.140 1.00 88.19 379 ARG A N 1
ATOM 3009 C CA . ARG A 1 379 ? -20.702 10.462 4.573 1.00 88.19 379 ARG A CA 1
ATOM 3010 C C . ARG A 1 379 ? -21.315 10.109 5.927 1.00 88.19 379 ARG A C 1
ATOM 3012 O O . ARG A 1 379 ? -21.516 11.000 6.742 1.00 88.19 379 ARG A O 1
ATOM 3019 N N . ASP A 1 380 ? -21.593 8.830 6.146 1.00 87.94 380 ASP A N 1
ATOM 3020 C CA . ASP A 1 380 ? -22.254 8.342 7.355 1.00 87.94 380 ASP A CA 1
ATOM 3021 C C . ASP A 1 380 ? -21.236 7.938 8.448 1.00 87.94 380 ASP A C 1
ATOM 3023 O O . ASP A 1 380 ? -21.617 7.407 9.495 1.00 87.94 380 ASP A O 1
ATOM 3027 N N . PHE A 1 381 ? -19.935 8.186 8.226 1.00 89.44 381 PHE A N 1
ATOM 3028 C CA . PHE A 1 381 ? -18.870 7.826 9.156 1.00 89.44 381 PHE A CA 1
ATOM 3029 C C . PHE A 1 381 ? -18.767 8.840 10.313 1.00 89.44 381 PHE A C 1
ATOM 3031 O O . PHE A 1 381 ? -18.491 10.020 10.083 1.00 89.44 381 PHE A O 1
ATOM 3038 N N . PRO A 1 382 ? -18.962 8.410 11.572 1.00 87.88 382 PRO A N 1
ATOM 3039 C CA . PRO A 1 382 ? -19.017 9.317 12.714 1.00 87.88 382 PRO A CA 1
ATOM 3040 C C . PRO A 1 382 ? -17.636 9.838 13.132 1.00 87.88 382 PRO A C 1
ATOM 3042 O O . PRO A 1 382 ? -16.628 9.150 12.995 1.00 87.88 382 PRO A O 1
ATOM 3045 N N . GLU A 1 383 ? -17.610 11.034 13.728 1.00 82.44 383 GLU A N 1
ATOM 3046 C CA . GLU A 1 383 ? -16.381 11.683 14.211 1.00 82.44 383 GLU A CA 1
ATOM 3047 C C . GLU A 1 383 ? -15.633 10.886 15.270 1.00 82.44 383 GLU A C 1
ATOM 3049 O O . GLU A 1 383 ? -14.434 10.644 15.148 1.00 82.44 383 GLU A O 1
ATOM 3054 N N . ASN A 1 384 ? -16.366 10.379 16.255 1.00 84.25 384 ASN A N 1
ATOM 3055 C CA . ASN A 1 384 ? -15.825 9.540 17.315 1.00 84.25 384 ASN A CA 1
ATOM 3056 C C . ASN A 1 384 ? -16.220 8.081 17.075 1.00 84.25 384 ASN A C 1
ATOM 3058 O O . ASN A 1 384 ? -16.902 7.463 17.894 1.00 84.25 384 ASN A O 1
ATOM 3062 N N . ALA A 1 385 ? -15.852 7.554 15.902 1.00 88.62 385 ALA A N 1
ATOM 3063 C CA . ALA A 1 385 ? -16.176 6.188 15.518 1.00 88.62 385 ALA A CA 1
ATOM 3064 C C . ALA A 1 385 ? -15.620 5.174 16.524 1.00 88.62 385 ALA A C 1
ATOM 3066 O O . ALA A 1 385 ? -14.411 5.055 16.734 1.00 88.62 385 ALA A O 1
ATOM 3067 N N . THR A 1 386 ? -16.528 4.398 17.106 1.00 87.00 386 THR A N 1
ATOM 3068 C CA . THR A 1 386 ? -16.193 3.271 17.977 1.00 87.00 386 THR A CA 1
ATOM 3069 C C . THR A 1 386 ? -15.403 2.197 17.214 1.00 87.00 386 THR A C 1
ATOM 3071 O O . THR A 1 386 ? -15.543 2.082 15.989 1.00 87.00 386 THR A O 1
ATOM 3074 N N . PRO A 1 387 ? -14.631 1.334 17.904 1.00 86.00 387 PRO A N 1
ATOM 3075 C CA . PRO A 1 387 ? -13.933 0.219 17.259 1.00 86.00 387 PRO A CA 1
ATOM 3076 C C . PRO A 1 387 ? -14.847 -0.670 16.400 1.00 86.00 387 PRO A C 1
ATOM 3078 O O . PRO A 1 387 ? -14.445 -1.138 15.333 1.00 86.00 387 PRO A O 1
ATOM 3081 N N . LEU A 1 388 ? -16.102 -0.872 16.822 1.00 83.75 388 LEU A N 1
ATOM 3082 C CA . LEU A 1 388 ? -17.088 -1.611 16.032 1.00 83.75 388 LEU A CA 1
ATOM 3083 C C . LEU A 1 388 ? -17.467 -0.872 14.740 1.00 83.75 388 LEU A C 1
ATOM 3085 O O . LEU A 1 388 ? -17.505 -1.496 13.684 1.00 83.75 388 LEU A O 1
ATOM 3089 N N . GLN A 1 389 ? -17.726 0.437 14.802 1.00 89.62 389 GLN A N 1
ATOM 3090 C CA . GLN A 1 389 ? -18.073 1.237 13.620 1.00 89.62 389 GLN A CA 1
ATOM 3091 C C . GLN A 1 389 ? -16.926 1.281 12.605 1.00 89.62 389 GLN A C 1
ATOM 3093 O O . GLN A 1 389 ? -17.168 1.097 11.415 1.00 89.62 389 GLN A O 1
ATOM 3098 N N . LYS A 1 390 ? -15.679 1.432 13.070 1.00 90.69 390 LYS A N 1
ATOM 3099 C CA . LYS A 1 390 ? -14.474 1.333 12.228 1.00 90.69 390 LYS A CA 1
ATOM 3100 C C . LYS A 1 390 ? -14.400 -0.017 11.499 1.00 90.69 390 LYS A C 1
ATOM 3102 O O . LYS A 1 390 ? -14.199 -0.064 10.287 1.00 90.69 390 LYS A O 1
ATOM 3107 N N . ARG A 1 391 ? -14.617 -1.124 12.220 1.00 87.31 391 ARG A N 1
ATOM 3108 C CA . ARG A 1 391 ? -14.637 -2.474 11.631 1.00 87.31 391 ARG A CA 1
ATOM 3109 C C . ARG A 1 391 ? -15.748 -2.638 10.592 1.00 87.31 391 ARG A C 1
ATOM 3111 O O . ARG A 1 391 ? -15.464 -3.116 9.500 1.00 87.31 391 ARG A O 1
ATOM 3118 N N . LEU A 1 392 ? -16.972 -2.210 10.903 1.00 89.19 392 LEU A N 1
ATOM 3119 C CA . LEU A 1 392 ? -18.100 -2.290 9.969 1.00 89.19 392 LEU A CA 1
ATOM 3120 C C . LEU A 1 392 ? -17.859 -1.445 8.714 1.00 89.19 392 LEU A C 1
ATOM 3122 O O . LEU A 1 392 ? -18.163 -1.887 7.611 1.00 89.19 392 LEU A O 1
ATOM 3126 N N . PHE A 1 393 ? -17.266 -0.257 8.858 1.00 93.44 393 PHE A N 1
ATOM 3127 C CA . PHE A 1 393 ? -16.865 0.579 7.727 1.00 93.44 393 PHE A CA 1
ATOM 3128 C C . PHE A 1 393 ? -15.895 -0.170 6.797 1.00 93.44 393 PHE A C 1
ATOM 3130 O O . PHE A 1 393 ? -16.149 -0.272 5.597 1.00 93.44 393 PHE A O 1
ATOM 3137 N N . ARG A 1 394 ? -14.841 -0.784 7.355 1.00 93.44 394 ARG A N 1
ATOM 3138 C CA . ARG A 1 394 ? -13.881 -1.623 6.613 1.00 93.44 394 ARG A CA 1
ATOM 3139 C C . ARG A 1 394 ? -14.553 -2.809 5.914 1.00 93.44 394 ARG A C 1
ATOM 3141 O O . ARG A 1 394 ? -14.333 -3.019 4.724 1.00 93.44 394 ARG A O 1
ATOM 3148 N N . GLU A 1 395 ? -15.359 -3.583 6.638 1.00 92.44 395 GLU A N 1
ATOM 3149 C CA . GLU A 1 395 ? -16.054 -4.769 6.112 1.00 92.44 395 GLU A CA 1
ATOM 3150 C C . GLU A 1 395 ? -17.010 -4.404 4.973 1.00 92.44 395 GLU A C 1
ATOM 3152 O O . GLU A 1 395 ? -17.006 -5.060 3.932 1.00 92.44 395 GLU A O 1
ATOM 3157 N N . ASN A 1 396 ? -17.759 -3.310 5.122 1.00 95.56 396 ASN A N 1
ATOM 3158 C CA . ASN A 1 396 ? -18.648 -2.820 4.077 1.00 95.56 396 ASN A CA 1
ATOM 3159 C C . ASN A 1 396 ? -17.869 -2.394 2.827 1.00 95.56 396 ASN A C 1
ATOM 3161 O O . ASN A 1 396 ? -18.306 -2.698 1.720 1.00 95.56 396 AS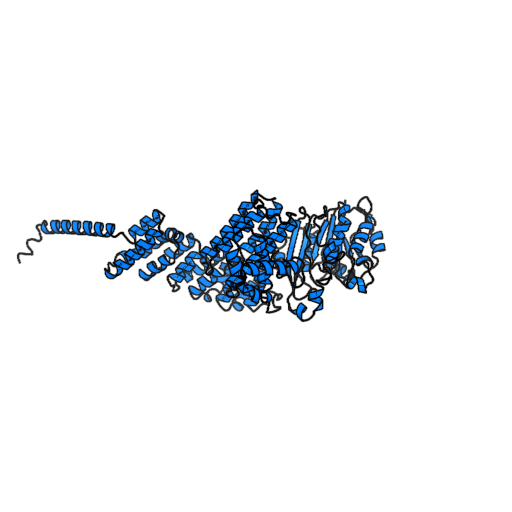N A O 1
ATOM 3165 N N . MET A 1 397 ? -16.712 -1.736 2.959 1.00 95.88 397 MET A N 1
ATOM 3166 C CA . MET A 1 397 ? -15.880 -1.403 1.795 1.00 95.88 397 MET A CA 1
ATOM 3167 C C . MET A 1 397 ? -15.361 -2.658 1.082 1.00 95.88 397 MET A C 1
ATOM 3169 O O . MET A 1 397 ? -15.463 -2.739 -0.140 1.00 95.88 397 MET A O 1
ATOM 3173 N N . LEU A 1 398 ? -14.869 -3.659 1.821 1.00 95.06 398 LEU A N 1
ATOM 3174 C CA . LEU A 1 398 ? -14.420 -4.928 1.230 1.00 95.06 398 LEU A CA 1
ATOM 3175 C C . LEU A 1 398 ? -15.567 -5.670 0.531 1.00 95.06 398 LEU A C 1
ATOM 3177 O O . LEU A 1 398 ? -15.387 -6.163 -0.578 1.00 95.06 398 LEU A O 1
ATOM 3181 N N . ALA A 1 399 ? -16.756 -5.705 1.136 1.00 96.00 399 ALA A N 1
ATOM 3182 C CA . ALA A 1 399 ? -17.934 -6.318 0.528 1.00 96.00 399 ALA A CA 1
ATOM 3183 C C . ALA A 1 399 ? -18.357 -5.599 -0.765 1.00 96.00 399 ALA A C 1
ATOM 3185 O O . ALA A 1 399 ? -18.702 -6.252 -1.748 1.00 96.00 399 ALA A O 1
ATOM 3186 N N . ASN A 1 400 ? -18.285 -4.263 -0.790 1.00 96.31 400 ASN A N 1
ATOM 3187 C CA . ASN A 1 400 ? -18.544 -3.473 -1.996 1.00 96.31 400 ASN A CA 1
ATOM 3188 C C . ASN A 1 400 ? -17.481 -3.692 -3.083 1.00 96.31 400 ASN A C 1
ATOM 3190 O O . ASN A 1 400 ? -17.801 -3.646 -4.265 1.00 96.31 400 ASN A O 1
ATOM 3194 N N . LEU A 1 401 ? -16.224 -3.928 -2.706 1.00 95.56 401 LEU A N 1
ATOM 3195 C CA . LEU A 1 401 ? -15.170 -4.270 -3.657 1.00 95.56 401 LEU A CA 1
ATOM 3196 C C . LEU A 1 401 ? -15.393 -5.671 -4.246 1.00 95.56 401 LEU A C 1
ATOM 3198 O O . LEU A 1 401 ? -15.261 -5.864 -5.448 1.00 95.56 401 LEU A O 1
ATOM 3202 N N . GLU A 1 402 ? -15.761 -6.659 -3.431 1.00 96.31 402 GLU A N 1
ATOM 3203 C CA . GLU A 1 402 ? -16.073 -8.013 -3.914 1.00 96.31 402 GLU A CA 1
ATOM 3204 C C . GLU A 1 402 ? -17.337 -8.055 -4.786 1.00 96.31 402 GLU A C 1
ATOM 3206 O O . GLU A 1 402 ? -17.389 -8.829 -5.742 1.00 96.31 402 GLU A O 1
ATOM 3211 N N . SER A 1 403 ? -18.338 -7.209 -4.523 1.00 96.06 403 SER A N 1
ATOM 3212 C CA . SER A 1 403 ? -19.599 -7.227 -5.279 1.00 96.06 403 SER A CA 1
ATOM 3213 C C . SER A 1 403 ? -19.447 -6.838 -6.752 1.00 96.06 403 SER A C 1
ATOM 3215 O O . SER A 1 403 ? -20.262 -7.260 -7.572 1.00 96.06 403 SER A O 1
ATOM 3217 N N . ILE A 1 404 ? -18.396 -6.091 -7.112 1.00 94.56 404 ILE A N 1
ATOM 3218 C CA . ILE A 1 404 ? -18.124 -5.685 -8.501 1.00 94.56 404 ILE A CA 1
ATOM 3219 C C . ILE A 1 404 ? -17.260 -6.691 -9.270 1.00 94.56 404 ILE A C 1
ATOM 3221 O O . ILE A 1 404 ? -17.126 -6.569 -10.487 1.00 94.56 404 ILE A O 1
ATOM 3225 N N . LYS A 1 405 ? -16.716 -7.715 -8.595 1.00 95.12 405 LYS A N 1
ATOM 3226 C CA . LYS A 1 405 ? -15.910 -8.784 -9.204 1.00 95.12 405 LYS A CA 1
ATOM 3227 C C . LYS A 1 405 ? -16.541 -9.428 -10.447 1.00 95.12 405 LYS A C 1
ATOM 3229 O O . LYS A 1 405 ? -15.824 -9.575 -11.430 1.00 95.12 405 LYS A O 1
ATOM 3234 N N . PRO A 1 406 ? -17.834 -9.817 -10.461 1.00 94.44 406 PRO A N 1
ATOM 3235 C CA . PRO A 1 406 ? -18.431 -10.435 -11.645 1.00 94.44 406 PRO A CA 1
ATOM 3236 C C . PRO A 1 406 ? -18.745 -9.429 -12.764 1.00 94.44 406 PRO A C 1
ATOM 3238 O O . PRO A 1 406 ? -19.157 -9.840 -13.843 1.00 94.44 406 PRO A O 1
ATOM 3241 N N . MET A 1 407 ? -18.602 -8.123 -12.511 1.00 92.25 407 MET A N 1
ATOM 3242 C CA . MET A 1 407 ? -19.027 -7.057 -13.422 1.00 92.25 407 MET A CA 1
ATOM 3243 C C . MET A 1 407 ? -17.869 -6.445 -14.220 1.00 92.25 407 MET A C 1
ATOM 3245 O O . MET A 1 407 ? -18.108 -5.621 -15.101 1.00 92.25 407 MET A O 1
ATOM 3249 N N . ILE A 1 408 ? -16.621 -6.796 -13.901 1.00 89.06 408 ILE A N 1
ATOM 3250 C CA . ILE A 1 408 ? -15.429 -6.270 -14.574 1.00 89.06 408 ILE A CA 1
ATOM 3251 C C . ILE A 1 408 ? -14.473 -7.411 -14.961 1.00 89.06 408 ILE A C 1
ATOM 3253 O O . ILE A 1 408 ? -14.516 -8.474 -14.339 1.00 89.06 408 ILE A O 1
ATOM 3257 N N . PRO A 1 409 ? -13.610 -7.221 -15.977 1.00 88.44 409 PRO A N 1
ATOM 3258 C CA . PRO A 1 409 ? -12.624 -8.220 -16.382 1.00 88.44 409 PRO A CA 1
ATOM 3259 C C . PRO A 1 409 ? -11.738 -8.699 -15.224 1.00 88.44 409 PRO A C 1
ATOM 3261 O O . PRO A 1 409 ? -11.350 -7.919 -14.356 1.00 88.44 409 PRO A O 1
ATOM 3264 N N . TYR A 1 410 ? -11.364 -9.983 -15.243 1.00 82.38 410 TYR A N 1
ATOM 3265 C CA . TYR A 1 410 ? -10.595 -10.628 -14.169 1.00 82.38 410 TYR A CA 1
ATOM 3266 C C . TYR A 1 410 ? -9.287 -9.898 -13.828 1.00 82.38 410 TYR A C 1
ATOM 3268 O O . TYR A 1 410 ? -9.005 -9.666 -12.653 1.00 82.38 410 TYR A O 1
ATOM 3276 N N . LEU A 1 411 ? -8.512 -9.509 -14.844 1.00 72.62 411 LEU A N 1
ATOM 3277 C CA . LEU A 1 411 ? -7.235 -8.818 -14.656 1.00 72.62 411 LEU A CA 1
ATOM 3278 C C . LEU A 1 411 ? -7.421 -7.415 -14.059 1.00 72.62 411 LEU A C 1
ATOM 3280 O O . LEU A 1 411 ? -6.694 -7.019 -13.150 1.00 72.62 411 LEU A O 1
ATOM 3284 N N . GLU A 1 412 ? -8.445 -6.691 -14.515 1.00 80.56 412 GLU A N 1
ATOM 3285 C CA . GLU A 1 412 ? -8.812 -5.388 -13.957 1.00 80.56 412 GLU A CA 1
ATOM 3286 C C . GLU A 1 412 ? -9.221 -5.504 -12.491 1.00 80.56 412 GLU A C 1
ATOM 3288 O O . GLU A 1 412 ? -8.729 -4.754 -11.643 1.00 80.56 412 GLU A O 1
ATOM 3293 N N . TYR A 1 413 ? -10.066 -6.485 -12.176 1.00 85.69 413 TYR A N 1
ATOM 3294 C CA . TYR A 1 413 ? -10.445 -6.770 -10.802 1.00 85.69 413 TYR A CA 1
ATOM 3295 C C . TYR A 1 413 ? -9.240 -7.142 -9.937 1.00 85.69 413 TYR A C 1
ATOM 3297 O O . TYR A 1 413 ? -9.127 -6.650 -8.816 1.00 85.69 413 TYR A O 1
ATOM 3305 N N . GLY A 1 414 ? -8.331 -7.978 -10.450 1.00 74.06 414 GLY A N 1
ATOM 3306 C CA . GLY A 1 414 ? -7.094 -8.350 -9.767 1.00 74.06 414 GLY A CA 1
ATOM 3307 C C . GLY A 1 414 ? -6.269 -7.122 -9.386 1.00 74.06 414 GLY A C 1
ATOM 3308 O O . GLY A 1 414 ? -5.935 -6.948 -8.214 1.00 74.06 414 GLY A O 1
ATOM 3309 N N . ASN A 1 415 ? -6.037 -6.217 -10.339 1.00 69.19 415 ASN A N 1
ATOM 3310 C CA . ASN A 1 415 ? -5.294 -4.977 -10.104 1.00 69.19 415 ASN A CA 1
ATOM 3311 C C . ASN A 1 415 ? -6.008 -4.051 -9.115 1.00 69.19 415 ASN A C 1
ATOM 3313 O O . ASN A 1 415 ? -5.392 -3.589 -8.153 1.00 69.19 415 ASN A O 1
ATOM 3317 N N . LEU A 1 416 ? -7.312 -3.816 -9.291 1.00 78.38 416 LEU A N 1
ATOM 3318 C CA . LEU A 1 416 ? -8.089 -2.993 -8.364 1.00 78.38 416 LEU A CA 1
ATOM 3319 C C . LEU A 1 416 ? -8.057 -3.579 -6.946 1.00 78.38 416 LEU A C 1
ATOM 3321 O O . LEU A 1 416 ? -7.796 -2.854 -5.987 1.00 78.38 416 LEU A O 1
ATOM 3325 N N . LYS A 1 417 ? -8.267 -4.890 -6.800 1.00 82.62 417 LYS A N 1
ATOM 3326 C CA . LYS A 1 417 ? -8.255 -5.580 -5.507 1.00 82.62 417 LYS A CA 1
ATOM 3327 C C . LYS A 1 417 ? -6.898 -5.494 -4.821 1.00 82.62 417 LYS A C 1
ATOM 3329 O O . LYS A 1 417 ? -6.858 -5.209 -3.621 1.00 82.62 417 LYS A O 1
ATOM 3334 N N . ASN A 1 418 ? -5.816 -5.710 -5.567 1.00 71.00 418 ASN A N 1
ATOM 3335 C CA . ASN A 1 418 ? -4.448 -5.661 -5.051 1.00 71.00 418 ASN A CA 1
ATOM 3336 C C . ASN A 1 418 ? -4.085 -4.275 -4.505 1.00 71.00 418 ASN A C 1
ATOM 3338 O O . ASN A 1 418 ? -3.380 -4.182 -3.506 1.00 71.00 418 ASN A O 1
ATOM 3342 N N . LEU A 1 419 ? -4.600 -3.204 -5.115 1.00 67.56 419 LEU A N 1
ATOM 3343 C CA . LEU A 1 419 ? -4.357 -1.832 -4.663 1.00 67.56 419 LEU A CA 1
ATOM 3344 C C . LEU A 1 419 ? -5.305 -1.391 -3.545 1.00 67.56 419 LEU A C 1
ATOM 3346 O O . LEU A 1 419 ? -4.896 -0.711 -2.607 1.00 67.56 419 LEU A O 1
ATOM 3350 N N . MET A 1 420 ? -6.580 -1.766 -3.646 1.00 82.12 420 MET A N 1
ATOM 3351 C CA . MET A 1 420 ? -7.634 -1.263 -2.769 1.00 82.12 420 MET A CA 1
ATOM 3352 C C . MET A 1 420 ? -7.694 -2.009 -1.432 1.00 82.12 420 MET A C 1
ATOM 3354 O O . MET A 1 420 ? -8.015 -1.404 -0.413 1.00 82.12 420 MET A O 1
ATOM 3358 N N . THR A 1 421 ? -7.362 -3.305 -1.399 1.00 81.94 421 THR A N 1
ATOM 3359 C CA . THR A 1 421 ? -7.419 -4.104 -0.159 1.00 81.94 421 THR A CA 1
ATOM 3360 C C . THR A 1 421 ? -6.457 -3.580 0.915 1.00 81.94 421 THR A C 1
ATOM 3362 O O . THR A 1 421 ? -6.926 -3.329 2.028 1.00 81.94 421 THR A O 1
ATOM 3365 N N . PRO A 1 422 ? -5.162 -3.329 0.620 1.00 75.12 422 PRO A N 1
ATOM 3366 C CA . PRO A 1 422 ? -4.245 -2.762 1.608 1.00 75.12 422 PRO A CA 1
ATOM 3367 C C . PRO A 1 422 ? -4.676 -1.366 2.075 1.00 75.12 422 PRO A C 1
ATOM 3369 O O . PRO A 1 422 ? -4.626 -1.079 3.266 1.00 75.12 422 PRO A O 1
ATOM 3372 N N . PHE A 1 423 ? -5.169 -0.515 1.166 1.00 82.06 423 PHE A N 1
ATOM 3373 C CA . PHE A 1 423 ? -5.705 0.805 1.519 1.00 82.06 423 PHE A CA 1
ATOM 3374 C C . PHE A 1 423 ? -6.908 0.707 2.474 1.00 82.06 423 PHE A C 1
ATOM 3376 O O . PHE A 1 423 ? -6.952 1.372 3.509 1.00 82.06 423 PHE A O 1
ATOM 3383 N N . ILE A 1 424 ? -7.879 -0.160 2.173 1.00 87.44 424 ILE A N 1
ATOM 3384 C CA . ILE A 1 424 ? -9.058 -0.372 3.024 1.00 87.44 424 ILE A CA 1
ATOM 3385 C C . ILE A 1 424 ? -8.651 -0.841 4.430 1.00 87.44 424 ILE A C 1
ATOM 3387 O O . ILE A 1 424 ? -9.296 -0.466 5.410 1.00 87.44 424 ILE A O 1
ATOM 3391 N N . GLN A 1 425 ? -7.587 -1.634 4.546 1.00 82.75 425 GLN A N 1
ATOM 3392 C CA . GLN A 1 425 ? -7.093 -2.143 5.824 1.00 82.75 425 GLN A CA 1
ATOM 3393 C C . GLN A 1 425 ? -6.271 -1.110 6.607 1.00 82.75 425 GLN A C 1
ATOM 3395 O O . GLN A 1 425 ? -6.426 -1.017 7.821 1.00 82.75 425 GLN A O 1
ATOM 3400 N N . GLU A 1 426 ? -5.427 -0.328 5.930 1.00 81.19 426 GLU A N 1
ATOM 3401 C CA . GLU A 1 426 ? -4.411 0.536 6.546 1.00 81.19 426 GLU A CA 1
ATOM 3402 C C . GLU A 1 426 ? -4.643 2.035 6.271 1.00 81.19 426 GLU A C 1
ATOM 3404 O O . GLU A 1 426 ? -3.712 2.759 5.921 1.00 81.19 426 GLU A O 1
ATOM 3409 N N . ASN A 1 427 ? -5.875 2.530 6.424 1.00 86.06 427 ASN A N 1
ATOM 3410 C CA . ASN A 1 427 ? -6.172 3.954 6.228 1.00 86.06 427 ASN A CA 1
ATOM 3411 C C . ASN A 1 427 ? -6.319 4.740 7.540 1.00 86.06 427 ASN A C 1
ATOM 3413 O O . ASN A 1 427 ? -6.624 4.215 8.614 1.00 86.06 427 ASN A O 1
ATOM 3417 N N . VAL A 1 428 ? -6.163 6.053 7.407 1.00 86.00 428 VAL A N 1
ATOM 3418 C CA . VAL A 1 428 ? -6.201 7.033 8.498 1.00 86.00 428 VAL A CA 1
ATOM 3419 C C . VAL A 1 428 ? -7.561 7.199 9.181 1.00 86.00 428 VAL A C 1
ATOM 3421 O O . VAL A 1 428 ? -7.607 7.739 10.279 1.00 86.00 428 VAL A O 1
ATOM 3424 N N . LEU A 1 429 ? -8.676 6.749 8.592 1.00 88.44 429 LEU A N 1
ATOM 3425 C CA . LEU A 1 429 ? -9.975 6.789 9.286 1.00 88.44 429 LEU A CA 1
ATOM 3426 C C . LEU A 1 429 ? -10.074 5.689 10.338 1.00 88.44 429 LEU A C 1
ATOM 3428 O O . LEU A 1 429 ? -10.664 5.879 11.402 1.00 88.44 429 LEU A O 1
ATOM 3432 N N . LEU A 1 430 ? -9.477 4.534 10.046 1.00 87.88 430 LEU A N 1
ATOM 3433 C CA . LEU A 1 430 ? -9.401 3.421 10.986 1.00 87.88 430 LEU A CA 1
ATOM 3434 C C . LEU A 1 430 ? -8.324 3.677 12.048 1.00 87.88 430 LEU A C 1
ATOM 3436 O O . LEU A 1 430 ? -8.538 3.383 13.228 1.00 87.88 430 LEU A O 1
ATOM 3440 N N . HIS A 1 431 ? -7.218 4.304 11.640 1.00 86.69 431 HIS A N 1
ATOM 3441 C CA . HIS A 1 431 ? -6.053 4.572 12.483 1.00 86.69 431 HIS A CA 1
ATOM 3442 C C . HIS A 1 431 ? -5.596 6.042 12.351 1.00 86.69 431 HIS A C 1
ATOM 3444 O O . HIS A 1 431 ? -4.644 6.332 11.623 1.00 86.69 431 HIS A O 1
ATOM 3450 N N . PRO A 1 432 ? -6.264 6.998 13.031 1.00 83.25 432 PRO A N 1
ATOM 3451 C CA . PRO A 1 432 ? -5.967 8.432 12.898 1.00 83.25 432 PRO A CA 1
ATOM 3452 C C . PRO A 1 432 ? -4.547 8.822 13.303 1.00 83.25 432 PRO A C 1
ATOM 3454 O O . PRO A 1 432 ? -3.988 9.786 12.786 1.00 83.25 432 PRO A O 1
ATOM 3457 N N . ASP A 1 433 ? -3.928 8.051 14.193 1.00 82.88 433 ASP A N 1
ATOM 3458 C CA . ASP A 1 433 ? -2.546 8.257 14.609 1.00 82.88 433 ASP A CA 1
ATOM 3459 C C . ASP A 1 433 ? -1.527 7.993 13.487 1.00 82.88 433 ASP A C 1
ATOM 3461 O O . ASP A 1 433 ? -0.374 8.398 13.608 1.00 82.88 433 ASP A O 1
ATOM 3465 N N . LEU A 1 434 ? -1.939 7.394 12.363 1.00 82.38 434 LEU A N 1
ATOM 3466 C CA . LEU A 1 434 ? -1.114 7.298 11.157 1.00 82.38 434 LEU A CA 1
ATOM 3467 C C . LEU A 1 434 ? -0.864 8.655 10.488 1.00 82.38 434 LEU A C 1
ATOM 3469 O O . LEU A 1 434 ? 0.119 8.784 9.758 1.00 82.38 434 LEU A O 1
ATOM 3473 N N . LEU A 1 435 ? -1.688 9.678 10.755 1.00 77.19 435 LEU A N 1
ATOM 3474 C CA . LEU A 1 435 ? -1.482 11.031 10.219 1.00 77.19 435 LEU A CA 1
ATOM 3475 C C . LEU A 1 435 ? -0.082 11.571 10.542 1.00 77.19 435 LEU A C 1
ATOM 3477 O O . LEU A 1 435 ? 0.538 12.209 9.693 1.00 77.19 435 LEU A O 1
ATOM 3481 N N . GLN A 1 436 ? 0.470 11.224 11.711 1.00 75.31 436 GLN A N 1
ATOM 3482 C CA . GLN A 1 436 ? 1.822 11.628 12.111 1.00 75.31 436 GLN A CA 1
ATOM 3483 C C . GLN A 1 436 ? 2.918 11.082 11.176 1.00 75.31 436 GLN A C 1
ATOM 3485 O O . GLN A 1 436 ? 3.996 11.660 11.074 1.00 75.31 436 GLN A O 1
ATOM 3490 N N . TYR A 1 437 ? 2.658 9.967 10.484 1.00 69.88 437 TYR A N 1
ATOM 3491 C CA . TYR A 1 437 ? 3.568 9.399 9.486 1.00 69.88 437 TYR A CA 1
ATOM 3492 C C . TYR A 1 437 ? 3.345 10.010 8.098 1.00 69.88 437 TYR A C 1
ATOM 3494 O O . TYR A 1 437 ? 4.232 9.961 7.237 1.00 69.88 437 TYR A O 1
ATOM 3502 N N . LEU A 1 438 ? 2.177 10.613 7.864 1.00 63.34 438 LEU A N 1
ATOM 3503 C CA . LEU A 1 438 ? 1.832 11.280 6.613 1.00 63.34 438 LEU A CA 1
ATOM 3504 C C . LEU A 1 438 ? 2.340 12.723 6.563 1.00 63.34 438 LEU A C 1
ATOM 3506 O O . LEU A 1 438 ? 2.759 13.167 5.487 1.00 63.34 438 LEU A O 1
ATOM 3510 N N . ASP A 1 439 ? 2.384 13.427 7.692 1.00 53.06 439 ASP A N 1
ATOM 3511 C CA . ASP A 1 439 ? 2.858 14.806 7.715 1.00 53.06 439 ASP A CA 1
ATOM 3512 C C . ASP A 1 439 ? 4.387 14.902 7.545 1.00 53.06 439 ASP A C 1
ATOM 3514 O O . ASP A 1 439 ? 5.165 14.063 7.999 1.00 53.06 439 ASP A O 1
ATOM 3518 N N . GLN A 1 440 ? 4.819 15.874 6.746 1.00 47.94 440 GLN A N 1
ATOM 3519 C CA . GLN A 1 440 ? 6.131 15.899 6.096 1.00 47.94 440 GLN A CA 1
ATOM 3520 C C . GLN A 1 440 ? 7.035 17.028 6.612 1.00 47.94 440 GLN A C 1
ATOM 3522 O O . GLN A 1 440 ? 7.737 17.646 5.801 1.00 47.94 440 GLN A O 1
ATOM 3527 N N . GLN A 1 441 ? 6.995 17.354 7.903 1.00 38.91 441 GLN A N 1
ATOM 3528 C CA . GLN A 1 441 ? 7.924 18.352 8.438 1.00 38.91 441 GLN A CA 1
ATOM 3529 C C . GLN A 1 441 ? 9.254 17.756 8.909 1.00 38.91 441 GLN A C 1
ATOM 3531 O O . GLN A 1 441 ? 10.260 18.429 8.730 1.00 38.91 441 GLN A O 1
ATOM 3536 N N . ASN A 1 442 ? 9.312 16.484 9.329 1.00 36.75 442 ASN A N 1
ATOM 3537 C CA . ASN A 1 442 ? 10.513 15.956 9.984 1.00 36.75 442 ASN A CA 1
ATOM 3538 C C . ASN A 1 442 ? 11.089 14.639 9.404 1.00 36.75 442 ASN A C 1
ATOM 3540 O O . ASN A 1 442 ? 10.426 13.596 9.298 1.00 36.75 442 ASN A O 1
ATOM 3544 N N . ASP A 1 443 ? 12.374 14.785 9.067 1.00 43.53 443 ASP A N 1
ATOM 3545 C CA . ASP A 1 443 ? 13.531 13.907 9.265 1.00 43.53 443 ASP A CA 1
ATOM 3546 C C . ASP A 1 443 ? 13.800 12.753 8.294 1.00 43.53 443 ASP A C 1
ATOM 3548 O O . ASP A 1 443 ? 12.987 11.849 8.068 1.00 43.53 443 ASP A O 1
ATOM 3552 N N . GLY A 1 444 ? 15.015 12.813 7.733 1.00 44.47 444 GLY A N 1
ATOM 3553 C CA . GLY A 1 444 ? 15.637 11.871 6.805 1.00 44.47 444 GLY A CA 1
ATOM 3554 C C . GLY A 1 444 ? 16.001 10.515 7.413 1.00 44.47 444 GLY A C 1
ATOM 3555 O O . GLY A 1 444 ? 16.965 9.896 6.990 1.00 44.47 444 GLY A O 1
ATOM 3556 N N . GLU A 1 445 ? 15.209 10.047 8.374 1.00 45.78 445 GLU A N 1
ATOM 3557 C CA . GLU A 1 445 ? 15.412 8.812 9.143 1.00 45.78 445 GLU A CA 1
ATOM 3558 C C . GLU A 1 445 ? 14.728 7.583 8.513 1.00 45.78 445 GLU A C 1
ATOM 3560 O O . GLU A 1 445 ? 14.694 6.514 9.107 1.00 45.78 445 GLU A O 1
ATOM 3565 N N . LEU A 1 446 ? 14.149 7.716 7.313 1.00 48.28 446 LEU A N 1
ATOM 3566 C CA . LEU A 1 446 ? 13.466 6.617 6.606 1.00 48.28 446 LEU A CA 1
ATOM 3567 C C . LEU A 1 446 ? 14.420 5.536 6.062 1.00 48.28 446 LEU A C 1
ATOM 3569 O O . LEU A 1 446 ? 13.946 4.514 5.569 1.00 48.28 446 LEU A O 1
ATOM 3573 N N . ILE A 1 447 ? 15.733 5.783 6.115 1.00 49.09 447 ILE A N 1
ATOM 3574 C CA . ILE A 1 447 ? 16.796 4.947 5.539 1.00 49.09 447 ILE A CA 1
ATOM 3575 C C . ILE A 1 447 ? 17.847 4.668 6.612 1.00 49.09 447 ILE A C 1
ATOM 3577 O O . ILE A 1 447 ? 19.007 5.049 6.496 1.00 49.09 447 ILE A O 1
ATOM 3581 N N . LEU A 1 448 ? 17.429 4.051 7.710 1.00 53.12 448 LEU A N 1
ATOM 3582 C CA . LEU A 1 448 ? 18.368 3.391 8.609 1.00 53.12 448 LEU A CA 1
ATOM 3583 C C . LEU A 1 448 ? 18.336 1.893 8.306 1.00 53.12 448 LEU A C 1
ATOM 3585 O O . LEU A 1 448 ? 17.284 1.346 7.954 1.00 53.12 448 LEU A O 1
ATOM 3589 N N . ASP A 1 449 ? 19.477 1.211 8.431 1.00 65.25 449 ASP A N 1
ATOM 3590 C CA . ASP A 1 449 ? 19.458 -0.250 8.492 1.00 65.25 449 ASP A CA 1
ATOM 3591 C C . ASP A 1 449 ? 18.521 -0.631 9.642 1.00 65.25 449 ASP A C 1
ATOM 3593 O O . ASP A 1 449 ? 18.714 -0.214 10.783 1.00 65.25 449 ASP A O 1
ATOM 3597 N N . ILE A 1 450 ? 17.473 -1.405 9.351 1.00 72.56 450 ILE A N 1
ATOM 3598 C CA . ILE A 1 450 ? 16.450 -1.744 10.343 1.00 72.56 450 ILE A CA 1
ATOM 3599 C C . ILE A 1 450 ? 17.047 -2.441 11.577 1.00 72.56 450 ILE A C 1
ATOM 3601 O O . ILE A 1 450 ? 16.457 -2.404 12.656 1.00 72.56 450 ILE A O 1
ATOM 3605 N N . LYS A 1 451 ? 18.236 -3.042 11.431 1.00 74.81 451 LYS A N 1
ATOM 3606 C CA . LYS A 1 451 ? 19.020 -3.636 12.521 1.00 74.81 451 LYS A CA 1
ATOM 3607 C C . LYS A 1 451 ? 19.616 -2.601 13.472 1.00 74.81 451 LYS A C 1
ATOM 3609 O O . LYS A 1 451 ? 19.788 -2.904 14.650 1.00 74.81 451 LYS A O 1
ATOM 3614 N N . THR A 1 452 ? 19.959 -1.418 12.969 1.00 76.25 452 THR A N 1
ATOM 3615 C CA . THR A 1 452 ? 20.645 -0.361 13.722 1.00 76.25 452 THR A CA 1
ATOM 3616 C C . THR A 1 452 ? 19.680 0.646 14.335 1.00 76.25 452 THR A C 1
ATOM 3618 O O . THR A 1 452 ? 20.113 1.500 15.100 1.00 76.25 452 THR A O 1
ATOM 3621 N N . ILE A 1 453 ? 18.384 0.567 14.016 1.00 81.81 453 ILE A N 1
ATOM 3622 C CA . ILE A 1 453 ? 17.378 1.459 14.594 1.00 81.81 453 ILE A CA 1
ATOM 3623 C C . ILE A 1 453 ? 17.230 1.166 16.087 1.00 81.81 453 ILE A C 1
ATOM 3625 O O . ILE A 1 453 ? 16.846 0.067 16.488 1.00 81.81 453 ILE A O 1
ATOM 3629 N N . ASP A 1 454 ? 17.488 2.180 16.904 1.00 86.44 454 ASP A N 1
ATOM 3630 C CA . ASP A 1 454 ? 17.334 2.164 18.359 1.00 86.44 454 ASP A CA 1
ATOM 3631 C C . ASP A 1 454 ? 16.097 2.948 18.841 1.00 86.44 454 ASP A C 1
ATOM 3633 O O . ASP A 1 454 ? 15.670 2.805 19.989 1.00 86.44 454 ASP A O 1
ATOM 3637 N N . ASN A 1 455 ? 15.476 3.730 17.952 1.00 88.62 455 ASN A N 1
ATOM 3638 C CA . ASN A 1 455 ? 14.303 4.544 18.238 1.00 88.62 455 ASN A CA 1
ATOM 3639 C C . ASN A 1 455 ? 12.994 3.853 17.784 1.00 88.62 455 ASN A C 1
ATOM 3641 O O . ASN A 1 455 ? 12.814 3.583 16.590 1.00 88.62 455 ASN A O 1
ATOM 3645 N N . PRO A 1 456 ? 12.019 3.625 18.688 1.00 90.19 456 PRO A N 1
ATOM 3646 C CA . PRO A 1 456 ? 10.774 2.925 18.361 1.00 90.19 456 PRO A CA 1
ATOM 3647 C C . PRO A 1 456 ? 9.906 3.662 17.337 1.00 90.19 456 PRO A C 1
ATOM 3649 O O . PRO A 1 456 ? 9.246 3.019 16.519 1.00 90.19 456 PRO A O 1
ATOM 3652 N N . LYS A 1 457 ? 9.906 5.001 17.344 1.00 86.12 457 LYS A N 1
ATOM 3653 C CA . LYS A 1 457 ? 9.137 5.803 16.380 1.00 86.12 457 LYS A CA 1
ATOM 3654 C C . LYS A 1 457 ? 9.735 5.706 14.985 1.00 86.12 457 LYS A C 1
ATOM 3656 O O . LYS A 1 457 ? 8.979 5.604 14.023 1.00 86.12 457 LYS A O 1
ATOM 3661 N N . VAL A 1 458 ? 11.064 5.696 14.885 1.00 81.50 458 VAL A N 1
ATOM 3662 C CA . VAL A 1 458 ? 11.775 5.526 13.612 1.00 81.50 458 VAL A CA 1
ATOM 3663 C C . VAL A 1 458 ? 11.521 4.134 13.048 1.00 81.50 458 VAL A C 1
ATOM 3665 O O . VAL A 1 458 ? 11.133 4.016 11.889 1.00 81.50 458 VAL A O 1
ATOM 3668 N N . LEU A 1 459 ? 11.596 3.093 13.886 1.00 85.50 459 LEU A N 1
ATOM 3669 C CA . LEU A 1 459 ? 11.272 1.725 13.477 1.00 85.50 459 LEU A CA 1
ATOM 3670 C C . LEU A 1 459 ? 9.814 1.612 13.012 1.00 85.50 459 LEU A C 1
ATOM 3672 O O . LEU A 1 459 ? 9.552 1.084 11.935 1.00 85.50 459 LEU A O 1
ATOM 3676 N N . ALA A 1 460 ? 8.857 2.140 13.781 1.00 86.88 460 ALA A N 1
ATOM 3677 C CA . ALA A 1 460 ? 7.442 2.122 13.407 1.00 86.88 460 ALA A CA 1
ATOM 3678 C C . ALA A 1 460 ? 7.175 2.893 12.104 1.00 86.88 460 ALA A C 1
ATOM 3680 O O . ALA A 1 460 ? 6.406 2.431 11.263 1.00 86.88 460 ALA A O 1
ATOM 3681 N N . LYS A 1 461 ? 7.835 4.042 11.910 1.00 77.56 461 LYS A N 1
ATOM 3682 C CA . LYS A 1 461 ? 7.772 4.820 10.668 1.00 77.56 461 LYS A CA 1
ATOM 3683 C C . LYS A 1 461 ? 8.334 4.000 9.508 1.00 77.56 461 LYS A C 1
ATOM 3685 O O . LYS A 1 461 ? 7.648 3.854 8.508 1.00 77.56 461 LYS A O 1
ATOM 3690 N N . GLN A 1 462 ? 9.514 3.399 9.640 1.00 74.81 462 GLN A N 1
ATOM 3691 C CA . GLN A 1 462 ? 10.102 2.565 8.588 1.00 74.81 462 GLN A CA 1
ATOM 3692 C C . GLN A 1 462 ? 9.197 1.382 8.228 1.00 74.81 462 GLN A C 1
ATOM 3694 O O . GLN A 1 462 ? 8.898 1.175 7.056 1.00 74.81 462 GLN A O 1
ATOM 3699 N N . LEU A 1 463 ? 8.661 0.686 9.233 1.00 78.44 463 LEU A N 1
ATOM 3700 C CA . LEU A 1 463 ? 7.702 -0.400 9.045 1.00 78.44 463 LEU A CA 1
ATOM 3701 C C . LEU A 1 463 ? 6.393 0.062 8.372 1.00 78.44 463 LEU A C 1
ATOM 3703 O O . LEU A 1 463 ? 5.843 -0.667 7.552 1.00 78.44 463 LEU A O 1
ATOM 3707 N N . HIS A 1 464 ? 5.903 1.274 8.647 1.00 78.25 464 HIS A N 1
ATOM 3708 C CA . HIS A 1 464 ? 4.731 1.846 7.966 1.00 78.25 464 HIS A CA 1
ATOM 3709 C C . HIS A 1 464 ? 4.931 1.992 6.446 1.00 78.25 464 HIS A C 1
ATOM 3711 O O . HIS A 1 464 ? 3.988 1.838 5.664 1.00 78.25 464 HIS A O 1
ATOM 3717 N N . PHE A 1 465 ? 6.158 2.298 6.020 1.00 65.62 465 PHE A N 1
ATOM 3718 C CA . PHE A 1 465 ? 6.531 2.443 4.609 1.00 65.62 465 PHE A CA 1
ATOM 3719 C C . PHE A 1 465 ? 6.944 1.117 3.953 1.00 65.62 465 PHE A C 1
ATOM 3721 O O . PHE A 1 465 ? 7.375 1.113 2.806 1.00 65.62 465 PHE A O 1
ATOM 3728 N N . MET A 1 466 ? 6.795 -0.010 4.649 1.00 66.50 466 MET A N 1
ATOM 3729 C CA . MET A 1 466 ? 7.077 -1.354 4.146 1.00 66.50 466 MET A CA 1
ATOM 3730 C C . MET A 1 466 ? 5.768 -2.089 3.819 1.00 66.50 466 MET A C 1
ATOM 3732 O O . MET A 1 466 ? 4.761 -1.900 4.507 1.00 66.50 466 MET A O 1
ATOM 3736 N N . SER A 1 467 ? 5.759 -2.961 2.801 1.00 61.09 467 SER A N 1
ATOM 3737 C CA . SER A 1 467 ? 4.606 -3.851 2.572 1.00 61.09 467 SER A CA 1
ATOM 3738 C C . SER A 1 467 ? 4.488 -4.926 3.639 1.00 61.09 467 SER A C 1
ATOM 3740 O O . SER A 1 467 ? 5.420 -5.193 4.391 1.00 61.09 467 SER A O 1
ATOM 3742 N N . GLU A 1 468 ? 3.356 -5.621 3.669 1.00 66.81 468 GLU A N 1
ATOM 3743 C CA . GLU A 1 468 ? 3.184 -6.785 4.534 1.00 66.81 468 GLU A CA 1
ATOM 3744 C C . GLU A 1 468 ? 4.276 -7.845 4.331 1.00 66.81 468 GLU A C 1
ATOM 3746 O O . GLU A 1 468 ? 4.884 -8.295 5.306 1.00 66.81 468 GLU A O 1
ATOM 3751 N N . ALA A 1 469 ? 4.580 -8.185 3.076 1.00 57.44 469 ALA A N 1
ATOM 3752 C CA . ALA A 1 469 ? 5.638 -9.136 2.755 1.00 57.44 469 ALA A CA 1
ATOM 3753 C C . ALA A 1 469 ? 7.006 -8.615 3.233 1.00 57.44 469 ALA A C 1
ATOM 3755 O O . ALA A 1 469 ? 7.746 -9.341 3.901 1.00 57.44 469 ALA A O 1
ATOM 3756 N N . SER A 1 470 ? 7.274 -7.319 3.027 1.00 60.34 470 SER A N 1
ATOM 3757 C CA . SER A 1 470 ? 8.497 -6.670 3.499 1.00 60.34 470 SER A CA 1
ATOM 3758 C C . SER A 1 470 ? 8.689 -6.817 5.006 1.00 60.34 470 SER A C 1
ATOM 3760 O O . SER A 1 470 ? 9.762 -7.182 5.485 1.00 60.34 470 SER A O 1
ATOM 3762 N N . ARG A 1 471 ? 7.631 -6.516 5.767 1.00 75.19 471 ARG A N 1
ATOM 3763 C CA . ARG A 1 471 ? 7.636 -6.530 7.231 1.00 75.19 471 ARG A CA 1
ATOM 3764 C C . ARG A 1 471 ? 7.838 -7.943 7.756 1.00 75.19 471 ARG A C 1
ATOM 3766 O O . ARG A 1 471 ? 8.549 -8.136 8.741 1.00 75.19 471 ARG A O 1
ATOM 3773 N N . LYS A 1 472 ? 7.257 -8.933 7.074 1.00 75.06 472 LYS A N 1
ATOM 3774 C CA . LYS A 1 472 ? 7.432 -10.350 7.393 1.00 75.06 472 LYS A CA 1
ATOM 3775 C C . LYS A 1 472 ? 8.881 -10.792 7.284 1.00 75.06 472 LYS A C 1
ATOM 3777 O O . LYS A 1 472 ? 9.378 -11.441 8.200 1.00 75.06 472 LYS A O 1
ATOM 3782 N N . SER A 1 473 ? 9.558 -10.390 6.222 1.00 66.88 473 SER A N 1
ATOM 3783 C CA . SER A 1 473 ? 10.960 -10.729 6.009 1.00 66.88 473 SER A CA 1
ATOM 3784 C C . SER A 1 473 ? 11.925 -9.931 6.877 1.00 66.88 473 SER A C 1
ATOM 3786 O O . SER A 1 473 ? 12.894 -10.477 7.399 1.00 66.88 473 SER A O 1
ATOM 3788 N N . ALA A 1 474 ? 11.648 -8.647 7.093 1.00 72.50 474 ALA A N 1
ATOM 3789 C CA . ALA A 1 474 ? 12.494 -7.795 7.919 1.00 72.50 474 ALA A CA 1
ATOM 3790 C C . ALA A 1 474 ? 12.410 -8.131 9.413 1.00 72.50 474 ALA A C 1
ATOM 3792 O O . ALA A 1 474 ? 13.339 -7.826 10.160 1.00 72.50 474 ALA A O 1
ATOM 3793 N N . TYR A 1 475 ? 11.320 -8.770 9.856 1.00 86.88 475 TYR A N 1
ATOM 3794 C CA . TYR A 1 475 ? 11.096 -9.123 11.257 1.00 86.88 475 TYR A CA 1
ATOM 3795 C C . TYR A 1 475 ? 12.297 -9.829 11.892 1.00 86.88 475 TYR A C 1
ATOM 3797 O O . TYR A 1 475 ? 12.707 -9.475 12.999 1.00 86.88 475 TYR A O 1
ATOM 3805 N N . ASP A 1 476 ? 12.907 -10.785 11.190 1.00 83.81 476 ASP A N 1
ATOM 3806 C CA . ASP A 1 476 ? 14.028 -11.552 11.733 1.00 83.81 476 ASP A CA 1
ATOM 3807 C C . ASP A 1 476 ? 15.290 -10.710 11.970 1.00 83.81 476 ASP A C 1
ATOM 3809 O O . ASP A 1 476 ? 16.102 -11.078 12.821 1.00 83.81 476 ASP A O 1
ATOM 3813 N N . LEU A 1 477 ? 15.408 -9.558 11.305 1.00 80.75 477 LEU A N 1
ATOM 3814 C CA . LEU A 1 477 ? 16.542 -8.642 11.422 1.00 80.75 477 LEU A CA 1
ATOM 3815 C C . LEU A 1 477 ? 16.475 -7.784 12.694 1.00 80.75 477 LEU A C 1
ATOM 3817 O O . LEU A 1 477 ? 17.507 -7.544 13.312 1.00 80.75 477 LEU A O 1
ATOM 3821 N N . PHE A 1 478 ? 15.280 -7.353 13.118 1.00 87.00 478 PHE A N 1
ATOM 3822 C CA . PHE A 1 478 ? 15.117 -6.455 14.275 1.00 87.00 478 PHE A CA 1
ATOM 3823 C C . PHE A 1 478 ? 14.471 -7.116 15.503 1.00 87.00 478 PHE A C 1
ATOM 3825 O O . PHE A 1 478 ? 14.532 -6.559 16.602 1.00 87.00 478 PHE A O 1
ATOM 3832 N N . LYS A 1 479 ? 13.876 -8.318 15.381 1.00 91.06 479 LYS A N 1
ATOM 3833 C CA . LYS A 1 479 ? 13.155 -8.985 16.490 1.00 91.06 479 LYS A CA 1
ATOM 3834 C C . LYS A 1 479 ? 13.987 -9.143 17.762 1.00 91.06 479 LYS A C 1
ATOM 3836 O O . LYS A 1 479 ? 13.412 -9.218 18.850 1.00 91.06 479 LYS A O 1
ATOM 3841 N N . GLY A 1 480 ? 15.309 -9.284 17.634 1.00 89.31 480 GLY A N 1
ATOM 3842 C CA . GLY A 1 480 ? 16.237 -9.430 18.757 1.00 89.31 480 GLY A CA 1
ATOM 3843 C C . GLY A 1 480 ? 16.367 -8.151 19.580 1.00 89.31 480 GLY A C 1
ATOM 3844 O O . GLY A 1 480 ? 16.447 -8.230 20.800 1.00 89.31 480 GLY A O 1
ATOM 3845 N N . ASN A 1 481 ? 16.292 -6.990 18.925 1.00 89.81 481 ASN A N 1
ATOM 3846 C CA . ASN A 1 481 ? 16.489 -5.687 19.553 1.00 89.81 481 ASN A CA 1
ATOM 3847 C C . ASN A 1 481 ? 15.196 -5.090 20.142 1.00 89.81 481 ASN A C 1
ATOM 3849 O O . ASN A 1 481 ? 15.250 -4.136 20.911 1.00 89.81 481 ASN A O 1
ATOM 3853 N N . LEU A 1 482 ? 14.022 -5.659 19.832 1.00 93.06 482 LEU A N 1
ATOM 3854 C CA . LEU A 1 482 ? 12.727 -5.150 20.311 1.00 93.06 482 LEU A CA 1
ATOM 3855 C C . LEU A 1 482 ? 12.661 -4.883 21.829 1.00 93.06 482 LEU A C 1
ATOM 3857 O O . LEU A 1 482 ? 12.185 -3.807 22.186 1.00 93.06 482 LEU A O 1
ATOM 3861 N N . PRO A 1 483 ? 13.145 -5.769 22.729 1.00 92.56 483 PRO A N 1
ATOM 3862 C CA . PRO A 1 483 ? 13.136 -5.493 24.170 1.00 92.56 483 PRO A CA 1
ATOM 3863 C C . PRO A 1 483 ? 13.945 -4.254 24.576 1.00 92.56 483 PRO A C 1
ATOM 3865 O O . PRO A 1 483 ? 13.633 -3.628 25.583 1.00 92.56 483 PRO A O 1
ATOM 3868 N N . ASN A 1 484 ? 14.964 -3.887 23.795 1.00 90.38 484 ASN A N 1
ATOM 3869 C CA . ASN A 1 484 ? 15.795 -2.719 24.068 1.00 90.38 484 ASN A CA 1
ATOM 3870 C C . ASN A 1 484 ? 15.188 -1.440 23.487 1.00 90.38 484 ASN A C 1
ATOM 3872 O O . ASN A 1 484 ? 15.347 -0.380 24.083 1.00 90.38 484 ASN A O 1
ATOM 3876 N N . ILE A 1 485 ? 14.504 -1.526 22.344 1.00 91.69 485 ILE A N 1
ATOM 3877 C CA . ILE A 1 485 ? 13.928 -0.370 21.639 1.00 91.69 485 ILE A CA 1
ATOM 3878 C C . ILE A 1 485 ? 12.610 0.074 22.286 1.00 91.69 485 ILE A C 1
ATOM 3880 O O . ILE A 1 485 ? 12.365 1.263 22.470 1.00 91.69 485 ILE A O 1
ATOM 3884 N N . VAL A 1 486 ? 11.742 -0.881 22.624 1.00 94.56 486 VAL A N 1
ATOM 3885 C CA . VAL A 1 486 ? 10.376 -0.612 23.086 1.00 94.56 486 VAL A CA 1
ATOM 3886 C C . VAL A 1 486 ? 10.391 -0.207 24.558 1.00 94.56 486 VAL A C 1
ATOM 3888 O O . VAL A 1 486 ? 10.780 -1.006 25.410 1.00 94.56 486 VAL A O 1
ATOM 3891 N N . LYS A 1 487 ? 9.945 1.014 24.878 1.00 93.06 487 LYS A N 1
ATOM 3892 C CA . LYS A 1 487 ? 10.015 1.543 26.253 1.00 93.06 487 LYS A CA 1
ATOM 3893 C C . LYS A 1 487 ? 8.681 1.540 26.992 1.00 93.06 487 LYS A C 1
ATOM 3895 O O . LYS A 1 487 ? 8.671 1.592 28.218 1.00 93.06 487 LYS A O 1
ATOM 3900 N N . ASN A 1 488 ? 7.560 1.506 26.278 1.00 93.25 488 ASN A N 1
ATOM 3901 C CA . ASN A 1 488 ? 6.218 1.598 26.856 1.00 93.25 488 ASN A CA 1
ATOM 3902 C C . ASN A 1 488 ? 5.162 0.902 25.967 1.00 93.25 488 ASN A C 1
ATOM 3904 O O . ASN A 1 488 ? 5.470 0.385 24.890 1.00 93.25 488 ASN A O 1
ATOM 3908 N N . SER A 1 489 ? 3.907 0.878 26.429 1.00 93.00 489 SER A N 1
ATOM 3909 C CA . SER A 1 489 ? 2.771 0.276 25.714 1.00 93.00 489 SER A CA 1
ATOM 3910 C C . SER A 1 489 ? 2.467 0.951 24.369 1.00 93.00 489 SER A C 1
ATOM 3912 O O . SER A 1 489 ? 2.051 0.280 23.422 1.00 93.00 489 SER A O 1
ATOM 3914 N N . GLU A 1 490 ? 2.718 2.256 24.258 1.00 91.94 490 GLU A N 1
ATOM 3915 C CA . GLU A 1 490 ? 2.517 3.047 23.041 1.00 91.94 490 GLU A CA 1
ATOM 3916 C C . GLU A 1 490 ? 3.514 2.638 21.942 1.00 91.94 490 GLU A C 1
ATOM 3918 O O . GLU A 1 490 ? 3.100 2.312 20.827 1.00 91.94 490 GLU A O 1
ATOM 3923 N N . ASP A 1 491 ? 4.807 2.554 22.270 1.00 93.94 491 ASP A N 1
ATOM 3924 C CA . ASP A 1 491 ? 5.860 2.053 21.376 1.00 93.94 491 ASP A CA 1
ATOM 3925 C C . ASP A 1 491 ? 5.547 0.629 20.908 1.00 93.94 491 ASP A C 1
ATOM 3927 O O . ASP A 1 491 ? 5.629 0.313 19.717 1.00 93.94 491 ASP A O 1
ATOM 3931 N N . LEU A 1 492 ? 5.136 -0.226 21.851 1.00 95.06 492 LEU A N 1
ATOM 3932 C CA . LEU A 1 492 ? 4.818 -1.621 21.581 1.00 95.06 492 LEU A CA 1
ATOM 3933 C C . LEU A 1 492 ? 3.664 -1.740 20.582 1.00 95.06 492 LEU A C 1
ATOM 3935 O O . LEU A 1 492 ? 3.760 -2.512 19.632 1.00 95.06 492 LEU A O 1
ATOM 3939 N N . GLY A 1 493 ? 2.597 -0.954 20.749 1.00 93.94 493 GLY A N 1
ATOM 3940 C CA . GLY A 1 493 ? 1.480 -0.935 19.806 1.00 93.94 493 GLY A CA 1
ATOM 3941 C C . GLY A 1 493 ? 1.830 -0.324 18.447 1.00 93.94 493 GLY A C 1
ATOM 3942 O O . GLY A 1 493 ? 1.351 -0.799 17.414 1.00 93.94 493 GLY A O 1
ATOM 3943 N N . ASN A 1 494 ? 2.698 0.691 18.415 1.00 91.75 494 ASN A N 1
ATOM 3944 C CA . ASN A 1 494 ? 3.192 1.287 17.169 1.00 91.75 494 ASN A CA 1
ATOM 3945 C C . ASN A 1 494 ? 4.031 0.305 16.345 1.00 91.75 494 ASN A C 1
ATOM 3947 O O . ASN A 1 494 ? 3.965 0.335 15.121 1.00 91.75 494 ASN A O 1
ATOM 3951 N N . ILE A 1 495 ? 4.753 -0.603 16.998 1.00 94.19 495 ILE A N 1
ATOM 3952 C CA . ILE A 1 495 ? 5.524 -1.650 16.323 1.00 94.19 495 ILE A CA 1
ATOM 3953 C C . ILE A 1 495 ? 4.652 -2.871 15.994 1.00 94.19 495 ILE A C 1
ATOM 3955 O O . ILE A 1 495 ? 4.668 -3.346 14.858 1.00 94.19 495 ILE A O 1
ATOM 3959 N N . LEU A 1 496 ? 3.847 -3.372 16.941 1.00 94.62 496 LEU A N 1
ATOM 3960 C CA . LEU A 1 496 ? 3.047 -4.593 16.757 1.00 94.62 496 LEU A CA 1
ATOM 3961 C C . LEU A 1 496 ? 2.046 -4.501 15.607 1.00 94.62 496 LEU A C 1
ATOM 3963 O O . LEU A 1 496 ? 1.803 -5.513 14.952 1.00 94.62 496 LEU A O 1
ATOM 3967 N N . ARG A 1 497 ? 1.502 -3.313 15.320 1.00 92.69 497 ARG A N 1
ATOM 3968 C CA . ARG A 1 497 ? 0.568 -3.126 14.197 1.00 92.69 497 ARG A CA 1
ATOM 3969 C C . ARG A 1 497 ? 1.174 -3.475 12.837 1.00 92.69 497 ARG A C 1
ATOM 3971 O O . ARG A 1 497 ? 0.447 -3.800 11.907 1.00 92.69 497 ARG A O 1
ATOM 3978 N N . TYR A 1 498 ? 2.497 -3.427 12.732 1.00 88.81 498 TYR A N 1
ATOM 3979 C CA . TYR A 1 498 ? 3.245 -3.709 11.514 1.00 88.81 498 TYR A CA 1
ATOM 3980 C C . TYR A 1 498 ? 3.934 -5.079 11.543 1.00 88.81 498 TYR A C 1
ATOM 3982 O O . TYR A 1 498 ? 4.532 -5.506 10.560 1.00 88.81 498 TYR A O 1
ATOM 3990 N N . ILE A 1 499 ? 3.840 -5.803 12.655 1.00 90.44 499 ILE A N 1
ATOM 3991 C CA . ILE A 1 499 ? 4.388 -7.151 12.774 1.00 90.44 499 ILE A CA 1
ATOM 3992 C C . ILE A 1 499 ? 3.383 -8.160 12.190 1.00 90.44 499 ILE A C 1
ATOM 3994 O O . ILE A 1 499 ? 2.175 -8.007 12.412 1.00 90.44 499 ILE A O 1
ATOM 3998 N N . PRO A 1 500 ? 3.846 -9.206 11.472 1.00 88.12 500 PRO A N 1
ATOM 3999 C CA . PRO A 1 500 ? 2.963 -10.257 10.970 1.00 88.12 500 PRO A CA 1
ATOM 4000 C C . PRO A 1 500 ? 2.114 -10.859 12.088 1.00 88.12 500 PRO A C 1
ATOM 4002 O O . PRO A 1 500 ? 2.611 -11.092 13.196 1.00 88.12 500 PRO A O 1
ATOM 4005 N N . ALA A 1 501 ? 0.839 -11.130 11.808 1.00 90.88 501 ALA A N 1
ATOM 4006 C CA . ALA A 1 501 ? -0.114 -11.587 12.817 1.00 90.88 501 ALA A CA 1
ATOM 4007 C C . ALA A 1 501 ? 0.374 -12.845 13.557 1.00 90.88 501 ALA A C 1
ATOM 4009 O O . ALA A 1 501 ? 0.247 -12.936 14.779 1.00 90.88 501 ALA A O 1
ATOM 4010 N N . GLU A 1 502 ? 1.021 -13.771 12.843 1.00 92.75 502 GLU A N 1
ATOM 4011 C CA . GLU A 1 502 ? 1.586 -15.005 13.394 1.00 92.75 502 GLU A CA 1
ATOM 4012 C C . GLU A 1 502 ? 2.767 -14.780 14.355 1.00 92.75 502 GLU A C 1
ATOM 4014 O O . GLU A 1 502 ? 3.134 -15.680 15.109 1.00 92.75 502 GLU A O 1
ATOM 4019 N N . LYS A 1 503 ? 3.376 -13.587 14.353 1.00 94.50 503 LYS A N 1
ATOM 4020 C CA . LYS A 1 503 ? 4.498 -13.232 15.234 1.00 94.50 503 LYS A CA 1
ATOM 4021 C C . LYS A 1 503 ? 4.067 -12.426 16.459 1.00 94.50 503 LYS A C 1
ATOM 4023 O O . LYS A 1 503 ? 4.805 -12.427 17.445 1.00 94.50 503 LYS A O 1
ATOM 4028 N N . VAL A 1 504 ? 2.889 -11.796 16.447 1.00 95.88 504 VAL A N 1
ATOM 4029 C CA . VAL A 1 504 ? 2.392 -10.925 17.535 1.00 95.88 504 VAL A CA 1
ATOM 4030 C C . VAL A 1 504 ? 2.424 -11.619 18.900 1.00 95.88 504 VAL A C 1
ATOM 4032 O O . VAL A 1 504 ? 2.968 -11.067 19.855 1.00 95.88 504 VAL A O 1
ATOM 4035 N N . GLU A 1 505 ? 1.909 -12.849 18.994 1.00 95.06 505 GLU A N 1
ATOM 4036 C CA . GLU A 1 505 ? 1.894 -13.609 20.253 1.00 95.06 505 GLU A CA 1
ATOM 4037 C C . GLU A 1 505 ? 3.317 -13.867 20.777 1.00 95.06 505 GLU A C 1
ATOM 4039 O O . GLU A 1 505 ? 3.585 -13.691 21.965 1.00 95.06 505 GLU A O 1
ATOM 4044 N N . SER A 1 506 ? 4.253 -14.220 19.890 1.00 93.56 506 SER A N 1
ATOM 4045 C CA . SER A 1 506 ? 5.650 -14.469 20.267 1.00 93.56 506 SER A CA 1
ATOM 4046 C C . SER A 1 506 ? 6.357 -13.210 20.775 1.00 93.56 506 SER A C 1
ATOM 4048 O O . SER A 1 506 ? 7.122 -13.287 21.731 1.00 93.56 506 SER A O 1
ATOM 4050 N N . VAL A 1 507 ? 6.070 -12.047 20.179 1.00 95.00 507 VAL A N 1
ATOM 4051 C CA . VAL A 1 507 ? 6.636 -10.755 20.590 1.00 95.00 507 VAL A CA 1
ATOM 4052 C C . VAL A 1 507 ? 6.097 -10.347 21.952 1.00 95.00 507 VAL A C 1
ATOM 4054 O O . VAL A 1 507 ? 6.880 -10.003 22.832 1.00 95.00 507 VAL A O 1
ATOM 4057 N N . LEU A 1 508 ? 4.783 -10.448 22.157 1.00 95.38 508 LEU A N 1
ATOM 4058 C CA . LEU A 1 508 ? 4.158 -10.128 23.440 1.00 95.38 508 LEU A CA 1
ATOM 4059 C C . LEU A 1 508 ? 4.640 -11.028 24.577 1.00 95.38 508 LEU A C 1
ATOM 4061 O O . LEU A 1 508 ? 4.642 -10.592 25.719 1.00 95.38 508 LEU A O 1
ATOM 4065 N N . ASN A 1 509 ? 5.063 -12.258 24.286 1.00 91.69 509 ASN A N 1
ATOM 4066 C CA . ASN A 1 509 ? 5.608 -13.174 25.287 1.00 91.69 509 ASN A CA 1
ATOM 4067 C C . ASN A 1 509 ? 7.130 -13.042 25.489 1.00 91.69 509 ASN A C 1
ATOM 4069 O O . ASN A 1 509 ? 7.685 -13.762 26.320 1.00 91.69 509 ASN A O 1
ATOM 4073 N N . LYS A 1 510 ? 7.820 -12.133 24.783 1.00 90.50 510 LYS A N 1
ATOM 4074 C CA . LYS A 1 510 ? 9.230 -11.838 25.077 1.00 90.50 510 LYS A CA 1
ATOM 4075 C C . LYS A 1 510 ? 9.370 -11.159 26.437 1.00 90.50 510 LYS A C 1
ATOM 4077 O O . LYS A 1 510 ? 8.538 -10.341 26.836 1.00 90.50 510 LYS A O 1
ATOM 4082 N N . GLN A 1 511 ? 10.465 -11.481 27.123 1.00 84.38 511 GLN A N 1
ATOM 4083 C CA . GLN A 1 511 ? 10.803 -10.901 28.419 1.00 84.38 511 GLN A CA 1
ATOM 4084 C C . GLN A 1 511 ? 10.815 -9.366 28.343 1.00 84.38 511 GLN A C 1
ATOM 4086 O O . GLN A 1 511 ? 11.318 -8.788 27.382 1.00 84.38 511 GLN A O 1
ATOM 4091 N N . GLY A 1 512 ? 10.218 -8.712 29.341 1.00 86.12 512 GLY A N 1
ATOM 4092 C CA . GLY A 1 512 ? 10.138 -7.252 29.444 1.00 86.12 512 GLY A CA 1
ATOM 4093 C C . GLY A 1 512 ? 9.026 -6.595 28.618 1.00 86.12 512 GLY A C 1
ATOM 4094 O O . GLY A 1 512 ? 8.476 -5.593 29.062 1.00 86.12 512 GLY A O 1
ATOM 4095 N N . LEU A 1 513 ? 8.620 -7.164 27.475 1.00 93.44 513 LEU A N 1
ATOM 4096 C CA . LEU A 1 513 ? 7.604 -6.540 26.612 1.00 93.44 513 LEU A CA 1
ATOM 4097 C C . LEU A 1 513 ? 6.184 -6.694 27.162 1.00 93.44 513 LEU A C 1
ATOM 4099 O O . LEU A 1 513 ? 5.424 -5.729 27.179 1.00 93.44 513 LEU A O 1
ATOM 4103 N N . LYS A 1 514 ? 5.824 -7.883 27.666 1.00 92.75 514 LYS A N 1
ATOM 4104 C CA . LYS A 1 514 ? 4.485 -8.120 28.237 1.00 92.75 514 LYS A CA 1
ATOM 4105 C C . LYS A 1 514 ? 4.177 -7.201 29.415 1.00 92.75 514 LYS A C 1
ATOM 4107 O O . LYS A 1 514 ? 3.054 -6.731 29.549 1.00 92.75 514 LYS A O 1
ATOM 4112 N N . SER A 1 515 ? 5.181 -6.954 30.256 1.00 91.69 515 SER A N 1
ATOM 4113 C CA . SER A 1 515 ? 5.066 -6.117 31.454 1.00 91.69 515 SER A CA 1
ATOM 4114 C C . SER A 1 515 ? 4.815 -4.643 31.147 1.00 91.69 515 SER A C 1
ATOM 4116 O O . SER A 1 515 ? 4.389 -3.921 32.040 1.00 91.69 515 SER A O 1
ATOM 4118 N N . LEU A 1 516 ? 5.025 -4.196 29.901 1.00 94.50 516 LEU A N 1
ATOM 4119 C CA . LEU A 1 516 ? 4.657 -2.842 29.476 1.00 94.50 516 LEU A CA 1
ATOM 4120 C C . LEU A 1 516 ? 3.136 -2.652 29.391 1.00 94.50 516 LEU A C 1
ATOM 4122 O O . LEU A 1 516 ? 2.662 -1.521 29.403 1.00 94.50 516 LEU A O 1
ATOM 4126 N N . ILE A 1 517 ? 2.367 -3.744 29.312 1.00 95.50 517 ILE A N 1
ATOM 4127 C CA . ILE A 1 517 ? 0.903 -3.730 29.352 1.00 95.50 517 ILE A CA 1
ATOM 4128 C C . ILE A 1 517 ? 0.468 -3.943 30.806 1.00 95.50 517 ILE A C 1
ATOM 4130 O O . ILE A 1 517 ? 0.176 -5.064 31.224 1.00 95.50 517 ILE A O 1
ATOM 4134 N N . GLY A 1 518 ? 0.482 -2.862 31.588 1.00 92.69 518 GLY A N 1
ATOM 4135 C CA . GLY A 1 518 ? 0.204 -2.901 33.028 1.00 92.69 518 GLY A CA 1
ATOM 4136 C C . GLY A 1 518 ? -1.275 -2.757 33.389 1.00 92.69 518 GLY A C 1
ATOM 4137 O O . GLY A 1 518 ? -1.681 -3.150 34.480 1.00 92.69 518 GLY A O 1
ATOM 4138 N N . SER A 1 519 ? -2.091 -2.216 32.484 1.00 95.62 519 SER A N 1
ATOM 4139 C CA . SER A 1 519 ? -3.494 -1.894 32.752 1.00 95.62 519 SER A CA 1
ATOM 4140 C C . SER A 1 519 ? -4.429 -2.289 31.610 1.00 95.62 519 SER A C 1
ATOM 4142 O O . SER A 1 519 ? -4.015 -2.477 30.466 1.00 95.62 519 SER A O 1
ATOM 4144 N N . MET A 1 520 ? -5.734 -2.322 31.890 1.00 95.56 520 MET A N 1
ATOM 4145 C CA . MET A 1 520 ? -6.745 -2.460 30.837 1.00 95.56 520 MET A CA 1
ATOM 4146 C C . MET A 1 520 ? -6.752 -1.302 29.837 1.00 95.56 520 MET A C 1
ATOM 4148 O O . MET A 1 520 ? -7.105 -1.504 28.677 1.00 95.56 520 MET A O 1
ATOM 4152 N N . SER A 1 521 ? -6.339 -0.105 30.262 1.00 95.25 521 SER A N 1
ATOM 4153 C CA . SER A 1 521 ? -6.164 1.033 29.355 1.00 95.25 521 SER A CA 1
ATOM 4154 C C . SER A 1 521 ? -5.078 0.733 28.317 1.00 95.25 521 SER A C 1
ATOM 4156 O O . SER A 1 521 ? -5.285 0.959 27.127 1.00 95.25 521 SER A O 1
ATOM 4158 N N . ASP A 1 522 ? -3.959 0.132 28.738 1.00 96.06 522 ASP A N 1
ATOM 4159 C CA . ASP A 1 522 ? -2.889 -0.291 27.825 1.00 96.06 522 ASP A CA 1
ATOM 4160 C C . ASP A 1 522 ? -3.353 -1.391 26.868 1.00 96.06 522 ASP A C 1
ATOM 4162 O O . ASP A 1 522 ? -3.017 -1.353 25.685 1.00 96.06 522 ASP A O 1
ATOM 4166 N N . VAL A 1 523 ? -4.162 -2.343 27.350 1.00 96.44 523 VAL A N 1
ATOM 4167 C CA . VAL A 1 523 ? -4.763 -3.387 26.504 1.00 96.44 523 VAL A CA 1
ATOM 4168 C C . VAL A 1 523 ? -5.621 -2.757 25.409 1.00 96.44 523 VAL A C 1
ATOM 4170 O O . VAL A 1 523 ? -5.439 -3.081 24.237 1.00 96.44 523 VAL A O 1
ATOM 4173 N N . ASN A 1 524 ? -6.531 -1.846 25.758 1.00 95.00 524 ASN A N 1
ATOM 4174 C CA . ASN A 1 524 ? -7.424 -1.224 24.779 1.00 95.00 524 ASN A CA 1
ATOM 4175 C C . ASN A 1 524 ? -6.665 -0.355 23.771 1.00 95.00 524 ASN A C 1
ATOM 4177 O O . ASN A 1 524 ? -6.911 -0.476 22.568 1.00 95.00 524 ASN A O 1
ATOM 4181 N N . LYS A 1 525 ? -5.689 0.439 24.237 1.00 92.69 525 LYS A N 1
ATOM 4182 C CA . LYS A 1 525 ? -4.799 1.222 23.365 1.00 92.69 525 LYS A CA 1
ATOM 4183 C C . LYS A 1 525 ? -4.038 0.328 22.394 1.00 92.69 525 LYS A C 1
ATOM 4185 O O . LYS A 1 525 ? -4.021 0.603 21.199 1.00 92.69 525 LYS A O 1
ATOM 4190 N N . LEU A 1 526 ? -3.439 -0.759 22.884 1.00 95.31 526 LEU A N 1
ATOM 4191 C CA . LEU A 1 526 ? -2.743 -1.719 22.033 1.00 95.31 526 LEU A CA 1
ATOM 4192 C C . LEU A 1 526 ? -3.692 -2.307 20.982 1.00 95.31 526 LEU A C 1
ATOM 4194 O O . LEU A 1 526 ? -3.357 -2.322 19.802 1.00 95.31 526 LEU A O 1
ATOM 4198 N N . MET A 1 527 ? -4.873 -2.769 21.396 1.00 94.56 527 MET A N 1
ATOM 4199 C CA . MET A 1 527 ? -5.842 -3.401 20.498 1.00 94.56 527 MET A CA 1
ATOM 4200 C C . MET A 1 527 ? -6.363 -2.434 19.422 1.00 94.56 527 MET A C 1
ATOM 4202 O O . MET A 1 527 ? -6.557 -2.865 18.282 1.00 94.56 527 MET A O 1
ATOM 4206 N N . ASP A 1 528 ? -6.548 -1.144 19.738 1.00 90.62 528 ASP A N 1
ATOM 4207 C CA . ASP A 1 528 ? -7.004 -0.128 18.770 1.00 90.62 528 ASP A CA 1
ATOM 4208 C C . ASP A 1 528 ? -5.944 0.162 17.692 1.00 90.62 528 ASP A C 1
ATOM 4210 O O . ASP A 1 528 ? -6.277 0.444 16.540 1.00 90.62 528 ASP A O 1
ATOM 4214 N N . LYS A 1 529 ? -4.658 -0.005 18.028 1.00 91.38 529 LYS A N 1
ATOM 4215 C CA . LYS A 1 529 ? -3.539 0.182 17.092 1.00 91.38 529 LYS A CA 1
ATOM 4216 C C . LYS A 1 529 ? -3.384 -0.943 16.070 1.00 91.38 529 LYS A C 1
ATOM 4218 O O . LYS A 1 529 ? -2.825 -0.701 15.003 1.00 91.38 529 LYS A O 1
ATOM 4223 N N . LEU A 1 530 ? -3.830 -2.162 16.380 1.00 92.44 530 LEU A N 1
ATOM 4224 C CA . LEU A 1 530 ? -3.655 -3.323 15.499 1.00 92.44 530 LEU A CA 1
ATOM 4225 C C . LEU A 1 530 ? -4.567 -3.232 14.267 1.00 92.44 530 LEU A C 1
ATOM 4227 O O . LEU A 1 530 ? -5.768 -2.977 14.391 1.00 92.44 530 LEU A O 1
ATOM 4231 N N . LEU A 1 531 ? -3.995 -3.488 13.088 1.00 87.50 531 LEU A N 1
ATOM 4232 C CA . LEU A 1 531 ? -4.634 -3.263 11.785 1.00 87.50 531 LEU A CA 1
ATOM 4233 C C . LEU A 1 531 ? -5.611 -4.389 11.424 1.00 87.50 531 LEU A C 1
ATOM 4235 O O . LEU A 1 531 ? -6.669 -4.156 10.833 1.00 87.50 531 LEU A O 1
ATOM 4239 N N . THR A 1 532 ? -5.281 -5.629 11.800 1.00 86.94 532 THR A N 1
ATOM 4240 C CA . THR A 1 532 ? -6.041 -6.817 11.390 1.00 86.94 532 THR A CA 1
ATOM 4241 C C . THR A 1 532 ? -6.674 -7.558 12.562 1.00 86.94 532 THR A C 1
ATOM 4243 O O . THR A 1 532 ? -6.154 -7.594 13.679 1.00 86.94 532 THR A O 1
ATOM 4246 N N . ASP A 1 533 ? -7.794 -8.232 12.292 1.00 87.81 533 ASP A N 1
ATOM 4247 C CA . ASP A 1 533 ? -8.457 -9.070 13.296 1.00 87.81 533 ASP A CA 1
ATOM 4248 C C . ASP A 1 533 ? -7.570 -10.257 13.704 1.00 87.81 533 ASP A C 1
ATOM 4250 O O . ASP A 1 533 ? -7.616 -10.707 14.846 1.00 87.81 533 ASP A O 1
ATOM 4254 N N . GLN A 1 534 ? -6.703 -10.735 12.804 1.00 91.94 534 GLN A N 1
ATOM 4255 C CA . GLN A 1 534 ? -5.719 -11.773 13.115 1.00 91.94 534 GLN A CA 1
ATOM 4256 C C . GLN A 1 534 ? -4.689 -11.289 14.145 1.00 91.94 534 GLN A C 1
ATOM 4258 O O . GLN A 1 534 ? -4.419 -12.002 15.113 1.00 91.94 534 GLN A O 1
ATOM 4263 N N . GLN A 1 535 ? -4.169 -10.064 13.994 1.00 94.00 535 GLN A N 1
ATOM 4264 C CA . GLN A 1 535 ? -3.281 -9.454 14.989 1.00 94.00 535 GLN A CA 1
ATOM 4265 C C . GLN A 1 535 ? -3.998 -9.286 16.334 1.00 94.00 535 GLN A C 1
ATOM 4267 O O . GLN A 1 535 ? -3.458 -9.683 17.367 1.00 94.00 535 GLN A O 1
ATOM 4272 N N . LYS A 1 536 ? -5.234 -8.763 16.330 1.00 94.94 536 LYS A N 1
ATOM 4273 C CA . LYS A 1 536 ? -6.057 -8.617 17.546 1.00 94.94 536 LYS A CA 1
ATOM 4274 C C . LYS A 1 536 ? -6.292 -9.959 18.238 1.00 94.94 536 LYS A C 1
ATOM 4276 O O . LYS A 1 536 ? -6.175 -10.057 19.459 1.00 94.94 536 LYS A O 1
ATOM 4281 N N . ASN A 1 537 ? -6.548 -11.016 17.470 1.00 94.88 537 ASN A N 1
ATOM 4282 C CA . ASN A 1 537 ? -6.724 -12.365 18.000 1.00 94.88 537 ASN A CA 1
ATOM 4283 C C . ASN A 1 537 ? -5.452 -12.901 18.668 1.00 94.88 537 ASN A C 1
ATOM 4285 O O . ASN A 1 537 ? -5.531 -13.452 19.769 1.00 94.88 537 ASN A O 1
ATOM 4289 N N . ALA A 1 538 ? -4.296 -12.729 18.026 1.00 96.44 538 ALA A N 1
ATOM 4290 C CA . ALA A 1 538 ? -3.006 -13.137 18.575 1.00 96.44 538 ALA A CA 1
ATOM 4291 C C . ALA A 1 538 ? -2.654 -12.348 19.849 1.00 96.44 538 ALA A C 1
ATOM 4293 O O . ALA A 1 538 ? -2.241 -12.939 20.850 1.00 96.44 538 ALA A O 1
ATOM 4294 N N . ALA A 1 539 ? -2.893 -11.033 19.852 1.00 96.94 539 ALA A N 1
ATOM 4295 C CA . ALA A 1 539 ? -2.675 -10.183 21.019 1.00 96.94 539 ALA A CA 1
ATOM 4296 C C . ALA A 1 539 ? -3.583 -10.568 22.192 1.00 96.94 539 ALA A C 1
ATOM 4298 O O . ALA A 1 539 ? -3.105 -10.768 23.311 1.00 96.94 539 ALA A O 1
ATOM 4299 N N . PHE A 1 540 ? -4.879 -10.767 21.936 1.00 96.75 540 PHE A N 1
ATOM 4300 C CA . PHE A 1 540 ? -5.818 -11.230 22.953 1.00 96.75 540 PHE A CA 1
ATOM 4301 C C . PHE A 1 540 ? -5.392 -12.576 23.546 1.00 96.75 540 PHE A C 1
ATOM 4303 O O . PHE A 1 540 ? -5.410 -12.742 24.764 1.00 96.75 540 PHE A O 1
ATOM 4310 N N . LYS A 1 541 ? -4.971 -13.534 22.709 1.00 95.44 541 LYS A N 1
ATOM 4311 C CA . LYS A 1 541 ? -4.498 -14.845 23.174 1.00 95.44 541 LYS A CA 1
ATOM 4312 C C . LYS A 1 541 ? -3.306 -14.710 24.127 1.00 95.44 541 LYS A C 1
ATOM 4314 O O . LYS A 1 541 ? -3.324 -15.324 25.192 1.00 95.44 541 LYS A O 1
ATOM 4319 N N . ALA A 1 542 ? -2.329 -13.865 23.794 1.00 95.81 542 ALA A N 1
ATOM 4320 C CA . ALA A 1 542 ? -1.169 -13.608 24.647 1.00 95.81 542 ALA A CA 1
ATOM 4321 C C . ALA A 1 542 ? -1.544 -12.928 25.980 1.00 95.81 542 ALA A C 1
ATOM 4323 O O . ALA A 1 542 ? -0.966 -13.237 27.026 1.00 95.81 542 ALA A O 1
ATOM 4324 N N . LEU A 1 543 ? -2.515 -12.009 25.957 1.00 95.75 543 LEU A N 1
ATOM 4325 C CA . LEU A 1 543 ? -2.858 -11.147 27.094 1.00 95.75 543 LEU A CA 1
ATOM 4326 C C . LEU A 1 543 ? -3.996 -11.677 27.975 1.00 95.75 543 LEU A C 1
ATOM 4328 O O . LEU A 1 543 ? -4.155 -11.196 29.094 1.00 95.75 543 LEU A O 1
ATOM 4332 N N . LYS A 1 544 ? -4.764 -12.680 27.530 1.00 94.88 544 LYS A N 1
ATOM 4333 C CA . LYS A 1 544 ? -5.974 -13.167 28.222 1.00 94.88 544 LYS A CA 1
ATOM 4334 C C . LYS A 1 544 ? -5.756 -13.472 29.707 1.00 94.88 544 LYS A C 1
ATOM 4336 O O . LYS A 1 544 ? -6.600 -13.118 30.526 1.00 94.88 544 LYS A O 1
ATOM 4341 N N . GLY A 1 545 ? -4.642 -14.124 30.048 1.00 92.69 545 GLY A N 1
ATOM 4342 C CA . GLY A 1 545 ? -4.298 -14.435 31.440 1.00 92.69 545 GLY A CA 1
ATOM 4343 C C . GLY A 1 545 ? -4.093 -13.176 32.285 1.00 92.69 545 GLY A C 1
ATOM 4344 O O . GLY A 1 545 ? -4.652 -13.074 33.368 1.00 92.69 545 GLY A O 1
ATOM 4345 N N . SER A 1 546 ? -3.371 -12.187 31.756 1.00 93.31 546 SER A N 1
ATOM 4346 C CA . SER A 1 546 ? -3.130 -10.905 32.427 1.00 93.31 546 SER A CA 1
ATOM 4347 C C . SER A 1 546 ? -4.416 -10.084 32.570 1.00 93.31 546 SER A C 1
ATOM 4349 O O . SER A 1 546 ? -4.690 -9.567 33.645 1.00 93.31 546 SER A O 1
ATOM 4351 N N . ILE A 1 547 ? -5.259 -10.045 31.531 1.00 94.88 547 ILE A N 1
ATOM 4352 C CA . ILE A 1 547 ? -6.557 -9.340 31.535 1.00 94.88 547 ILE A CA 1
ATOM 4353 C C . ILE A 1 547 ? -7.475 -9.837 32.660 1.00 94.88 547 ILE A C 1
ATOM 4355 O O . ILE A 1 547 ? -8.263 -9.068 33.217 1.00 94.88 547 ILE A O 1
ATOM 4359 N N . LYS A 1 548 ? -7.404 -11.132 32.994 1.00 92.19 548 LYS A N 1
ATOM 4360 C CA . LYS A 1 548 ? -8.215 -11.718 34.066 1.00 92.19 548 LYS A CA 1
ATOM 4361 C C . LYS A 1 548 ? -7.906 -11.072 35.418 1.00 92.19 548 LYS A C 1
ATOM 4363 O O . LYS A 1 548 ? -8.846 -10.718 36.130 1.00 92.19 548 LYS A O 1
ATOM 4368 N N . GLU A 1 549 ? -6.621 -10.875 35.702 1.00 91.06 549 GLU A N 1
ATOM 4369 C CA . GLU A 1 549 ? -6.112 -10.362 36.978 1.00 91.06 549 GLU A CA 1
ATOM 4370 C C . GLU A 1 549 ? -6.055 -8.824 37.034 1.00 91.06 549 GLU A C 1
ATOM 4372 O O . GLU A 1 549 ? -5.978 -8.251 38.116 1.00 91.06 549 GLU A O 1
ATOM 4377 N N . MET A 1 550 ? -6.130 -8.138 35.887 1.00 93.25 550 MET A N 1
ATOM 4378 C CA . MET A 1 550 ? -6.142 -6.674 35.830 1.00 93.25 550 MET A CA 1
ATOM 4379 C C . MET A 1 550 ? -7.414 -6.076 36.443 1.00 93.25 550 MET A C 1
ATOM 4381 O O . MET A 1 550 ? -8.544 -6.516 36.172 1.00 93.25 550 MET A O 1
ATOM 4385 N N . GLU A 1 551 ? -7.221 -4.990 37.193 1.00 92.06 551 GLU A N 1
ATOM 4386 C CA . GLU A 1 551 ? -8.300 -4.070 37.520 1.00 92.06 551 GLU A CA 1
ATOM 4387 C C . GLU A 1 551 ? -8.846 -3.449 36.229 1.00 92.06 551 GLU A C 1
ATOM 4389 O O . GLU A 1 551 ? -8.109 -3.130 35.290 1.00 92.06 551 GLU A O 1
ATOM 4394 N N . LYS A 1 552 ? -10.172 -3.354 36.154 1.00 93.12 552 LYS A N 1
ATOM 4395 C CA . LYS A 1 552 ? -10.882 -2.975 34.939 1.00 93.12 552 LYS A CA 1
ATOM 4396 C C . LYS A 1 552 ? -12.148 -2.229 35.305 1.00 93.12 552 LYS A C 1
ATOM 4398 O O . LYS A 1 552 ? -12.836 -2.658 36.225 1.00 93.12 552 LYS A O 1
ATOM 4403 N N . THR A 1 553 ? -12.477 -1.167 34.578 1.00 95.25 553 THR A N 1
ATOM 4404 C CA . THR A 1 553 ? -13.799 -0.533 34.668 1.00 95.25 553 THR A CA 1
ATOM 4405 C C . THR A 1 553 ? -14.788 -1.207 33.707 1.00 95.25 553 THR A C 1
ATOM 4407 O O . THR A 1 553 ? -14.373 -1.913 32.775 1.00 95.25 553 THR A O 1
ATOM 4410 N N . PRO A 1 554 ? -16.105 -1.010 33.895 1.00 93.81 554 PRO A N 1
ATOM 4411 C CA . PRO A 1 554 ? -17.105 -1.505 32.956 1.00 93.81 554 PRO A CA 1
ATOM 4412 C C . PRO A 1 554 ? -16.893 -0.992 31.526 1.00 93.81 554 PRO A C 1
ATOM 4414 O O . PRO A 1 554 ? -17.041 -1.752 30.572 1.00 93.81 554 PRO A O 1
ATOM 4417 N N . GLU A 1 555 ? -16.495 0.272 31.381 1.00 94.00 555 GLU A N 1
ATOM 4418 C CA . GLU A 1 555 ? -16.227 0.937 30.102 1.00 94.00 555 GLU A CA 1
ATOM 4419 C C . GLU A 1 555 ? -15.030 0.305 29.394 1.00 94.00 555 GLU A C 1
ATOM 4421 O O . GLU A 1 555 ? -15.126 -0.028 28.214 1.00 94.00 555 GLU A O 1
ATOM 4426 N N . GLN A 1 556 ? -13.941 0.045 30.123 1.00 95.56 556 GLN A N 1
ATOM 4427 C CA . GLN A 1 556 ? -12.749 -0.598 29.567 1.00 95.56 556 GLN A CA 1
ATOM 4428 C C . GLN A 1 556 ? -13.032 -2.027 29.095 1.00 95.56 556 GLN A C 1
ATOM 4430 O O . GLN A 1 556 ? -12.568 -2.433 28.027 1.00 95.56 556 GLN A O 1
ATOM 4435 N N . LEU A 1 557 ? -13.810 -2.798 29.865 1.00 95.19 557 LEU A N 1
ATOM 4436 C CA . LEU A 1 557 ? -14.220 -4.141 29.452 1.00 95.19 557 LEU A CA 1
ATOM 4437 C C . LEU A 1 557 ? -15.144 -4.082 28.227 1.00 95.19 557 LEU A C 1
ATOM 4439 O O . LEU A 1 557 ? -14.998 -4.891 27.310 1.00 95.19 557 LEU A O 1
ATOM 4443 N N . GLY A 1 558 ? -16.068 -3.119 28.200 1.00 94.00 558 GLY A N 1
ATOM 4444 C CA . GLY A 1 558 ? -16.964 -2.844 27.077 1.00 94.00 558 GLY A CA 1
ATOM 4445 C C . GLY A 1 558 ? -16.230 -2.523 25.783 1.00 94.00 558 GLY A C 1
ATOM 4446 O O . GLY A 1 558 ? -16.536 -3.088 24.734 1.00 94.00 558 GLY A O 1
ATOM 4447 N N . GLU A 1 559 ? -15.227 -1.657 25.866 1.00 93.38 559 GLU A N 1
ATOM 4448 C CA . GLU A 1 559 ? -14.359 -1.305 24.748 1.00 93.38 559 GLU A CA 1
ATOM 4449 C C . GLU A 1 559 ? -13.607 -2.536 24.223 1.00 93.38 559 GLU A C 1
ATOM 4451 O O . GLU A 1 559 ? -13.675 -2.820 23.025 1.00 93.38 559 GLU A O 1
ATOM 4456 N N . LEU A 1 560 ? -13.002 -3.347 25.103 1.00 95.69 560 LEU A N 1
ATOM 4457 C CA . LEU A 1 560 ? -12.343 -4.593 24.698 1.00 95.69 560 LEU A CA 1
ATOM 4458 C C . LEU A 1 560 ? -13.312 -5.540 23.970 1.00 95.69 560 LEU A C 1
ATOM 4460 O O . LEU A 1 560 ? -12.943 -6.137 22.958 1.00 95.69 560 LEU A O 1
ATOM 4464 N N . MET A 1 561 ? -14.563 -5.657 24.436 1.00 94.19 561 MET A N 1
ATOM 4465 C CA . MET A 1 561 ? -15.585 -6.495 23.788 1.00 94.19 561 MET A CA 1
ATOM 4466 C C . MET A 1 561 ? -15.903 -6.064 22.350 1.00 94.19 561 MET A C 1
ATOM 4468 O O . MET A 1 561 ? -16.417 -6.872 21.574 1.00 94.19 561 MET A O 1
ATOM 4472 N N . GLN A 1 562 ? -15.640 -4.808 21.977 1.00 91.31 562 GLN A N 1
ATOM 4473 C CA . GLN A 1 562 ? -15.815 -4.330 20.601 1.00 91.31 562 GLN A CA 1
ATOM 4474 C C . GLN A 1 562 ? -14.642 -4.711 19.689 1.00 91.31 562 GLN A C 1
ATOM 4476 O O . GLN A 1 562 ? -14.808 -4.731 18.466 1.00 91.31 562 GLN A O 1
ATOM 4481 N N . GLN A 1 563 ? -13.487 -5.033 20.281 1.00 91.75 563 GLN A N 1
ATOM 4482 C CA . GLN A 1 563 ? -12.226 -5.309 19.590 1.00 91.75 563 GLN A CA 1
ATOM 4483 C C . GLN A 1 563 ? -11.932 -6.801 19.390 1.00 91.75 563 GLN A C 1
ATOM 4485 O O . GLN A 1 563 ? -11.059 -7.146 18.597 1.00 91.75 563 GLN A O 1
ATOM 4490 N N . ILE A 1 564 ? -12.635 -7.681 20.105 1.00 92.88 564 ILE A N 1
ATOM 4491 C CA . ILE A 1 564 ? -12.427 -9.133 20.056 1.00 92.88 564 ILE A CA 1
ATOM 4492 C C . ILE A 1 564 ? -13.621 -9.855 19.436 1.00 92.88 564 ILE A C 1
ATOM 4494 O O . ILE A 1 564 ? -14.742 -9.344 19.385 1.00 92.88 564 ILE A O 1
ATOM 4498 N N . SER A 1 565 ? -13.390 -11.084 18.978 1.00 90.81 565 SER A N 1
ATOM 4499 C CA . SER A 1 565 ? -14.466 -11.915 18.442 1.00 90.81 565 SER A CA 1
ATOM 4500 C C . SER A 1 565 ? -15.498 -12.278 19.525 1.00 90.81 565 SER A C 1
ATOM 4502 O O . SER A 1 565 ? -15.150 -12.420 20.705 1.00 90.81 565 SER A O 1
ATOM 4504 N N . PRO A 1 566 ? -16.762 -12.548 19.147 1.00 89.62 566 PRO A N 1
ATOM 4505 C CA . PRO A 1 566 ? -17.782 -12.991 20.098 1.00 89.62 566 PRO A CA 1
ATOM 4506 C C . PRO A 1 566 ? -17.379 -14.252 20.879 1.00 89.62 566 PRO A C 1
ATOM 4508 O O . PRO A 1 566 ? -17.703 -14.397 22.056 1.00 89.62 566 PRO A O 1
ATOM 4511 N N . ALA A 1 567 ? -16.641 -15.172 20.250 1.00 91.38 567 ALA A N 1
ATOM 4512 C CA . ALA A 1 567 ? -16.151 -16.383 20.907 1.00 91.38 567 ALA A CA 1
ATOM 4513 C C . ALA A 1 567 ? -15.124 -16.070 22.008 1.00 91.38 567 ALA A C 1
ATOM 4515 O O . ALA A 1 567 ? -15.226 -16.601 23.118 1.00 91.38 567 ALA A O 1
ATOM 4516 N N . GLN A 1 568 ? -14.176 -15.173 21.730 1.00 93.88 568 GLN A N 1
ATOM 4517 C CA . GLN A 1 568 ? -13.196 -14.706 22.712 1.00 93.88 568 GLN A CA 1
ATOM 4518 C C . GLN A 1 568 ? -13.862 -13.939 23.852 1.00 93.88 568 GLN A C 1
ATOM 4520 O O . GLN A 1 568 ? -13.558 -14.221 25.009 1.00 93.88 568 GLN A O 1
ATOM 4525 N N . GLY A 1 569 ? -14.814 -13.050 23.544 1.00 93.88 569 GLY A N 1
ATOM 4526 C CA . GLY A 1 569 ? -15.583 -12.318 24.552 1.00 93.88 569 GLY A CA 1
ATOM 4527 C C . GLY A 1 569 ? -16.314 -13.257 25.503 1.00 93.88 569 GLY A C 1
ATOM 4528 O O . GLY A 1 569 ? -16.105 -13.192 26.712 1.00 93.88 569 GLY A O 1
ATOM 4529 N N . ARG A 1 570 ? -17.062 -14.238 24.979 1.00 91.81 570 ARG A N 1
ATOM 4530 C CA . ARG A 1 570 ? -17.704 -15.269 25.816 1.00 91.81 570 ARG A CA 1
ATOM 4531 C C . ARG A 1 570 ? -16.696 -16.043 26.666 1.00 91.81 570 ARG A C 1
ATOM 4533 O O . ARG A 1 570 ? -16.973 -16.337 27.825 1.00 91.81 570 ARG A O 1
ATOM 4540 N N . SER A 1 571 ? -15.545 -16.396 26.095 1.00 93.12 571 SER A N 1
ATOM 4541 C CA . SER A 1 571 ? -14.496 -17.124 26.813 1.00 93.12 571 SER A CA 1
ATOM 4542 C C . SER A 1 571 ? -13.873 -16.290 27.938 1.00 93.12 571 SER A C 1
ATOM 4544 O O . SER A 1 571 ? -13.609 -16.835 29.007 1.00 93.12 571 SER A O 1
ATOM 4546 N N . LEU A 1 572 ? -13.664 -14.987 27.722 1.00 94.38 572 LEU A N 1
ATOM 4547 C CA . LEU A 1 572 ? -13.169 -14.072 28.748 1.00 94.38 572 LEU A CA 1
ATOM 4548 C C . LEU A 1 572 ? -14.199 -13.900 29.861 1.00 94.38 572 LEU A C 1
ATOM 4550 O O . LEU A 1 572 ? -13.867 -14.143 31.016 1.00 94.38 572 LEU A O 1
ATOM 4554 N N . LEU A 1 573 ? -15.447 -13.565 29.523 1.00 92.69 573 LEU A N 1
ATOM 4555 C CA . LEU A 1 573 ? -16.506 -13.316 30.507 1.00 92.69 573 LEU A CA 1
ATOM 4556 C C . LEU A 1 573 ? -16.735 -14.513 31.439 1.00 92.69 573 LEU A C 1
ATOM 4558 O O . LEU A 1 573 ? -16.927 -14.318 32.632 1.00 92.69 573 LEU A O 1
ATOM 4562 N N . LYS A 1 574 ? -16.627 -15.748 30.928 1.00 89.69 574 LYS A N 1
ATOM 4563 C CA . LYS A 1 574 ? -16.706 -16.972 31.748 1.00 89.69 574 LYS A CA 1
ATOM 4564 C C . LYS A 1 574 ? -15.543 -17.143 32.732 1.00 89.69 574 LYS A C 1
ATOM 4566 O O . LYS A 1 574 ? -15.679 -17.894 33.688 1.00 89.69 574 LYS A O 1
ATOM 4571 N N . SER A 1 575 ? -14.401 -16.513 32.466 1.00 89.25 575 SER A N 1
ATOM 4572 C CA . SER A 1 575 ? -13.198 -16.592 33.305 1.00 89.25 575 SER A CA 1
ATOM 4573 C C . SER A 1 575 ? -13.050 -15.425 34.283 1.00 89.25 575 SER A C 1
ATOM 4575 O O . SER A 1 575 ? -12.164 -15.463 35.135 1.00 89.25 575 SER A O 1
ATOM 4577 N N . LEU A 1 576 ? -13.885 -14.391 34.148 1.00 89.88 576 LEU A N 1
ATOM 4578 C CA . LEU A 1 576 ? -13.867 -13.221 35.015 1.00 89.88 576 LEU A CA 1
ATOM 4579 C C . LEU A 1 576 ? -14.734 -13.443 36.253 1.00 89.88 576 LEU A C 1
ATOM 4581 O O . LEU A 1 576 ? -15.857 -13.938 36.165 1.00 89.88 576 LEU A O 1
ATOM 4585 N N . SER A 1 577 ? -14.227 -12.977 37.390 1.00 84.50 577 SER A N 1
ATOM 4586 C CA . SER A 1 577 ? -15.018 -12.767 38.598 1.00 84.50 577 SER A CA 1
ATOM 4587 C C . SER A 1 577 ? -15.486 -11.314 38.629 1.00 84.50 577 SER A C 1
ATOM 4589 O O . SER A 1 577 ? -14.680 -10.399 38.460 1.00 84.50 577 SER A O 1
ATOM 4591 N N . PHE A 1 578 ? -16.783 -11.093 38.831 1.00 84.06 578 PHE A N 1
ATOM 4592 C CA . PHE A 1 578 ? -17.357 -9.753 38.954 1.00 84.06 578 PHE A CA 1
ATOM 4593 C C . PHE A 1 578 ? -17.512 -9.396 40.429 1.00 84.06 578 PHE A C 1
ATOM 4595 O O . PHE A 1 578 ? -18.023 -10.192 41.212 1.00 84.06 578 PHE A O 1
ATOM 4602 N N . THR A 1 579 ? -17.066 -8.199 40.802 1.00 77.06 579 THR A N 1
ATOM 4603 C CA . THR A 1 579 ? -17.001 -7.755 42.203 1.00 77.06 579 THR A CA 1
ATOM 4604 C C . THR A 1 579 ? -18.304 -7.134 42.703 1.00 77.06 579 THR A C 1
ATOM 4606 O O . THR A 1 579 ? -18.526 -7.080 43.907 1.00 77.06 579 THR A O 1
ATOM 4609 N N . SER A 1 580 ? -19.185 -6.670 41.808 1.00 85.38 580 SER A N 1
ATOM 4610 C CA . SER A 1 580 ? -20.489 -6.112 42.183 1.00 85.38 580 SER A CA 1
ATOM 4611 C C . SER A 1 580 ? -21.523 -6.191 41.059 1.00 85.38 580 SER A C 1
ATOM 4613 O O . SER A 1 580 ? -21.187 -6.162 39.874 1.00 85.38 580 SER A O 1
ATOM 4615 N N . GLU A 1 581 ? -22.802 -6.203 41.435 1.00 81.81 581 GLU A N 1
ATOM 4616 C CA . GLU A 1 581 ? -23.933 -6.090 40.506 1.00 81.81 581 GLU A CA 1
ATOM 4617 C C . GLU A 1 581 ? -23.895 -4.770 39.715 1.00 81.81 581 GLU A C 1
ATOM 4619 O O . GLU A 1 581 ? -24.092 -4.760 38.498 1.00 81.81 581 GLU A O 1
ATOM 4624 N N . LYS A 1 582 ? -23.551 -3.660 40.387 1.00 85.00 582 LYS A N 1
ATOM 4625 C CA . LYS A 1 582 ? -23.418 -2.331 39.767 1.00 85.00 582 LYS A CA 1
ATOM 4626 C C . LYS A 1 582 ? -22.437 -2.344 38.594 1.00 85.00 582 LYS A C 1
ATOM 4628 O O . LYS A 1 582 ? -22.723 -1.742 37.559 1.00 85.00 582 LYS A O 1
ATOM 4633 N N . PHE A 1 583 ? -21.322 -3.065 38.729 1.00 89.56 583 PHE A N 1
ATOM 4634 C CA . PHE A 1 583 ? -20.351 -3.229 37.651 1.00 89.56 583 PHE A CA 1
ATOM 4635 C C . PHE A 1 583 ? -20.984 -3.880 36.418 1.00 89.56 583 PHE A C 1
ATOM 4637 O O . PHE A 1 583 ? -20.838 -3.377 35.307 1.00 89.56 583 PHE A O 1
ATOM 4644 N N . ILE A 1 584 ? -21.710 -4.987 36.605 1.00 87.00 584 ILE A N 1
ATOM 4645 C CA . ILE A 1 584 ? -22.342 -5.726 35.504 1.00 87.00 584 ILE A CA 1
ATOM 4646 C C . ILE A 1 584 ? -23.394 -4.848 34.811 1.00 87.00 584 ILE A C 1
ATOM 4648 O O . ILE A 1 584 ? -23.455 -4.812 33.581 1.00 87.00 584 ILE A O 1
ATOM 4652 N N . HIS A 1 585 ? -24.178 -4.093 35.585 1.00 85.50 585 HIS A N 1
ATOM 4653 C CA . HIS A 1 585 ? -25.170 -3.152 35.060 1.00 85.50 585 HIS A CA 1
ATOM 4654 C C . HIS A 1 585 ? -24.530 -2.082 34.174 1.00 85.50 585 HIS A C 1
ATOM 4656 O O . HIS A 1 585 ? -24.992 -1.837 33.059 1.00 85.50 585 HIS A O 1
ATOM 4662 N N . GLN A 1 586 ? -23.460 -1.450 34.662 1.00 89.44 586 GLN A N 1
ATOM 4663 C CA . GLN A 1 586 ? -22.712 -0.454 33.899 1.00 89.44 586 GLN A CA 1
ATOM 4664 C C . GLN A 1 586 ? -22.083 -1.084 32.653 1.00 89.44 586 GLN A C 1
ATOM 4666 O O . GLN A 1 586 ? -22.217 -0.533 31.565 1.00 89.44 586 GLN A O 1
ATOM 4671 N N . PHE A 1 587 ? -21.514 -2.285 32.769 1.00 92.19 587 PHE A N 1
ATOM 4672 C CA . PHE A 1 587 ? -20.879 -2.989 31.656 1.00 92.19 587 PHE A CA 1
ATOM 4673 C C . PHE A 1 587 ? -21.883 -3.286 30.546 1.00 92.19 587 PHE A C 1
ATOM 4675 O O . PHE A 1 587 ? -21.628 -2.963 29.390 1.00 92.19 587 PHE A O 1
ATOM 4682 N N . LEU A 1 588 ? -23.064 -3.812 30.871 1.00 89.38 588 LEU A N 1
ATOM 4683 C CA . LEU A 1 588 ? -24.090 -4.071 29.861 1.00 89.38 588 LEU A CA 1
ATOM 4684 C C . LEU A 1 588 ? -24.550 -2.811 29.118 1.00 89.38 588 LEU A C 1
ATOM 4686 O O . LEU A 1 588 ? -24.902 -2.897 27.941 1.00 89.38 588 LEU A O 1
ATOM 4690 N N . ARG A 1 589 ? -24.518 -1.637 29.761 1.00 88.19 589 ARG A N 1
ATOM 4691 C CA . ARG A 1 589 ? -24.854 -0.365 29.100 1.00 88.19 589 ARG A CA 1
ATOM 4692 C C . ARG A 1 589 ? -23.834 0.029 28.032 1.00 88.19 589 ARG A C 1
ATOM 4694 O O . ARG A 1 589 ? -24.219 0.695 27.076 1.00 88.19 589 ARG A O 1
ATOM 4701 N N . THR A 1 590 ? -22.585 -0.424 28.159 1.00 90.12 590 THR A N 1
ATOM 4702 C CA . THR A 1 590 ? -21.512 -0.181 27.175 1.00 90.12 590 THR A CA 1
ATOM 4703 C C . THR A 1 590 ? -21.641 -1.045 25.919 1.00 90.12 590 THR A C 1
ATOM 4705 O O . THR A 1 590 ? -21.004 -0.764 24.905 1.00 90.12 590 THR A O 1
ATOM 4708 N N . LEU A 1 591 ? -22.456 -2.103 25.971 1.00 89.75 591 LEU A N 1
ATOM 4709 C CA . LEU A 1 591 ? -22.599 -3.059 24.883 1.00 89.75 591 LEU A CA 1
ATOM 4710 C C . LEU A 1 591 ? -23.681 -2.637 23.883 1.00 89.75 591 LEU A C 1
ATOM 4712 O O . LEU A 1 591 ? -24.760 -2.133 24.225 1.00 89.75 591 LEU A O 1
ATOM 4716 N N . THR A 1 592 ? -23.401 -2.925 22.616 1.00 87.38 592 THR A N 1
ATOM 4717 C CA . THR A 1 592 ? -24.369 -2.789 21.524 1.00 87.38 592 THR A CA 1
ATOM 4718 C C . THR A 1 592 ? -25.428 -3.892 21.569 1.00 87.38 592 THR A C 1
ATOM 4720 O O . THR A 1 592 ? -25.231 -4.943 22.181 1.00 87.38 592 THR A O 1
ATOM 4723 N N . THR A 1 593 ? -26.549 -3.685 20.875 1.00 86.88 593 THR A N 1
ATOM 4724 C CA . THR A 1 593 ? -27.626 -4.679 20.735 1.00 86.88 593 THR A CA 1
ATOM 4725 C C . THR A 1 593 ? -27.100 -6.056 20.289 1.00 86.88 593 THR A C 1
ATOM 4727 O O . THR A 1 593 ? -27.388 -7.040 20.978 1.00 86.88 593 THR A O 1
ATOM 4730 N N . PRO A 1 594 ? -26.265 -6.187 19.232 1.00 87.12 594 PRO A N 1
ATOM 4731 C CA . PRO A 1 594 ? -25.702 -7.488 18.862 1.00 87.12 594 PRO A CA 1
ATOM 4732 C C . PRO A 1 594 ? -24.850 -8.118 19.970 1.00 87.12 594 PRO A C 1
ATOM 4734 O O . PRO A 1 594 ? -24.977 -9.310 20.243 1.00 87.12 594 PRO A O 1
ATOM 4737 N N . GLN A 1 595 ? -24.017 -7.325 20.648 1.00 89.94 595 GLN A N 1
ATOM 4738 C CA . GLN A 1 595 ? -23.145 -7.819 21.716 1.00 89.94 595 GLN A CA 1
ATOM 4739 C C . GLN A 1 595 ? -23.933 -8.290 22.940 1.00 89.94 595 GLN A C 1
ATOM 4741 O O . GLN A 1 595 ? -23.599 -9.325 23.508 1.00 89.94 595 GLN A O 1
ATOM 4746 N N . ILE A 1 596 ? -25.005 -7.591 23.324 1.00 90.56 596 ILE A N 1
ATOM 4747 C CA . ILE A 1 596 ? -25.877 -8.022 24.427 1.00 90.56 596 ILE A CA 1
ATOM 4748 C C . ILE A 1 596 ? -26.450 -9.404 24.132 1.00 90.56 596 ILE A C 1
ATOM 4750 O O . ILE A 1 596 ? -26.324 -10.306 24.957 1.00 90.56 596 ILE A O 1
ATOM 4754 N N . ASN A 1 597 ? -26.999 -9.607 22.933 1.00 89.19 597 ASN A N 1
ATOM 4755 C CA . ASN A 1 597 ? -27.549 -10.907 22.548 1.00 89.19 597 ASN A CA 1
ATOM 4756 C C . ASN A 1 597 ? -26.483 -12.016 22.529 1.00 89.19 597 ASN A C 1
ATOM 4758 O O . ASN A 1 597 ? -26.799 -13.169 22.809 1.00 89.19 597 ASN A O 1
ATOM 4762 N N . GLN A 1 598 ? -25.224 -11.678 22.234 1.00 88.56 598 GLN A N 1
ATOM 4763 C CA . GLN A 1 598 ? -24.110 -12.631 22.196 1.00 88.56 598 GLN A CA 1
ATOM 4764 C C . GLN A 1 598 ? -23.499 -12.944 23.569 1.00 88.56 598 GLN A C 1
ATOM 4766 O O . GLN A 1 598 ? -22.975 -14.045 23.761 1.00 88.56 598 GLN A O 1
ATOM 4771 N N . PHE A 1 599 ? -23.498 -11.984 24.498 1.00 91.12 599 PHE A N 1
ATOM 4772 C CA . PHE A 1 599 ? -22.762 -12.078 25.763 1.00 91.12 599 PHE A CA 1
ATOM 4773 C C . PHE A 1 599 ? -23.647 -12.326 26.980 1.00 91.12 599 PHE A C 1
ATOM 4775 O O . PHE A 1 599 ? -23.158 -12.894 27.957 1.00 91.12 599 PHE A O 1
ATOM 4782 N N . LEU A 1 600 ? -24.937 -11.982 26.927 1.00 88.38 600 LEU A N 1
ATOM 4783 C CA . LEU A 1 600 ? -25.852 -12.176 28.053 1.00 88.38 600 LEU A CA 1
ATOM 4784 C C . LEU A 1 600 ? -25.906 -13.638 28.550 1.00 88.38 600 LEU A C 1
ATOM 4786 O O . LEU A 1 600 ? -25.800 -13.831 29.762 1.00 88.38 600 LEU A O 1
ATOM 4790 N N . PRO A 1 601 ? -25.933 -14.675 27.682 1.00 86.62 601 PRO A N 1
ATOM 4791 C CA . PRO A 1 601 ? -25.879 -16.065 28.148 1.00 86.62 601 PRO A CA 1
ATOM 4792 C C . PRO A 1 601 ? -24.574 -16.424 28.877 1.00 86.62 601 PRO A C 1
ATOM 4794 O O . PRO A 1 601 ? -24.566 -17.221 29.812 1.00 86.62 601 PRO A O 1
ATOM 4797 N N . ALA A 1 602 ? -23.445 -15.815 28.496 1.00 86.44 602 ALA A N 1
ATOM 4798 C CA . ALA A 1 602 ? -22.164 -16.052 29.167 1.00 86.44 602 ALA A CA 1
ATOM 4799 C C . ALA A 1 602 ? -22.096 -15.409 30.565 1.00 86.44 602 ALA A C 1
ATOM 4801 O O . ALA A 1 602 ? -21.318 -15.866 31.401 1.00 86.44 602 ALA A O 1
ATOM 4802 N N . LEU A 1 603 ? -22.918 -14.385 30.820 1.00 84.25 603 LEU A N 1
ATOM 4803 C CA . LEU A 1 603 ? -22.995 -13.664 32.093 1.00 84.25 603 LEU A CA 1
ATOM 4804 C C . LEU A 1 603 ? -24.001 -14.269 33.082 1.00 84.25 603 LEU A C 1
ATOM 4806 O O . LEU A 1 603 ? -23.947 -13.934 34.262 1.00 84.25 603 LEU A O 1
ATOM 4810 N N . GLU A 1 604 ? -24.886 -15.176 32.649 1.00 83.00 604 GLU A N 1
ATOM 4811 C CA . GLU A 1 604 ? -25.936 -15.766 33.501 1.00 83.00 604 GLU A CA 1
ATOM 4812 C C . GLU A 1 604 ? -25.366 -16.355 34.802 1.00 83.00 604 GLU A C 1
ATOM 4814 O O . GLU A 1 604 ? -25.863 -16.076 35.898 1.00 83.00 604 GLU A O 1
ATOM 4819 N N . LYS A 1 605 ? -24.270 -17.118 34.700 1.00 77.75 605 LYS A N 1
ATOM 4820 C CA . LYS A 1 605 ? -23.601 -17.718 35.866 1.00 77.75 605 LYS A CA 1
ATOM 4821 C C . LYS A 1 605 ? -22.958 -16.671 36.773 1.00 77.75 605 LYS A C 1
ATOM 4823 O O . LYS A 1 605 ? -23.090 -16.773 37.986 1.00 77.75 605 LYS A O 1
ATOM 4828 N N . ALA A 1 606 ? -22.315 -15.660 36.191 1.00 75.81 606 ALA A N 1
ATOM 4829 C CA . ALA A 1 606 ? -21.668 -14.582 36.936 1.00 75.81 606 ALA A CA 1
ATOM 4830 C C . ALA A 1 606 ? -22.669 -13.704 37.704 1.00 75.81 606 ALA A C 1
ATOM 4832 O O . ALA A 1 606 ? -22.337 -13.173 38.759 1.00 75.81 606 ALA A O 1
ATOM 4833 N N . TRP A 1 607 ? -23.899 -13.576 37.202 1.00 76.00 607 TRP A N 1
ATOM 4834 C CA . TRP A 1 607 ? -24.949 -12.800 37.862 1.00 76.00 607 TRP A CA 1
ATOM 4835 C C . TRP A 1 607 ? -25.658 -13.571 38.976 1.00 76.00 607 TRP A C 1
ATOM 4837 O O . TRP A 1 607 ? -26.180 -12.980 39.916 1.00 76.00 607 TRP A O 1
ATOM 4847 N N . THR A 1 608 ? -25.698 -14.902 38.884 1.00 73.69 608 THR A N 1
ATOM 4848 C CA . THR A 1 608 ? -26.479 -15.753 39.794 1.00 73.69 608 THR A CA 1
ATOM 4849 C C . THR A 1 608 ? -26.218 -15.493 41.290 1.00 73.69 608 THR A C 1
ATOM 4851 O O . THR A 1 608 ? -27.203 -15.397 42.021 1.00 73.69 608 THR A O 1
ATOM 4854 N N . PRO A 1 609 ? -24.975 -15.262 41.759 1.00 69.19 609 PRO A N 1
ATOM 4855 C CA . PRO A 1 609 ? -24.708 -14.907 43.158 1.00 69.19 609 PRO A CA 1
ATOM 4856 C C . PRO A 1 609 ? -25.398 -13.617 43.642 1.00 69.19 609 PRO A C 1
ATOM 4858 O O . PRO A 1 609 ? -25.751 -13.516 44.813 1.00 69.19 609 PRO A O 1
ATOM 4861 N N . PHE A 1 610 ? -25.658 -12.649 42.756 1.00 69.00 610 PHE A N 1
ATOM 4862 C CA . PHE A 1 610 ? -26.316 -11.376 43.097 1.00 69.00 610 PHE A CA 1
ATOM 4863 C C . PHE A 1 610 ? -27.853 -11.471 43.125 1.00 69.00 610 PHE A C 1
ATOM 4865 O O . PHE A 1 610 ? -28.536 -10.536 43.549 1.00 69.00 610 PHE A O 1
ATOM 4872 N N . LYS A 1 611 ? -28.427 -12.610 42.706 1.00 62.38 611 LYS A N 1
ATOM 4873 C CA . LYS A 1 611 ? -29.884 -12.833 42.717 1.00 62.38 611 LYS A CA 1
ATOM 4874 C C . LYS A 1 611 ? -30.468 -12.918 44.133 1.00 62.38 611 LYS A C 1
ATOM 4876 O O . LYS A 1 611 ? -31.657 -12.666 44.294 1.00 62.38 611 LYS A O 1
ATOM 4881 N N . LEU A 1 612 ? -29.649 -13.249 45.136 1.00 48.19 612 LEU A N 1
ATOM 4882 C CA . LEU A 1 612 ? -30.087 -13.545 46.509 1.00 48.19 612 LEU A CA 1
ATOM 4883 C C . LEU A 1 612 ? -30.071 -12.343 47.471 1.00 48.19 612 LEU A C 1
ATOM 4885 O O . LEU A 1 612 ? -30.605 -12.451 48.569 1.00 48.19 612 LEU A O 1
ATOM 4889 N N . LEU A 1 613 ? -29.518 -11.189 47.081 1.00 45.56 613 LEU A N 1
ATOM 4890 C CA . LEU A 1 613 ? -29.507 -9.988 47.926 1.00 45.56 613 LEU A CA 1
ATOM 4891 C C . LEU A 1 613 ? -30.660 -9.055 47.530 1.00 45.56 613 LEU A C 1
ATOM 4893 O O . LEU A 1 613 ? -30.512 -8.105 46.764 1.00 45.56 613 LEU A O 1
ATOM 4897 N N . THR A 1 614 ? -31.846 -9.374 48.045 1.00 49.94 614 THR A N 1
ATOM 4898 C CA . THR A 1 614 ? -33.103 -8.624 47.912 1.00 49.94 614 THR A CA 1
ATOM 4899 C C . THR A 1 614 ? -33.069 -7.320 48.710 1.00 49.94 614 THR A C 1
ATOM 4901 O O . THR A 1 614 ? -33.769 -7.175 49.711 1.00 49.94 614 THR A O 1
ATOM 4904 N N . ASN A 1 615 ? -32.251 -6.355 48.296 1.00 56.06 615 ASN A N 1
ATOM 4905 C CA . ASN A 1 615 ? -32.295 -5.022 48.885 1.00 56.06 615 ASN A CA 1
ATOM 4906 C C . ASN A 1 615 ? -33.278 -4.148 48.088 1.00 56.06 615 ASN A C 1
ATOM 4908 O O . ASN A 1 615 ? -33.044 -3.834 46.918 1.00 56.06 615 ASN A O 1
ATOM 4912 N N . ILE A 1 616 ? -34.404 -3.791 48.715 1.00 56.34 616 ILE A N 1
ATOM 4913 C CA . ILE A 1 616 ? -35.522 -3.030 48.119 1.00 56.34 616 ILE A CA 1
ATOM 4914 C C . ILE A 1 616 ? -35.034 -1.722 47.469 1.00 56.34 616 ILE A C 1
ATOM 4916 O O . ILE A 1 616 ? -35.560 -1.306 46.437 1.00 56.34 616 ILE A O 1
ATOM 4920 N N . ASN A 1 617 ? -33.952 -1.140 47.993 1.00 56.69 617 ASN A N 1
ATOM 4921 C CA . ASN A 1 617 ? -33.360 0.106 47.507 1.00 56.69 617 ASN A CA 1
ATOM 4922 C C . ASN A 1 617 ? -32.812 0.045 46.062 1.00 56.69 617 ASN A C 1
ATOM 4924 O O . ASN A 1 617 ? -32.600 1.096 45.465 1.00 56.69 617 ASN A O 1
ATOM 4928 N N . HIS A 1 618 ? -32.636 -1.142 45.462 1.00 66.25 618 HIS A N 1
ATOM 4929 C CA . HIS A 1 618 ? -32.152 -1.295 44.076 1.00 66.25 618 HIS A CA 1
ATOM 4930 C C . HIS A 1 618 ? -33.241 -1.668 43.050 1.00 66.25 618 HIS A C 1
ATOM 4932 O O . HIS A 1 618 ? -32.933 -1.885 41.874 1.00 66.25 618 HIS A O 1
ATOM 4938 N N . GLN A 1 619 ? -34.525 -1.728 43.437 1.00 70.19 619 GLN A N 1
ATOM 4939 C CA . GLN A 1 619 ? -35.604 -2.112 42.509 1.00 70.19 619 GLN A CA 1
ATOM 4940 C C . GLN A 1 619 ? -35.754 -1.155 41.316 1.00 70.19 619 GLN A C 1
ATOM 4942 O O . GLN A 1 619 ? -35.882 -1.617 40.184 1.00 70.19 619 GLN A O 1
ATOM 4947 N N . MET A 1 620 ? -35.688 0.162 41.537 1.00 71.00 620 MET A N 1
ATOM 4948 C CA . MET A 1 620 ? -35.817 1.162 40.464 1.00 71.00 620 MET A CA 1
ATOM 4949 C C . MET A 1 620 ? -34.688 1.059 39.430 1.00 71.00 620 MET A C 1
ATOM 4951 O O . MET A 1 620 ? -34.935 1.121 38.225 1.00 71.00 620 MET A O 1
ATOM 4955 N N . GLU A 1 621 ? -33.450 0.844 39.882 1.00 72.00 621 GLU A N 1
ATOM 4956 C CA . GLU A 1 621 ? -32.293 0.671 38.997 1.00 72.00 621 GLU A CA 1
ATOM 4957 C C . GLU A 1 621 ? -32.396 -0.621 38.176 1.00 72.00 621 GLU A C 1
ATOM 4959 O O . GLU A 1 621 ? -32.086 -0.615 36.981 1.00 72.00 621 GLU A O 1
ATOM 4964 N N . ARG A 1 622 ? -32.879 -1.712 38.791 1.00 74.25 622 ARG A N 1
ATOM 4965 C CA . ARG A 1 622 ? -33.137 -2.990 38.109 1.00 74.25 622 ARG A CA 1
ATOM 4966 C C . ARG A 1 622 ? -34.243 -2.870 37.067 1.00 74.25 622 ARG A C 1
ATOM 4968 O O . ARG A 1 622 ? -34.048 -3.341 35.952 1.00 74.25 622 ARG A O 1
ATOM 4975 N N . MET A 1 623 ? -35.357 -2.204 37.381 1.00 77.31 623 MET A N 1
ATOM 4976 C CA . MET A 1 623 ? -36.411 -1.943 36.393 1.00 77.31 623 MET A CA 1
ATOM 4977 C C . MET A 1 623 ? -35.880 -1.109 35.227 1.00 77.31 623 MET A C 1
ATOM 4979 O O . MET A 1 623 ? -36.075 -1.482 34.075 1.00 77.31 623 MET A O 1
ATOM 4983 N N . GLY A 1 624 ? -35.141 -0.030 35.510 1.00 80.25 624 GLY A N 1
ATOM 4984 C CA . GLY A 1 624 ? -34.533 0.799 34.469 1.00 80.25 624 GLY A CA 1
ATOM 4985 C C . GLY A 1 624 ? -33.563 0.016 33.578 1.00 80.25 624 GLY A C 1
ATOM 4986 O O . GLY A 1 624 ? -33.552 0.197 32.359 1.00 80.25 624 GLY A O 1
ATOM 4987 N N . LEU A 1 625 ? -32.773 -0.894 34.159 1.00 81.81 625 LEU A N 1
ATOM 4988 C CA . LEU A 1 625 ? -31.911 -1.788 33.391 1.00 81.81 625 LEU A CA 1
ATOM 4989 C C . LEU A 1 625 ? -32.712 -2.807 32.578 1.00 81.81 625 LEU A C 1
ATOM 4991 O O . LEU A 1 625 ? -32.404 -2.983 31.403 1.00 81.81 625 LEU A O 1
ATOM 4995 N N . ARG A 1 626 ? -33.730 -3.455 33.159 1.00 86.12 626 ARG A N 1
ATOM 4996 C CA . ARG A 1 626 ? -34.583 -4.412 32.441 1.00 86.12 626 ARG A CA 1
ATOM 4997 C C . ARG A 1 626 ? -35.213 -3.750 31.227 1.00 86.12 626 ARG A C 1
ATOM 4999 O O . ARG A 1 626 ? -35.031 -4.264 30.132 1.00 86.12 626 ARG A O 1
ATOM 5006 N N . THR A 1 627 ? -35.838 -2.586 31.392 1.00 85.56 627 THR A N 1
ATOM 5007 C CA . THR A 1 627 ? -36.423 -1.825 30.280 1.00 85.56 627 THR A CA 1
ATOM 5008 C C . THR A 1 627 ? -35.380 -1.520 29.201 1.00 85.56 627 THR A C 1
ATOM 5010 O O . THR A 1 627 ? -35.644 -1.686 28.011 1.00 85.56 627 THR A O 1
ATOM 5013 N N . ASN A 1 628 ? -34.160 -1.130 29.595 1.00 85.00 628 ASN A N 1
ATOM 5014 C CA . ASN A 1 628 ? -33.075 -0.891 28.640 1.00 85.00 628 ASN A CA 1
ATOM 5015 C C . ASN A 1 628 ? -32.650 -2.164 27.887 1.00 85.00 628 ASN A C 1
ATOM 5017 O O . ASN A 1 628 ? -32.379 -2.102 26.689 1.00 85.00 628 ASN A O 1
ATOM 5021 N N . LEU A 1 629 ? -32.577 -3.306 28.575 1.00 87.38 629 LEU A N 1
ATOM 5022 C CA . LEU A 1 629 ? -32.172 -4.582 27.987 1.00 87.38 629 LEU A CA 1
ATOM 5023 C C . LEU A 1 629 ? -33.279 -5.209 27.142 1.00 87.38 629 LEU A C 1
ATOM 5025 O O . LEU A 1 629 ? -32.973 -5.740 26.082 1.00 87.38 629 LEU A O 1
ATOM 5029 N N . GLU A 1 630 ? -34.545 -5.111 27.539 1.00 89.00 630 GLU A N 1
ATOM 5030 C CA . GLU A 1 630 ? -35.691 -5.580 26.749 1.00 89.00 630 GLU A CA 1
ATOM 5031 C C . GLU A 1 630 ? -35.742 -4.899 25.379 1.00 89.00 630 GLU A C 1
ATOM 5033 O O . GLU A 1 630 ? -36.002 -5.563 24.380 1.00 89.00 630 GLU A O 1
ATOM 5038 N N . ALA A 1 631 ? -35.389 -3.611 25.307 1.00 88.00 631 ALA A N 1
ATOM 5039 C CA . ALA A 1 631 ? -35.282 -2.887 24.041 1.00 88.00 631 ALA A CA 1
ATOM 5040 C C . ALA A 1 631 ? -34.126 -3.377 23.141 1.00 88.00 631 ALA A C 1
ATOM 5042 O O . ALA A 1 631 ? -34.125 -3.118 21.938 1.00 88.00 631 ALA A O 1
ATOM 5043 N N . LYS A 1 632 ? -33.123 -4.064 23.707 1.00 88.94 632 LYS A N 1
ATOM 5044 C CA . LYS A 1 632 ? -31.920 -4.529 22.994 1.00 88.94 632 LYS A CA 1
ATOM 5045 C C . LYS A 1 632 ? -31.862 -6.051 22.807 1.00 88.94 632 LYS A C 1
ATOM 5047 O O . LYS A 1 632 ? -31.063 -6.541 22.012 1.00 88.94 632 LYS A O 1
ATOM 5052 N N . VAL A 1 633 ? -32.664 -6.823 23.530 1.00 89.56 633 VAL A N 1
ATOM 5053 C CA . VAL A 1 633 ? -32.680 -8.287 23.458 1.00 89.56 633 VAL A CA 1
ATOM 5054 C C . VAL A 1 633 ? -33.667 -8.737 22.391 1.00 89.56 633 VAL A C 1
ATOM 5056 O O . VAL A 1 633 ? -34.867 -8.508 22.486 1.00 89.56 633 VAL A O 1
ATOM 5059 N N . THR A 1 634 ? -33.150 -9.419 21.376 1.00 89.44 634 THR A N 1
ATOM 5060 C CA . THR A 1 634 ? -33.926 -9.895 20.227 1.00 89.44 634 THR A CA 1
ATOM 5061 C C . THR A 1 634 ? -33.884 -11.415 20.091 1.00 89.44 634 THR A C 1
ATOM 5063 O O . THR A 1 634 ? -34.793 -11.999 19.505 1.00 89.44 634 THR A O 1
ATOM 5066 N N . SER A 1 635 ? -32.874 -12.089 20.657 1.00 88.94 635 SER A N 1
ATOM 5067 C CA . SER A 1 635 ? -32.761 -13.548 20.594 1.00 88.94 635 SER A CA 1
ATOM 5068 C C . SER A 1 635 ? -33.554 -14.236 21.710 1.00 88.94 635 SER A C 1
ATOM 5070 O O . SER A 1 635 ? -33.620 -13.766 22.848 1.00 88.94 635 SER A O 1
ATOM 5072 N N . LYS A 1 636 ? -34.136 -15.403 21.399 1.00 89.31 636 LYS A N 1
ATOM 5073 C CA . LYS A 1 636 ? -34.890 -16.219 22.369 1.00 89.31 636 LYS A CA 1
ATOM 5074 C C . LYS A 1 636 ? -34.026 -16.637 23.565 1.00 89.31 636 LYS A C 1
ATOM 5076 O O . LYS A 1 636 ? -34.500 -16.630 24.698 1.00 89.31 636 LYS A O 1
ATOM 5081 N N . GLU A 1 637 ? -32.763 -16.976 23.315 1.00 88.19 637 GLU A N 1
ATOM 5082 C CA . GLU A 1 637 ? -31.808 -17.382 24.351 1.00 88.19 637 GLU A CA 1
ATOM 5083 C C . GLU A 1 637 ? -31.464 -16.219 25.289 1.00 88.19 637 GLU A C 1
ATOM 5085 O O . GLU A 1 637 ? -31.558 -16.364 26.508 1.00 88.19 637 GLU A O 1
ATOM 5090 N N . ALA A 1 638 ? -31.147 -15.042 24.737 1.00 87.00 638 ALA A N 1
ATOM 5091 C CA . ALA A 1 638 ? -30.877 -13.854 25.538 1.00 87.00 638 ALA A CA 1
ATOM 5092 C C . ALA A 1 638 ? -32.127 -13.407 26.308 1.00 87.00 638 ALA A C 1
ATOM 5094 O O . ALA A 1 638 ? -32.011 -13.026 27.469 1.00 87.00 638 ALA A O 1
ATOM 5095 N N . LYS A 1 639 ? -33.327 -13.532 25.723 1.00 88.38 639 LYS A N 1
ATOM 5096 C CA . LYS A 1 639 ? -34.593 -13.241 26.413 1.00 88.38 639 LYS A CA 1
ATOM 5097 C C . LYS A 1 639 ? -34.815 -14.169 27.604 1.00 88.38 639 LYS A C 1
ATOM 5099 O O . LYS A 1 639 ? -35.073 -13.695 28.704 1.00 88.38 639 LYS A O 1
ATOM 5104 N N . SER A 1 640 ? -34.617 -15.474 27.412 1.00 88.88 640 SER A N 1
ATOM 5105 C CA . SER A 1 640 ? -34.684 -16.448 28.506 1.00 88.88 640 SER A CA 1
ATOM 5106 C C . SER A 1 640 ? -33.667 -16.138 29.610 1.00 88.88 640 SER A C 1
ATOM 5108 O O . SER A 1 640 ? -34.009 -16.192 30.789 1.00 88.88 640 SER A O 1
ATOM 5110 N N . CYS A 1 641 ? -32.437 -15.759 29.250 1.00 86.06 641 CYS A N 1
ATOM 5111 C CA . CYS A 1 641 ? -31.429 -15.344 30.226 1.00 86.06 641 CYS A CA 1
ATOM 5112 C C . CYS A 1 641 ? -31.844 -14.067 30.967 1.00 86.06 641 CYS A C 1
ATOM 5114 O O . CYS A 1 641 ? -31.733 -14.023 32.190 1.00 86.06 641 CYS A O 1
ATOM 5116 N N . LEU A 1 642 ? -32.355 -13.053 30.261 1.00 85.75 642 LEU A N 1
ATOM 5117 C CA . LEU A 1 642 ? -32.826 -11.804 30.860 1.00 85.75 642 LEU A CA 1
ATOM 5118 C C . LEU A 1 642 ? -33.930 -12.066 31.887 1.00 85.75 642 LEU A C 1
ATOM 5120 O O . LEU A 1 642 ? -33.839 -11.572 33.006 1.00 85.75 642 LEU A O 1
ATOM 5124 N N . ASP A 1 643 ? -34.914 -12.899 31.546 1.00 84.88 643 ASP A N 1
ATOM 5125 C CA . ASP A 1 643 ? -36.013 -13.250 32.450 1.00 84.88 643 ASP A CA 1
ATOM 5126 C C . ASP A 1 643 ? -35.533 -13.995 33.702 1.00 84.88 643 ASP A C 1
ATOM 5128 O O . ASP A 1 643 ? -36.044 -13.769 34.796 1.00 84.88 643 ASP A O 1
ATOM 5132 N N . LYS A 1 644 ? -34.498 -14.834 33.581 1.00 80.75 644 LYS A N 1
ATOM 5133 C CA . LYS A 1 644 ? -33.884 -15.499 34.740 1.00 80.75 644 LYS A CA 1
ATOM 5134 C C . LYS A 1 644 ? -33.041 -14.562 35.601 1.00 80.75 644 LYS A C 1
ATOM 5136 O O . LYS A 1 644 ? -32.843 -14.845 36.784 1.00 80.75 644 LYS A O 1
ATOM 5141 N N . ILE A 1 645 ? -32.414 -13.555 34.998 1.00 76.50 645 ILE A N 1
ATOM 5142 C CA . ILE A 1 645 ? -31.433 -12.679 35.649 1.00 76.50 645 ILE A CA 1
ATOM 5143 C C . ILE A 1 645 ? -32.115 -11.485 36.315 1.00 76.50 645 ILE A C 1
ATOM 5145 O O . ILE A 1 645 ? -31.781 -11.132 37.443 1.00 76.50 645 ILE A O 1
ATOM 5149 N N . CYS A 1 646 ? -33.076 -10.884 35.625 1.00 77.75 646 CYS A N 1
ATOM 5150 C CA . CYS A 1 646 ? -33.793 -9.697 36.049 1.00 77.75 646 CYS A CA 1
ATOM 5151 C C . CYS A 1 646 ? -35.279 -9.893 35.720 1.00 77.75 646 CYS A C 1
ATOM 5153 O O . CYS A 1 646 ? -35.717 -9.359 34.707 1.00 77.75 646 CYS A O 1
ATOM 5155 N N . PRO A 1 647 ? -36.039 -10.701 36.486 1.00 74.62 647 PRO A N 1
ATOM 5156 C CA . PRO A 1 647 ? -37.437 -11.033 36.186 1.00 74.62 647 PRO A CA 1
ATOM 5157 C C . PRO A 1 647 ? -38.344 -9.795 36.140 1.00 74.62 647 PRO A C 1
ATOM 5159 O O . PRO A 1 647 ? -38.060 -8.776 36.770 1.00 74.62 647 PRO A O 1
ATOM 5162 N N . SER A 1 648 ? -39.438 -9.870 35.379 1.00 73.94 648 SER A N 1
ATOM 5163 C CA . SER A 1 648 ? -40.381 -8.752 35.232 1.00 73.94 648 SER A CA 1
ATOM 5164 C C . SER A 1 648 ? -41.152 -8.480 36.526 1.00 73.94 648 SER A C 1
ATOM 5166 O O . SER A 1 648 ? -41.306 -9.369 37.362 1.00 73.94 648 SER A O 1
ATOM 5168 N N . GLN A 1 649 ? -41.716 -7.274 36.669 1.00 69.56 649 GLN A N 1
ATOM 5169 C CA . GLN A 1 649 ? -42.608 -6.923 37.786 1.00 69.56 649 GLN A CA 1
ATOM 5170 C C . GLN A 1 649 ? -43.726 -7.967 37.962 1.00 69.56 649 GLN A C 1
ATOM 5172 O O . GLN A 1 649 ? -44.009 -8.404 39.073 1.00 69.56 649 GLN A O 1
ATOM 5177 N N . THR A 1 650 ? -44.316 -8.415 36.850 1.00 69.06 650 THR A N 1
ATOM 5178 C CA . THR A 1 650 ? -45.367 -9.439 36.818 1.00 69.06 650 THR A CA 1
ATOM 5179 C C . THR A 1 650 ? -44.857 -10.800 37.295 1.00 69.06 650 THR A C 1
ATOM 5181 O O . THR A 1 650 ? -45.541 -11.479 38.056 1.00 69.06 650 THR A O 1
ATOM 5184 N N . GLN A 1 651 ? -43.639 -11.195 36.908 1.00 68.88 651 GLN A N 1
ATOM 5185 C CA . GLN A 1 651 ? -43.006 -12.428 37.391 1.00 68.88 651 GLN A CA 1
ATOM 5186 C C . GLN A 1 651 ? -42.665 -12.349 38.883 1.00 68.88 651 GLN A C 1
ATOM 5188 O O . GLN A 1 651 ? -42.873 -13.323 39.600 1.00 68.88 651 GLN A O 1
ATOM 5193 N N . ILE A 1 652 ? -42.200 -11.193 39.366 1.00 68.50 652 ILE A N 1
ATOM 5194 C CA . ILE A 1 652 ? -41.924 -10.959 40.790 1.00 68.50 652 ILE A CA 1
ATOM 5195 C C . ILE A 1 652 ? -43.221 -11.056 41.602 1.00 68.50 652 ILE A C 1
ATOM 5197 O O . ILE A 1 652 ? -43.254 -11.746 42.618 1.00 68.50 652 ILE A O 1
ATOM 5201 N N . GLN A 1 653 ? -44.303 -10.421 41.144 1.00 70.25 653 GLN A N 1
ATOM 5202 C CA . GLN A 1 653 ? -45.615 -10.497 41.795 1.00 70.25 653 GLN A CA 1
ATOM 5203 C C . GLN A 1 653 ? -46.159 -11.933 41.821 1.00 70.25 653 GLN A C 1
ATOM 5205 O O . GLN A 1 653 ? -46.642 -12.379 42.860 1.00 70.25 653 GLN A O 1
ATOM 5210 N N . ALA A 1 654 ? -46.019 -12.685 40.724 1.00 70.44 654 ALA A N 1
ATOM 5211 C CA . ALA A 1 654 ? -46.417 -14.092 40.663 1.00 70.44 654 ALA A CA 1
ATOM 5212 C C . ALA A 1 654 ? -45.582 -14.985 41.603 1.00 70.44 654 ALA A C 1
ATOM 5214 O O . ALA A 1 654 ? -46.130 -15.847 42.287 1.00 70.44 654 ALA A O 1
ATOM 5215 N N . GLN A 1 655 ? -44.267 -14.757 41.693 1.00 70.81 655 GLN A N 1
ATOM 5216 C CA . GLN A 1 655 ? -43.389 -15.472 42.628 1.00 70.81 655 GLN A CA 1
ATOM 5217 C C . GLN A 1 655 ? -43.724 -15.152 44.090 1.00 70.81 655 GLN A C 1
ATOM 5219 O O . GLN A 1 655 ? -43.782 -16.061 44.915 1.00 70.81 655 GLN A O 1
ATOM 5224 N N . GLN A 1 656 ? -43.992 -13.883 44.415 1.00 72.81 656 GLN A N 1
ATOM 5225 C CA . GLN A 1 656 ? -44.422 -13.469 45.754 1.00 72.81 656 GLN A CA 1
ATOM 5226 C C . GLN A 1 656 ? -45.785 -14.058 46.131 1.00 72.81 656 GLN A C 1
ATOM 5228 O O . GLN A 1 656 ? -45.984 -14.435 47.285 1.00 72.81 656 GLN A O 1
ATOM 5233 N N . PHE A 1 657 ? -46.711 -14.148 45.173 1.00 76.19 657 PHE A N 1
ATOM 5234 C CA . PHE A 1 657 ? -48.007 -14.794 45.367 1.00 76.19 657 PHE A CA 1
ATOM 5235 C C . PHE A 1 657 ? -47.842 -16.291 45.670 1.00 76.19 657 PHE A C 1
ATOM 5237 O O . PHE A 1 657 ? -48.314 -16.742 46.711 1.00 76.19 657 PHE A O 1
ATOM 5244 N N . ASN A 1 658 ? -47.081 -17.025 44.848 1.00 73.25 658 ASN A N 1
ATOM 5245 C CA . ASN A 1 658 ? -46.789 -18.447 45.077 1.00 73.25 658 ASN A CA 1
ATOM 5246 C C . ASN A 1 658 ? -46.074 -18.694 46.413 1.00 73.25 658 ASN A C 1
ATOM 5248 O O . ASN A 1 658 ? -46.428 -19.621 47.131 1.00 73.25 658 ASN A O 1
ATOM 5252 N N . PHE A 1 659 ? -45.103 -17.856 46.785 1.00 74.12 659 PHE A N 1
ATOM 5253 C CA . PHE A 1 659 ? -44.402 -17.992 48.063 1.00 74.12 659 PHE A CA 1
ATOM 5254 C C . PHE A 1 659 ? -45.323 -17.739 49.265 1.00 74.12 659 PHE A C 1
ATOM 5256 O O . PHE A 1 659 ? -45.269 -18.471 50.250 1.00 74.12 659 PHE A O 1
ATOM 5263 N N . LYS A 1 660 ? -46.210 -16.734 49.186 1.00 76.94 660 LYS A N 1
ATOM 5264 C CA . LYS A 1 660 ? -47.240 -16.510 50.215 1.00 76.94 660 LYS A CA 1
ATOM 5265 C C . LYS A 1 660 ? -48.186 -17.703 50.332 1.00 76.94 660 LYS A C 1
ATOM 5267 O O . LYS A 1 660 ? -48.546 -18.058 51.450 1.00 76.94 660 LYS A O 1
ATOM 5272 N N . GLN A 1 661 ? -48.561 -18.310 49.209 1.00 80.12 661 GLN A N 1
ATOM 5273 C CA . GLN A 1 661 ? -49.428 -19.485 49.184 1.00 80.12 661 GLN A CA 1
ATOM 5274 C C . GLN A 1 661 ? -48.733 -20.706 49.811 1.00 80.12 661 GLN A C 1
ATOM 5276 O O . GLN A 1 661 ? -49.294 -21.320 50.712 1.00 80.12 661 GLN A O 1
ATOM 5281 N N . GLN A 1 662 ? -47.471 -20.966 49.456 1.00 78.38 662 GLN A N 1
ATOM 5282 C CA . GLN A 1 662 ? -46.653 -22.023 50.066 1.00 78.38 662 GLN A CA 1
ATOM 5283 C C . GLN A 1 662 ? -46.441 -21.811 51.569 1.00 78.38 662 GLN A C 1
ATOM 5285 O O . GLN A 1 662 ? -46.527 -22.760 52.337 1.00 78.38 662 GLN A O 1
ATOM 5290 N N . LEU A 1 663 ? -46.204 -20.573 52.021 1.00 76.38 663 LEU A N 1
ATOM 5291 C CA . LEU A 1 663 ? -46.116 -20.258 53.452 1.00 76.38 663 LEU A CA 1
ATOM 5292 C C . LEU A 1 663 ? -47.437 -20.505 54.181 1.00 76.38 663 LEU A C 1
ATOM 5294 O O . LEU A 1 663 ? -47.417 -20.934 55.330 1.00 76.38 663 LEU A O 1
ATOM 5298 N N . GLN A 1 664 ? -48.575 -20.216 53.548 1.00 81.06 664 GLN A N 1
ATOM 5299 C CA . GLN A 1 664 ? -49.893 -20.502 54.118 1.00 81.06 664 GLN A CA 1
ATOM 5300 C C . GLN A 1 664 ? -50.161 -22.008 54.213 1.00 81.06 664 GLN A C 1
ATOM 5302 O O . GLN A 1 664 ? -50.715 -22.445 55.218 1.00 81.06 664 GLN A O 1
ATOM 5307 N N . GLU A 1 665 ? -49.741 -22.790 53.218 1.00 81.19 665 GLU A N 1
ATOM 5308 C CA . GLU A 1 665 ? -49.805 -24.258 53.238 1.00 81.19 665 GLU A CA 1
ATOM 5309 C C . GLU A 1 665 ? -48.906 -24.841 54.336 1.00 81.19 665 GLU A C 1
ATOM 5311 O O . GLU A 1 665 ? -49.385 -25.589 55.178 1.00 81.19 665 GLU A O 1
ATOM 5316 N N . LEU A 1 666 ? -47.652 -24.389 54.438 1.00 76.44 666 LEU A N 1
ATOM 5317 C CA . LEU A 1 666 ? -46.724 -24.820 55.493 1.00 76.44 666 LEU A CA 1
ATOM 5318 C C . LEU A 1 666 ? -47.224 -24.458 56.898 1.00 76.44 666 LEU A C 1
ATOM 5320 O O . LEU A 1 666 ? -47.004 -25.195 57.854 1.00 76.44 666 LEU A O 1
ATOM 5324 N N . ARG A 1 667 ? -47.894 -23.308 57.038 1.00 76.56 667 ARG A N 1
ATOM 5325 C CA . ARG A 1 667 ? -48.491 -22.882 58.309 1.00 76.56 667 ARG A CA 1
ATOM 5326 C C . ARG A 1 667 ? -49.683 -23.761 58.688 1.00 76.56 667 ARG A C 1
ATOM 5328 O O . ARG A 1 667 ? -49.802 -24.095 59.858 1.00 76.56 667 ARG A O 1
ATOM 5335 N N . ARG A 1 668 ? -50.503 -24.172 57.711 1.00 75.19 668 ARG A N 1
ATOM 5336 C CA . ARG A 1 668 ? -51.562 -25.174 57.921 1.00 75.19 668 ARG A CA 1
ATOM 5337 C C . ARG A 1 668 ? -50.985 -26.521 58.345 1.00 75.19 668 ARG A C 1
ATOM 5339 O O . ARG A 1 668 ? -51.442 -27.056 59.340 1.00 75.19 668 ARG A O 1
ATOM 5346 N N . ASP A 1 669 ? -49.935 -27.004 57.684 1.00 72.44 669 ASP A N 1
ATOM 5347 C CA . ASP A 1 669 ? -49.300 -28.282 58.038 1.00 72.44 669 ASP A CA 1
ATOM 5348 C C . ASP A 1 669 ? -48.682 -28.265 59.451 1.00 72.44 669 ASP A C 1
ATOM 5350 O O . ASP A 1 669 ? -48.737 -29.259 60.176 1.00 72.44 669 ASP A O 1
ATOM 5354 N N . ILE A 1 670 ? -48.121 -27.126 59.881 1.00 69.75 670 ILE A N 1
ATOM 5355 C CA . ILE A 1 670 ? -47.623 -26.942 61.256 1.00 69.75 670 ILE A CA 1
ATOM 5356 C C . ILE A 1 670 ? -48.778 -26.918 62.267 1.00 69.75 670 ILE A C 1
ATOM 5358 O O . ILE A 1 670 ? -48.656 -27.524 63.332 1.00 69.75 670 ILE A O 1
ATOM 5362 N N . ASP A 1 671 ? -49.882 -26.239 61.947 1.00 65.31 671 ASP A N 1
ATOM 5363 C CA . ASP A 1 671 ? -51.060 -26.161 62.818 1.00 65.31 671 ASP A CA 1
ATOM 5364 C C . ASP A 1 671 ? -51.831 -27.505 62.886 1.00 65.31 671 ASP A C 1
ATOM 5366 O O . ASP A 1 671 ? -52.450 -27.794 63.911 1.00 65.31 671 ASP A O 1
ATOM 5370 N N . ASP A 1 672 ? -51.712 -28.366 61.866 1.00 59.22 672 ASP A N 1
ATOM 5371 C CA . ASP A 1 672 ? -52.314 -29.710 61.792 1.00 59.22 672 ASP A CA 1
ATOM 5372 C C . ASP A 1 672 ? -51.397 -30.842 62.319 1.00 59.22 672 ASP A C 1
ATOM 5374 O O . ASP A 1 672 ? -51.804 -32.007 62.351 1.00 59.22 672 ASP A O 1
ATOM 5378 N N . THR A 1 673 ? -50.172 -30.545 62.784 1.00 49.84 673 THR A N 1
ATOM 5379 C CA . THR A 1 673 ? -49.274 -31.551 63.387 1.00 49.84 673 THR A CA 1
ATOM 5380 C C . THR A 1 673 ? -49.582 -31.739 64.890 1.00 49.84 673 THR A C 1
ATOM 5382 O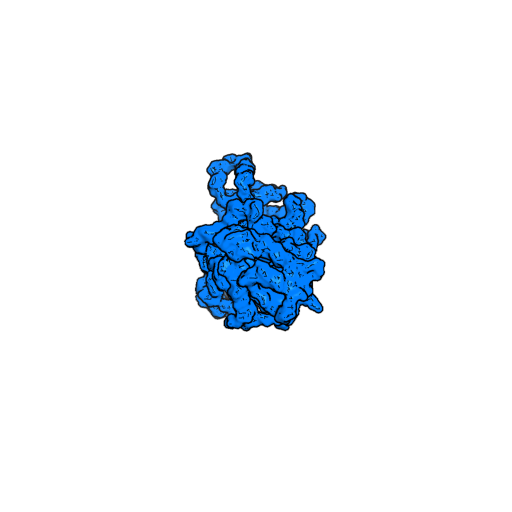 O . THR A 1 673 ? -49.244 -30.867 65.696 1.00 49.84 673 THR A O 1
ATOM 5385 N N . PRO A 1 674 ? -50.130 -32.887 65.350 1.00 55.38 674 PRO A N 1
ATOM 5386 C CA . PRO A 1 674 ? -50.659 -33.043 66.717 1.00 55.38 674 PRO A CA 1
ATOM 5387 C C . PRO A 1 674 ? -49.620 -33.030 67.854 1.00 55.38 674 PRO A C 1
ATOM 5389 O O . PRO A 1 674 ? -49.994 -33.117 69.020 1.00 55.38 674 PRO A O 1
ATOM 5392 N N . GLN A 1 675 ? -48.319 -32.952 67.555 1.00 52.72 675 GLN A N 1
ATOM 5393 C CA . GLN A 1 675 ? -47.246 -33.041 68.556 1.00 52.72 675 GLN A CA 1
ATOM 5394 C C . GLN A 1 675 ? -46.788 -31.688 69.129 1.00 52.72 675 GLN A C 1
ATOM 5396 O O . GLN A 1 675 ? -46.071 -31.672 70.126 1.00 52.72 675 GLN A O 1
ATOM 5401 N N . LEU A 1 676 ? -47.221 -30.551 68.570 1.00 48.56 676 LEU A N 1
ATOM 5402 C CA . LEU A 1 676 ? -46.857 -29.211 69.070 1.00 48.56 676 LEU A CA 1
ATOM 5403 C C . LEU A 1 676 ? -47.913 -28.571 69.988 1.00 48.56 676 LEU A C 1
ATOM 5405 O O . LEU A 1 676 ? -47.639 -27.549 70.619 1.00 48.56 676 LEU A O 1
ATOM 5409 N N . SER A 1 677 ? -49.086 -29.191 70.140 1.00 46.69 677 SER A N 1
ATOM 5410 C CA . SER A 1 677 ? -50.134 -28.732 71.064 1.00 46.69 677 SER A CA 1
ATOM 5411 C C . SER A 1 677 ? -49.794 -28.968 72.544 1.00 46.69 677 SER A C 1
ATOM 5413 O O . SER A 1 677 ? -50.391 -28.332 73.407 1.00 46.69 677 SER A O 1
ATOM 5415 N N . ILE A 1 678 ? -48.793 -29.803 72.855 1.00 48.97 678 ILE A N 1
ATOM 5416 C CA . ILE A 1 678 ? -48.351 -30.062 74.237 1.00 48.97 678 ILE A CA 1
ATOM 5417 C C . ILE A 1 678 ? -47.378 -28.975 74.742 1.00 48.97 678 ILE A C 1
ATOM 5419 O O . ILE A 1 678 ? -47.321 -28.713 75.938 1.00 48.97 678 ILE A O 1
ATOM 5423 N N . ALA A 1 679 ? -46.674 -28.257 73.857 1.00 46.75 679 ALA A N 1
ATOM 5424 C CA . ALA A 1 679 ? -45.692 -27.235 74.253 1.00 46.75 679 ALA A CA 1
ATOM 5425 C C . ALA A 1 679 ? -46.272 -25.817 74.443 1.00 46.75 679 ALA A C 1
ATOM 5427 O O . ALA A 1 679 ? -45.542 -24.908 74.823 1.00 46.75 679 ALA A O 1
ATOM 5428 N N . ARG A 1 680 ? -47.568 -25.602 74.173 1.00 46.06 680 ARG A N 1
ATOM 5429 C CA . ARG A 1 680 ? -48.262 -24.318 74.422 1.00 46.06 680 ARG A CA 1
ATOM 5430 C C . ARG A 1 680 ? -49.148 -24.325 75.675 1.00 46.06 680 ARG A C 1
ATOM 5432 O O . ARG A 1 680 ? -49.829 -23.337 75.930 1.00 46.06 680 ARG A O 1
ATOM 5439 N N . ALA A 1 681 ? -49.140 -25.419 76.440 1.00 48.91 681 ALA A N 1
ATOM 5440 C CA . ALA A 1 681 ? -49.885 -25.571 77.694 1.00 48.91 681 ALA A CA 1
ATOM 5441 C C . ALA A 1 681 ? -48.979 -25.730 78.940 1.00 48.91 681 ALA A C 1
ATOM 5443 O O . ALA A 1 681 ? -49.465 -26.098 80.007 1.00 48.91 681 ALA A O 1
ATOM 5444 N N . CYS A 1 682 ? -47.681 -25.443 78.815 1.00 40.16 682 CYS A N 1
ATOM 5445 C CA . CYS A 1 682 ? -46.751 -25.155 79.913 1.00 40.16 682 CYS A CA 1
ATOM 5446 C C . CYS A 1 682 ? -46.175 -23.762 79.667 1.00 40.16 682 CYS A C 1
ATOM 5448 O O . CYS A 1 682 ? -45.940 -23.049 80.665 1.00 40.16 682 CYS A O 1
#